Protein AF-0000000073468066 (afdb_homodimer)

Secondary structure (DSSP, 8-state):
-PPEEEEEE--SHHHHHHHHHHHT-TTEEEEEEE-SS-EEE-TT---HHHHHHHH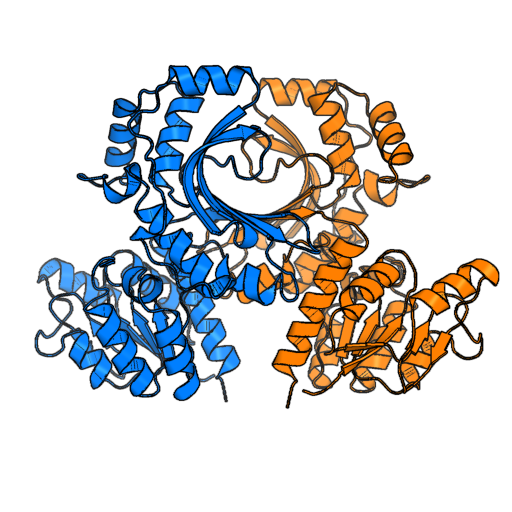HHHS-SSBTTS-HHHHHHHS--SEEEE-PPP-TTT-TTHHHHHHHHHHTT-EEEE--HHHHHHHHHHHHHHHHHTT--EE-GGGSSTTS-HHHHHHHHSTTPPEEEEEEE--HHHHHHHHHHHHH---HHHHHHHHHHTTSS-SS-HHHHTSHHHHHHHHHHHHHHH-----GGGSEE--STT--HHHHHHHHHTTEEEEEEEEEEGGGTEEEEEEEEEETTSTT---TTEEEEEEEESSS-EEEEEEE---HHHHHHHHHHHHHHHHHHH--/-PPEEEEEE--SHHHHHHHHHHHT-TTEEEEEEE-SS-EEE-TT---HHHHHHHHHHHS-SSBTTS-HHHHHHHS--SEEEE-PPP-TTT-TTHHHHHHHHHHTT-EEEE--HHHHHHHHHHHHHHHHHTT--EE-GGGSSTTS-HHHHHHHHSTTPPEEEEEEE--HHHHHHHHHHHHH---HHHHHHHHHHTTSS-SS-HHHHTSHHHHHHHHHHHHHHH-----GGGSEE--STT--HHHHHHHHHTTEEEEEEEEEEGGGTEEEEEEEEEETTSTT---TTEEEEEEEESSS-EEEEEEE---HHHHHHHHHHHHHHHHHHH--

Nearest PDB structures (foldseek):
  3mtj-assembly1_A  TM=8.877E-01  e=5.953E-33  Thiobacillus denitrificans ATCC 25259
  6dzs-assembly1_A  TM=8.708E-01  e=5.342E-32  Mycolicibacterium hassiacum DSM 44199
  6dzs-assembly2_D  TM=8.668E-01  e=1.701E-31  Mycolicibacterium hassiacum DSM 44199
  6dzs-assembly2_C  TM=8.614E-01  e=2.606E-31  Mycolicibacterium hassiacum DSM 44199
  6dzs-assembly1_B  TM=8.532E-01  e=8.821E-31  Mycolicibacterium hassiacum DSM 44199

Radius of gyration: 25.61 Å; Cα contacts (8 Å, |Δi|>4): 1596; chains: 2; bounding box: 59×83×53 Å

InterPro domains:
  IPR001342 Homoserine dehydrogenase, catalytic [PF00742] (145-320)
  IPR005106 Aspartate/homoserine dehydrogenase, NAD-binding [PF03447] (10-137)
  IPR019811 Homoserine dehydrogenase, conserved site [PS01042] (191-213)
  IPR022697 Homoserine dehydrogenase lacking ACT domain [PIRSF036497] (1-326)
  IPR036291 NAD(P)-binding domain superfamily [SSF51735] (1-166)

Organism: Methanocorpusculum labreanum (strain ATCC 43576 / DSM 4855 / Z) (NCBI:txid410358)

Solvent-accessible surface area (backbone atoms only — not comparable to full-atom values): 31984 Å² total; per-residue (Å²): 132,81,63,43,32,26,29,37,33,22,69,49,64,44,26,50,19,37,49,56,64,39,72,77,34,82,51,46,37,44,21,30,39,15,40,99,64,4,9,41,77,31,93,90,45,57,60,62,69,59,32,51,55,43,18,72,74,70,74,36,54,47,40,61,89,32,29,46,62,51,42,44,69,65,56,90,57,48,32,38,37,39,42,45,85,66,30,79,86,75,11,57,67,56,36,59,34,51,51,44,24,25,76,70,54,21,26,37,38,35,45,33,43,11,35,42,39,76,38,41,70,59,51,48,50,49,16,56,76,44,73,33,50,70,42,48,47,23,40,42,40,8,22,30,42,54,59,55,26,45,61,53,26,42,26,90,48,52,75,56,33,38,41,22,31,57,41,25,49,52,34,27,30,45,37,40,21,62,76,71,63,31,45,62,69,57,26,49,51,50,34,35,75,73,63,62,32,55,94,76,40,58,53,56,42,44,25,49,54,32,36,42,37,47,31,35,48,42,32,73,74,67,66,42,90,57,46,67,87,65,40,48,66,41,41,58,83,84,56,48,47,64,58,40,51,58,33,44,75,72,53,22,37,64,44,60,34,32,38,38,28,69,92,73,70,39,40,35,21,29,64,39,82,39,51,57,76,38,84,64,62,58,55,44,48,38,18,22,38,36,39,31,32,71,42,40,39,53,36,33,43,31,18,36,29,58,56,31,43,15,24,21,28,17,48,47,11,46,50,51,50,43,49,66,75,63,63,122,131,80,62,42,32,26,28,38,32,23,69,50,64,45,25,49,20,36,50,58,64,40,71,78,34,83,51,46,36,44,23,29,38,16,38,98,65,5,9,41,75,32,93,91,44,57,60,60,70,60,33,49,55,43,18,72,74,70,73,35,55,47,41,62,89,32,28,46,61,50,42,43,68,66,56,89,57,48,32,38,38,39,42,46,85,66,30,79,86,76,11,58,67,57,37,58,34,51,50,45,24,26,75,71,54,21,25,37,38,33,44,34,44,11,34,43,38,74,36,40,68,60,52,47,51,48,15,56,75,44,73,32,50,72,43,49,47,22,38,41,40,9,23,30,44,54,60,56,26,46,61,52,26,42,27,90,47,53,75,56,32,38,41,23,32,56,42,26,50,53,35,27,31,44,37,40,21,61,76,71,64,32,45,62,68,56,26,48,52,49,32,34,76,72,64,62,32,57,96,76,40,59,52,56,43,45,25,48,53,32,36,43,38,46,31,34,47,41,32,72,75,66,66,43,92,58,46,64,86,65,39,48,64,40,42,56,83,82,57,48,46,64,58,39,51,58,32,42,76,72,52,24,36,64,44,59,32,32,37,37,27,69,91,73,70,40,39,36,22,30,64,39,83,39,50,54,75,38,84,62,63,60,57,44,46,38,17,23,38,35,40,30,33,72,42,38,38,53,36,35,43,31,18,35,30,57,55,31,44,15,23,20,29,18,49,46,9,46,50,52,49,42,48,66,73,64,65,122

Sequence (656 aa):
MKTWNVALIGLGSVGRGVAEVLAGDERFRIVAAADSKSGVIDPAGLNIEEILAKKKKTGRCGDPAWPAARISAEAEYDILVEVTPTNAETGEPALSIIKTAIMRGKHVVTSNKGPVSLASAELLRLAEENNVGFLFEGTVAGAVPILRGIKYGLAGNKIKALYGVLNGTCNYILTRMEEEGLTYVQALAEARDLGYAEADPTYDINGTDAAIKLVILANTMLGMDVKLDDVQRTGISDLTVDALLMAEETGHSIRLIATLHPEKNLLEVSPRLISKTNPLVVTGTLNAVTVETEYAGAITFIGRGAGSVETASAILADLLFITDKYDRMKTWNVALIGLGSVGRGVAEVLAGDERFRIVAAADSKSGVIDPAGLNIEEILAKKKKTGRCGDPAWPAARISAEAEYDILVEVTPTNAETGEPALSIIKTAIMRGKHVVTSNKGPVSLASAELLRLAEENNVGFLFEGTVAGAVPILRGIKYGLAGNKIKALYGVLNGTCNYILTRMEEEGLTYVQALAEARDLGYAEADPTYDINGTDAAIKLVILANTMLGMDVKLDDVQRTGISDLTVDALLMAEETGHSIRLIATLHPEKNLLEVSPRLISKTNPLVVTGTLNAVTVETEYAGAITFIGRGAGSVETASAILADLLFITDKYDR

Structure (mmCIF, N/CA/C/O backbone):
data_AF-0000000073468066-model_v1
#
loop_
_entity.id
_entity.type
_entity.pdbx_description
1 polymer 'Homoserine dehydrogenase'
#
loop_
_atom_site.group_PDB
_atom_site.id
_atom_site.type_symbol
_atom_site.label_atom_id
_atom_site.label_alt_id
_atom_site.label_comp_id
_atom_site.label_asym_id
_atom_site.label_entity_id
_atom_site.label_seq_id
_atom_site.pdbx_PDB_ins_code
_atom_site.Cartn_x
_atom_site.Cartn_y
_atom_site.Cartn_z
_atom_site.occupancy
_atom_site.B_iso_or_equiv
_atom_site.auth_seq_id
_atom_site.auth_comp_id
_atom_site.auth_asym_id
_atom_site.auth_atom_id
_atom_site.pdbx_PDB_model_num
ATOM 1 N N . MET A 1 1 ? -26.062 8.945 -9.898 1 63.84 1 MET A N 1
ATOM 2 C CA . MET A 1 1 ? -25.094 8.648 -8.852 1 63.84 1 MET A CA 1
ATOM 3 C C . MET A 1 1 ? -25.234 9.617 -7.68 1 63.84 1 MET A C 1
ATOM 5 O O . MET A 1 1 ? -25.562 10.789 -7.879 1 63.84 1 MET A O 1
ATOM 9 N N . LYS A 1 2 ? -25.297 9.188 -6.469 1 86.75 2 LYS A N 1
ATOM 10 C CA . LYS A 1 2 ? -25.484 10 -5.273 1 86.75 2 LYS A CA 1
ATOM 11 C C . LYS A 1 2 ? -24.312 10.961 -5.074 1 86.75 2 LYS A C 1
ATOM 13 O O . LYS A 1 2 ? -23.156 10.57 -5.211 1 86.75 2 LYS A O 1
ATOM 18 N N . THR A 1 3 ? -24.656 12.312 -5.039 1 94.44 3 THR A N 1
ATOM 19 C CA . THR A 1 3 ? -23.656 13.312 -4.699 1 94.44 3 THR A CA 1
ATOM 20 C C . THR A 1 3 ? -23.547 13.484 -3.188 1 94.44 3 THR A C 1
ATOM 22 O O . THR A 1 3 ? -24.562 13.641 -2.502 1 94.44 3 THR A O 1
ATOM 25 N N . TRP A 1 4 ? -22.375 13.367 -2.67 1 97.88 4 TRP A N 1
ATOM 26 C CA . TRP A 1 4 ? -22.109 13.523 -1.244 1 97.88 4 TRP A CA 1
ATOM 27 C C . TRP A 1 4 ? -21.75 14.969 -0.908 1 97.88 4 TRP A C 1
ATOM 29 O O . TRP A 1 4 ? -20.844 15.539 -1.495 1 97.88 4 TRP A O 1
ATOM 39 N N . ASN A 1 5 ? -22.516 15.539 -0.007 1 98.31 5 ASN A N 1
ATOM 40 C CA . ASN A 1 5 ? -22.25 16.891 0.448 1 98.31 5 ASN A CA 1
ATOM 41 C C . ASN A 1 5 ? -21.141 16.938 1.495 1 98.31 5 ASN A C 1
ATOM 43 O O . ASN A 1 5 ? -21.203 16.219 2.5 1 98.31 5 ASN A O 1
ATOM 47 N N . VAL A 1 6 ? -20.156 17.859 1.239 1 98.75 6 VAL A N 1
ATOM 48 C CA . VAL A 1 6 ? -18.969 17.891 2.074 1 98.75 6 VAL A CA 1
ATOM 49 C C . VAL A 1 6 ? -18.875 19.25 2.783 1 98.75 6 VAL A C 1
ATOM 51 O O . VAL A 1 6 ? -19.125 20.281 2.176 1 98.75 6 VAL A O 1
ATOM 54 N N . ALA A 1 7 ? -18.656 19.234 4.078 1 98.88 7 ALA A N 1
ATOM 55 C CA . ALA A 1 7 ? -18.219 20.406 4.812 1 98.88 7 ALA A CA 1
ATOM 56 C C . ALA A 1 7 ? -16.703 20.438 4.977 1 98.88 7 ALA A C 1
ATOM 58 O O . ALA A 1 7 ? -16.109 19.484 5.523 1 98.88 7 ALA A O 1
ATOM 59 N N . LEU A 1 8 ? -16.078 21.469 4.492 1 98.81 8 LEU A N 1
ATOM 60 C CA . LEU A 1 8 ? -14.617 21.578 4.516 1 98.81 8 LEU A CA 1
ATOM 61 C C . LEU A 1 8 ? -14.172 22.562 5.59 1 98.81 8 LEU A C 1
ATOM 63 O O . LEU A 1 8 ? -14.383 23.781 5.457 1 98.81 8 LEU A O 1
ATOM 67 N N . ILE A 1 9 ? -13.617 22.016 6.66 1 98.69 9 ILE A N 1
ATOM 68 C CA . ILE A 1 9 ? -13.125 22.859 7.75 1 98.69 9 ILE A CA 1
ATOM 69 C C . ILE A 1 9 ? -11.609 23.031 7.629 1 98.69 9 ILE A C 1
ATOM 71 O O . ILE A 1 9 ? -10.852 22.094 7.891 1 98.69 9 ILE A O 1
ATOM 75 N N . GLY A 1 10 ? -11.125 24.141 7.395 1 97.88 10 GLY A N 1
ATOM 76 C CA . GLY A 1 10 ? -9.734 24.469 7.082 1 97.88 10 GLY A CA 1
ATOM 77 C C . GLY A 1 10 ? -9.531 24.875 5.641 1 97.88 10 GLY A C 1
ATOM 78 O O . GLY A 1 10 ? -9.703 24.078 4.723 1 97.88 10 GLY A O 1
ATOM 79 N N . LEU A 1 11 ? -9.133 26.109 5.422 1 96.94 11 LEU A N 1
ATOM 80 C CA . LEU A 1 11 ? -8.938 26.641 4.078 1 96.94 11 LEU A CA 1
ATOM 81 C C . LEU A 1 11 ? -7.496 27.094 3.881 1 96.94 11 LEU A C 1
ATOM 83 O O . LEU A 1 11 ? -7.242 28.125 3.252 1 96.94 11 LEU A O 1
ATOM 87 N N . GLY A 1 12 ? -6.578 26.344 4.523 1 93.44 12 GLY A N 1
ATOM 88 C CA . GLY A 1 12 ? -5.16 26.531 4.258 1 93.44 12 GLY A CA 1
ATOM 89 C C . GLY A 1 12 ? -4.68 25.766 3.035 1 93.44 12 GLY A C 1
ATOM 90 O O . GLY A 1 12 ? -5.434 25.578 2.078 1 93.44 12 GLY A O 1
ATOM 91 N N . SER A 1 13 ? -3.383 25.438 3.051 1 92.88 13 SER A N 1
ATOM 92 C CA . SER A 1 13 ? -2.766 24.75 1.916 1 92.88 13 SER A CA 1
ATOM 93 C C . SER A 1 13 ? -3.475 23.438 1.606 1 92.88 13 SER A C 1
ATOM 95 O O . SER A 1 13 ? -3.834 23.172 0.456 1 92.88 13 SER A O 1
ATOM 97 N N . VAL A 1 14 ? -3.689 22.594 2.627 1 95.44 14 VAL A N 1
ATOM 98 C CA . VAL A 1 14 ? -4.316 21.281 2.412 1 95.44 14 VAL A CA 1
ATOM 99 C C . VAL A 1 14 ? -5.77 21.484 1.984 1 95.44 14 VAL A C 1
ATOM 101 O O . VAL A 1 14 ? -6.262 20.781 1.098 1 95.44 14 VAL A O 1
ATOM 104 N N . GLY A 1 15 ? -6.465 22.422 2.635 1 96.62 15 GLY A N 1
ATOM 105 C CA . GLY A 1 15 ? -7.836 22.703 2.246 1 96.62 15 GLY A CA 1
ATOM 106 C C . GLY A 1 15 ? -7.973 23.109 0.79 1 96.62 15 GLY A C 1
ATOM 107 O O . GLY A 1 15 ? -8.906 22.672 0.107 1 96.62 15 GLY A O 1
ATOM 108 N N . ARG A 1 16 ? -7.074 23.922 0.346 1 95.12 16 ARG A N 1
ATOM 109 C CA . ARG A 1 16 ? -7.055 24.312 -1.06 1 95.12 16 ARG A CA 1
ATOM 110 C C . ARG A 1 16 ? -6.852 23.094 -1.962 1 95.12 16 ARG A C 1
ATOM 112 O O . ARG A 1 16 ? -7.484 22.984 -3.012 1 95.12 16 ARG A O 1
ATOM 119 N N . GLY A 1 17 ? -5.938 22.234 -1.548 1 96.12 17 GLY A N 1
ATOM 120 C CA . GLY A 1 17 ? -5.719 21 -2.283 1 96.12 17 GLY A CA 1
ATOM 121 C C . GLY A 1 17 ? -6.957 20.125 -2.367 1 96.12 17 GLY A C 1
ATOM 122 O O . GLY A 1 17 ? -7.27 19.594 -3.43 1 96.12 17 GLY A O 1
ATOM 123 N N . VAL A 1 18 ? -7.625 20.031 -1.246 1 97.44 18 VAL A N 1
ATOM 124 C CA . VAL A 1 18 ? -8.844 19.234 -1.192 1 97.44 18 VAL A CA 1
ATOM 125 C C . VAL A 1 18 ? -9.883 19.812 -2.156 1 97.44 18 VAL A C 1
ATOM 127 O O . VAL A 1 18 ? -10.508 19.062 -2.914 1 97.44 18 VAL A O 1
ATOM 130 N N . ALA A 1 19 ? -10.008 21.125 -2.131 1 96.56 19 ALA A N 1
ATOM 131 C CA . ALA A 1 19 ? -10.945 21.766 -3.039 1 96.56 19 ALA A CA 1
ATOM 132 C C . ALA A 1 19 ? -10.594 21.484 -4.496 1 96.56 19 ALA A C 1
ATOM 134 O O . ALA A 1 19 ? -11.469 21.219 -5.316 1 96.56 19 ALA A O 1
ATOM 135 N N . GLU A 1 20 ? -9.367 21.547 -4.781 1 94.25 20 GLU A N 1
ATOM 136 C CA . GLU A 1 20 ? -8.891 21.297 -6.137 1 94.25 20 GLU A CA 1
ATOM 137 C C . GLU A 1 20 ? -9.211 19.875 -6.586 1 94.25 20 GLU A C 1
ATOM 139 O O . GLU A 1 20 ? -9.758 19.672 -7.672 1 94.25 20 GLU A O 1
ATOM 144 N N . VAL A 1 21 ? -8.906 18.891 -5.758 1 94.88 21 VAL A N 1
ATOM 145 C CA . VAL A 1 21 ? -9.062 17.5 -6.148 1 94.88 21 VAL A CA 1
ATOM 146 C C . VAL A 1 21 ? -10.547 17.141 -6.23 1 94.88 21 VAL A C 1
ATOM 148 O O . VAL A 1 21 ? -10.961 16.344 -7.066 1 94.88 21 VAL A O 1
ATOM 151 N N . LEU A 1 22 ? -11.367 17.781 -5.426 1 95.94 22 LEU A N 1
ATOM 152 C CA . LEU A 1 22 ? -12.789 17.469 -5.41 1 95.94 22 LEU A CA 1
ATOM 153 C C . LEU A 1 22 ? -13.523 18.172 -6.551 1 95.94 22 LEU A C 1
ATOM 155 O O . LEU A 1 22 ? -14.617 17.766 -6.941 1 95.94 22 LEU A O 1
ATOM 159 N N . ALA A 1 23 ? -12.961 19.328 -6.98 1 90.62 23 ALA A N 1
ATOM 160 C CA . ALA A 1 23 ? -13.578 20.078 -8.07 1 90.62 23 ALA A CA 1
ATOM 161 C C . ALA A 1 23 ? -13.719 19.203 -9.32 1 90.62 23 ALA A C 1
ATOM 163 O O . ALA A 1 23 ? -14.648 19.375 -10.109 1 90.62 23 ALA A O 1
ATOM 164 N N . GLY A 1 24 ? -12.906 18.203 -9.5 1 82.88 24 GLY A N 1
ATOM 165 C CA . GLY A 1 24 ? -12.906 17.344 -10.664 1 82.88 24 GLY A CA 1
ATOM 166 C C . GLY A 1 24 ? -13.719 16.078 -10.461 1 82.88 24 GLY A C 1
ATOM 167 O O . GLY A 1 24 ? -13.758 15.203 -11.336 1 82.88 24 GLY A O 1
ATOM 168 N N . ASP A 1 25 ? -14.391 15.953 -9.344 1 90.56 25 ASP A N 1
ATOM 169 C CA . ASP A 1 25 ? -15.109 14.719 -9.023 1 90.56 25 ASP A CA 1
ATOM 170 C C . ASP A 1 25 ? -16.578 15.008 -8.711 1 90.56 25 ASP A C 1
ATOM 172 O O . ASP A 1 25 ? -16.891 15.547 -7.652 1 90.56 25 ASP A O 1
ATOM 176 N N . GLU A 1 26 ? -17.469 14.586 -9.578 1 91.81 26 GLU A N 1
ATOM 177 C CA . GLU A 1 26 ? -18.891 14.906 -9.484 1 91.81 26 GLU A CA 1
ATOM 178 C C . GLU A 1 26 ? -19.531 14.18 -8.305 1 91.81 26 GLU A C 1
ATOM 180 O O . GLU A 1 26 ? -20.656 14.516 -7.906 1 91.81 26 GLU A O 1
ATOM 185 N N . ARG A 1 27 ? -18.828 13.359 -7.691 1 95.06 27 ARG A N 1
ATOM 186 C CA . ARG A 1 27 ? -19.375 12.609 -6.566 1 95.06 27 ARG A CA 1
ATOM 187 C C . ARG A 1 27 ? -19.422 13.469 -5.309 1 95.06 27 ARG A C 1
ATOM 189 O O . ARG A 1 27 ? -20.109 13.133 -4.344 1 95.06 27 ARG A O 1
ATOM 196 N N . PHE A 1 28 ? -18.703 14.547 -5.375 1 97.44 28 PHE A N 1
ATOM 197 C CA . PHE A 1 28 ? -18.594 15.352 -4.164 1 97.44 28 PHE A CA 1
ATOM 198 C C . PHE A 1 28 ? -18.969 16.812 -4.445 1 97.44 28 PHE A C 1
ATOM 200 O O . PHE A 1 28 ? -18.625 17.344 -5.504 1 97.44 28 PHE A O 1
ATOM 207 N N . ARG A 1 29 ? -19.672 17.375 -3.457 1 97.5 29 ARG A N 1
ATOM 208 C CA . ARG A 1 29 ? -20.031 18.781 -3.49 1 97.5 29 ARG A CA 1
ATOM 209 C C . ARG A 1 29 ? -19.75 19.453 -2.152 1 97.5 29 ARG A C 1
ATOM 211 O O . ARG A 1 29 ? -20.25 19.016 -1.111 1 97.5 29 ARG A O 1
ATOM 218 N N . ILE A 1 30 ? -18.906 20.5 -2.238 1 98.38 30 ILE A N 1
ATOM 219 C CA . ILE A 1 30 ? -18.641 21.234 -1.007 1 98.38 30 ILE A CA 1
ATOM 220 C C . ILE A 1 30 ? -19.766 22.219 -0.738 1 98.38 30 ILE A C 1
ATOM 222 O O . ILE A 1 30 ? -19.984 23.156 -1.52 1 98.38 30 ILE A O 1
ATOM 226 N N . VAL A 1 31 ? -20.422 22.062 0.41 1 98.56 31 VAL A N 1
ATOM 227 C CA . VAL A 1 31 ? -21.609 22.859 0.659 1 98.56 31 VAL A CA 1
ATOM 228 C C . VAL A 1 31 ? -21.375 23.797 1.846 1 98.56 31 VAL A C 1
ATOM 230 O O . VAL A 1 31 ? -22.172 24.688 2.104 1 98.56 31 VAL A O 1
ATOM 233 N N . ALA A 1 32 ? -20.375 23.562 2.568 1 98.69 32 ALA A N 1
ATOM 234 C CA . ALA A 1 32 ? -19.969 24.406 3.689 1 98.69 32 ALA A CA 1
ATOM 235 C C . ALA A 1 32 ? -18.453 24.453 3.816 1 98.69 32 ALA A C 1
ATOM 237 O O . ALA A 1 32 ? -17.766 23.484 3.482 1 98.69 32 ALA A O 1
ATOM 238 N N . ALA A 1 33 ? -17.953 25.562 4.211 1 98.62 33 ALA A N 1
ATOM 239 C CA . ALA A 1 33 ? -16.516 25.734 4.438 1 98.62 33 ALA A CA 1
ATOM 240 C C . ALA A 1 33 ? -16.25 26.766 5.527 1 98.62 33 ALA A C 1
ATOM 242 O O . ALA A 1 33 ? -17.031 27.688 5.73 1 98.62 33 ALA A O 1
ATOM 243 N N . ALA A 1 34 ? -15.164 26.547 6.246 1 98.12 34 ALA A N 1
ATOM 244 C CA . ALA A 1 34 ? -14.82 27.5 7.289 1 98.12 34 ALA A CA 1
ATOM 245 C C . ALA A 1 34 ? -13.305 27.672 7.406 1 98.12 34 ALA A C 1
ATOM 247 O O . ALA A 1 34 ? -12.555 26.719 7.211 1 98.12 34 ALA A O 1
ATOM 248 N N . ASP A 1 35 ? -12.844 28.875 7.645 1 96.56 35 ASP A N 1
ATOM 249 C CA . ASP A 1 35 ? -11.484 29.156 8.109 1 96.56 35 ASP A CA 1
ATOM 250 C C . ASP A 1 35 ? -11.461 29.422 9.609 1 96.56 35 ASP A C 1
ATOM 252 O O . ASP A 1 35 ? -12.352 28.984 10.336 1 96.56 35 ASP A O 1
ATOM 256 N N . SER A 1 36 ? -10.438 30.047 10.094 1 94.56 36 SER A N 1
ATOM 257 C CA . SER A 1 36 ? -10.289 30.219 11.539 1 94.56 36 SER A CA 1
ATOM 258 C C . SER A 1 36 ? -11.211 31.328 12.055 1 94.56 36 SER A C 1
ATOM 260 O O . SER A 1 36 ? -11.469 31.406 13.258 1 94.56 36 SER A O 1
ATOM 262 N N . LYS A 1 37 ? -11.828 32.094 11.094 1 95.56 37 LYS A N 1
ATOM 263 C CA . LYS A 1 37 ? -12.523 33.281 11.555 1 95.56 37 LYS A CA 1
ATOM 264 C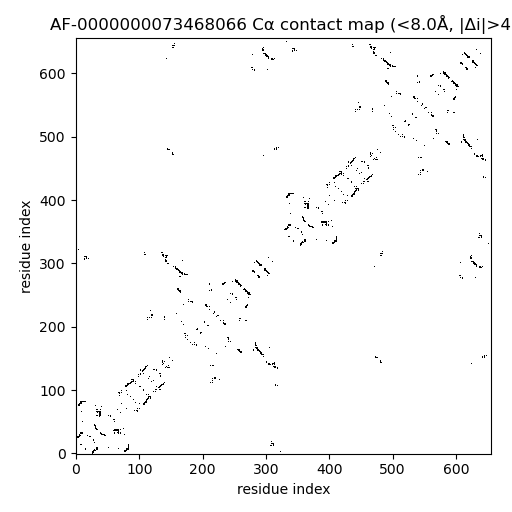 C . LYS A 1 37 ? -13.992 33.281 11.125 1 95.56 37 LYS A C 1
ATOM 266 O O . LYS A 1 37 ? -14.82 34 11.703 1 95.56 37 LYS A O 1
ATOM 271 N N . SER A 1 38 ? -14.242 32.562 10.078 1 97.44 38 SER A N 1
ATOM 272 C CA . SER A 1 38 ? -15.57 32.656 9.477 1 97.44 38 SER A CA 1
ATOM 273 C C . SER A 1 38 ? -15.883 31.406 8.656 1 97.44 38 SER A C 1
ATOM 275 O O . SER A 1 38 ? -15.008 30.562 8.438 1 97.44 38 SER A O 1
ATOM 277 N N . GLY A 1 39 ? -17.156 31.281 8.258 1 98.19 39 GLY A N 1
ATOM 278 C CA . GLY A 1 39 ? -17.609 30.172 7.422 1 98.19 39 GLY A CA 1
ATOM 279 C C . GLY A 1 39 ? -18.688 30.578 6.441 1 98.19 39 GLY A C 1
ATOM 280 O O . GLY A 1 39 ? -19.219 31.688 6.512 1 98.19 39 GLY A O 1
ATOM 281 N N . VAL A 1 40 ? -18.906 29.766 5.555 1 98.25 40 VAL A N 1
ATOM 282 C CA . VAL A 1 40 ? -19.891 30 4.504 1 98.25 40 VAL A CA 1
ATOM 283 C C . VAL A 1 40 ? -20.625 28.703 4.191 1 98.25 40 VAL A C 1
ATOM 285 O O . VAL A 1 40 ? -20.031 27.625 4.23 1 98.25 40 VAL A O 1
ATOM 288 N N . ILE A 1 41 ? -21.891 28.75 4.02 1 98.38 41 ILE A N 1
ATOM 289 C CA . ILE A 1 41 ? -22.75 27.609 3.691 1 98.38 41 ILE A CA 1
ATOM 290 C C . ILE A 1 41 ? -23.562 27.922 2.447 1 98.38 41 ILE A C 1
ATOM 292 O O . ILE A 1 41 ? -24.109 29.031 2.316 1 98.38 41 ILE A O 1
ATOM 296 N N . ASP A 1 42 ? -23.594 27.031 1.552 1 98.06 42 ASP A N 1
ATOM 297 C CA . ASP A 1 42 ? -24.469 27.062 0.377 1 98.06 42 ASP A CA 1
ATOM 298 C C . ASP A 1 42 ? -24.875 25.656 -0.05 1 98.06 42 ASP A C 1
ATOM 300 O O . ASP A 1 42 ? -24.109 24.953 -0.708 1 98.06 42 ASP A O 1
ATOM 304 N N . PRO A 1 43 ? -26.156 25.281 0.233 1 96.5 43 PRO A N 1
ATOM 305 C CA . PRO A 1 43 ? -26.609 23.922 -0.083 1 96.5 43 PRO A CA 1
ATOM 306 C C . PRO A 1 43 ? -26.484 23.594 -1.566 1 96.5 43 PRO A C 1
ATOM 308 O O . PRO A 1 43 ? -26.453 22.422 -1.937 1 96.5 43 PRO A O 1
ATOM 311 N N . ALA A 1 44 ? -26.406 24.594 -2.404 1 95.88 44 ALA A N 1
ATOM 312 C CA . ALA A 1 44 ? -26.297 24.359 -3.842 1 95.88 44 ALA A CA 1
ATOM 313 C C . ALA A 1 44 ? -24.844 24.156 -4.262 1 95.88 44 ALA A C 1
ATOM 315 O O . ALA A 1 44 ? -24.578 23.781 -5.402 1 95.88 44 ALA A O 1
ATOM 316 N N . GLY A 1 45 ? -23.938 24.328 -3.34 1 97 45 GLY A N 1
ATOM 317 C CA . GLY A 1 45 ? -22.531 24.125 -3.633 1 97 45 GLY A CA 1
ATOM 318 C C . GLY A 1 45 ? -21.734 25.422 -3.555 1 97 45 GLY A C 1
ATOM 319 O O . GLY A 1 45 ? -22.234 26.484 -3.906 1 97 45 GLY A O 1
ATOM 320 N N . LEU A 1 46 ? -20.562 25.266 -3.074 1 97.19 46 LEU A N 1
ATOM 321 C CA . LEU A 1 46 ? -19.656 26.406 -2.936 1 97.19 46 LEU A CA 1
ATOM 322 C C . LEU A 1 46 ? -18.609 26.406 -4.043 1 97.19 46 LEU A C 1
ATOM 324 O O . LEU A 1 46 ? -18.141 25.344 -4.465 1 97.19 46 LEU A O 1
ATOM 328 N N . ASN A 1 47 ? -18.266 27.531 -4.523 1 94.44 47 ASN A N 1
ATOM 329 C CA . ASN A 1 47 ? -17.078 27.734 -5.34 1 94.44 47 ASN A CA 1
ATOM 330 C C . ASN A 1 47 ? -15.867 28.125 -4.488 1 94.44 47 ASN A C 1
ATOM 332 O O . ASN A 1 47 ? -15.656 29.312 -4.223 1 94.44 47 ASN A O 1
ATOM 336 N N . ILE A 1 48 ? -15.008 27.172 -4.191 1 92.75 48 ILE A N 1
ATOM 337 C CA . ILE A 1 48 ? -13.953 27.375 -3.209 1 92.75 48 ILE A CA 1
ATOM 338 C C . ILE A 1 48 ? -12.914 28.359 -3.76 1 92.75 48 ILE A C 1
ATOM 340 O O . ILE A 1 48 ? -12.344 29.156 -3.012 1 92.75 48 ILE A O 1
ATOM 344 N N . GLU A 1 49 ? -12.75 28.359 -5.035 1 91.06 49 GLU A N 1
ATOM 345 C CA . GLU A 1 49 ? -11.82 29.312 -5.633 1 91.06 49 GLU A CA 1
ATOM 346 C C . GLU A 1 49 ? -12.258 30.75 -5.383 1 91.06 49 GLU A C 1
ATOM 348 O O . GLU A 1 49 ? -11.438 31.609 -5.027 1 91.06 49 GLU A O 1
ATOM 353 N N . GLU A 1 50 ? -13.5 30.969 -5.562 1 93.81 50 GLU A N 1
ATOM 354 C CA . GLU A 1 50 ? -14.047 32.312 -5.316 1 93.81 50 GLU A CA 1
ATOM 355 C C . GLU A 1 50 ? -13.969 32.656 -3.836 1 93.81 50 GLU A C 1
ATOM 357 O O . GLU A 1 50 ? -13.688 33.812 -3.488 1 93.81 50 GLU A O 1
ATOM 362 N N . ILE A 1 51 ? -14.203 31.75 -3.055 1 94.81 51 ILE A N 1
ATOM 363 C CA . ILE A 1 51 ? -14.188 31.953 -1.609 1 94.81 51 ILE A CA 1
ATOM 364 C C . ILE A 1 51 ? -12.766 32.281 -1.154 1 94.81 51 ILE A C 1
ATOM 366 O O . ILE A 1 51 ? -12.57 33.188 -0.336 1 94.81 51 ILE A O 1
ATOM 370 N N . LEU A 1 52 ? -11.797 31.609 -1.71 1 92.94 52 LEU A N 1
ATOM 371 C CA . LEU A 1 52 ? -10.398 31.844 -1.36 1 92.94 52 LEU A CA 1
ATOM 372 C C . LEU A 1 52 ? -9.953 33.219 -1.833 1 92.94 52 LEU A C 1
ATOM 374 O O . LEU A 1 52 ? -9.18 33.906 -1.148 1 92.94 52 LEU A O 1
ATOM 378 N N . ALA A 1 53 ? -10.43 33.562 -3.004 1 92.94 53 ALA A N 1
ATOM 379 C CA . ALA A 1 53 ? -10.133 34.906 -3.512 1 92.94 53 ALA A CA 1
ATOM 380 C C . ALA A 1 53 ? -10.695 35.969 -2.586 1 92.94 53 ALA A C 1
ATOM 382 O O . ALA A 1 53 ? -10.031 36.969 -2.303 1 92.94 53 ALA A O 1
ATOM 383 N N . LYS A 1 54 ? -11.867 35.781 -2.145 1 93 54 LYS A N 1
ATOM 384 C CA . LYS A 1 54 ? -12.492 36.688 -1.202 1 93 54 LYS A CA 1
ATOM 385 C C . LYS A 1 54 ? -11.734 36.75 0.12 1 93 54 LYS A C 1
ATOM 387 O O . LYS A 1 54 ? -11.539 37.812 0.7 1 93 54 LYS A O 1
ATOM 392 N N . LYS A 1 55 ? -11.352 35.625 0.563 1 93.31 55 LYS A N 1
ATOM 393 C CA . LYS A 1 55 ? -10.609 35.5 1.814 1 93.31 55 LYS A CA 1
ATOM 394 C C . LYS A 1 55 ? -9.297 36.281 1.742 1 93.31 55 LYS A C 1
ATOM 396 O O . LYS A 1 55 ? -8.898 36.938 2.711 1 93.31 55 LYS A O 1
ATOM 401 N N . LYS A 1 56 ? -8.656 36.156 0.626 1 92.12 56 LYS A N 1
ATOM 402 C CA . LYS A 1 56 ? -7.398 36.875 0.425 1 92.12 56 LYS A CA 1
ATOM 403 C C . LYS A 1 56 ? -7.605 38.375 0.507 1 92.12 56 LYS A C 1
ATOM 405 O O . LYS A 1 56 ? -6.75 39.094 1.026 1 92.12 56 LYS A O 1
ATOM 410 N N . LYS A 1 57 ? -8.719 38.812 0.065 1 94.06 57 LYS A N 1
ATOM 411 C CA . LYS A 1 57 ? -9.023 40.25 0.006 1 94.06 57 LYS A CA 1
ATOM 412 C C . LYS A 1 57 ? -9.539 40.75 1.347 1 94.06 57 LYS A C 1
ATOM 414 O O . LYS A 1 57 ? -9.211 41.844 1.77 1 94.06 57 LYS A O 1
ATOM 419 N N . THR A 1 58 ? -10.344 39.969 1.991 1 94 58 THR A N 1
ATOM 420 C CA . THR A 1 58 ? -11.094 40.469 3.135 1 94 58 THR A CA 1
ATOM 421 C C . THR A 1 58 ? -10.555 39.906 4.438 1 94 58 THR A C 1
ATOM 423 O O . THR A 1 58 ? -10.875 40.375 5.523 1 94 58 THR A O 1
ATOM 426 N N . GLY A 1 59 ? -9.82 38.781 4.281 1 92.81 59 GLY A N 1
ATOM 427 C CA . GLY A 1 59 ? -9.328 38.094 5.465 1 92.81 59 GLY A CA 1
ATOM 428 C C . GLY A 1 59 ? -10.297 37.062 5.996 1 92.81 59 GLY A C 1
ATOM 429 O O . GLY A 1 59 ? -10 36.375 6.977 1 92.81 59 GLY A O 1
ATOM 430 N N . ARG A 1 60 ? -11.508 37.062 5.328 1 94.81 60 ARG A N 1
ATOM 431 C CA . ARG A 1 60 ? -12.531 36.125 5.754 1 94.81 60 ARG A CA 1
ATOM 432 C C . ARG A 1 60 ? -13.086 35.312 4.57 1 94.81 60 ARG A C 1
ATOM 434 O O . ARG A 1 60 ? -13.242 35.8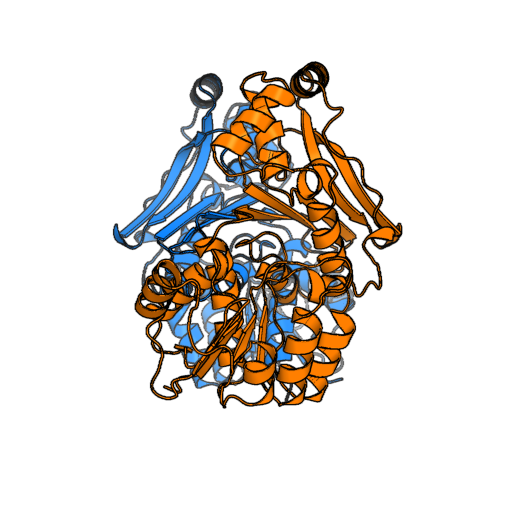75 3.477 1 94.81 60 ARG A O 1
ATOM 441 N N . CYS A 1 61 ? -13.398 34.031 4.883 1 95.88 61 CYS A N 1
ATOM 442 C CA . CYS A 1 61 ? -13.953 33.219 3.803 1 95.88 61 CYS A CA 1
ATOM 443 C C . CYS A 1 61 ? -15.469 33.406 3.711 1 95.88 61 CYS A C 1
ATOM 445 O O . CYS A 1 61 ? -16.078 33.094 2.686 1 95.88 61 CYS A O 1
ATOM 447 N N . GLY A 1 62 ? -16.062 33.938 4.852 1 96.69 62 GLY A N 1
ATOM 448 C CA . GLY A 1 62 ? -17.5 34.125 4.883 1 96.69 62 GLY A CA 1
ATOM 449 C C . GLY A 1 62 ? -17.984 34.906 6.086 1 96.69 62 GLY A C 1
ATOM 450 O O . GLY A 1 62 ? -17.484 35.969 6.379 1 96.69 62 GLY A O 1
ATOM 451 N N . ASP A 1 63 ? -18.984 34.375 6.75 1 97.19 63 ASP A N 1
ATOM 452 C CA . ASP A 1 63 ? -19.688 35.031 7.855 1 97.19 63 ASP A CA 1
ATOM 453 C C . ASP A 1 63 ? -19.125 34.562 9.203 1 97.19 63 ASP A C 1
ATOM 455 O O . ASP A 1 63 ? -19.141 33.375 9.516 1 97.19 63 ASP A O 1
ATOM 459 N N . PRO A 1 64 ? -18.688 35.5 10.055 1 97.06 64 PRO A N 1
ATOM 460 C CA . PRO A 1 64 ? -18.188 35.125 11.383 1 97.06 64 PRO A CA 1
ATOM 461 C C . PRO A 1 64 ? -19.25 34.469 12.25 1 97.06 64 PRO A C 1
ATOM 463 O O . PRO A 1 64 ? -18.906 33.812 13.242 1 97.06 64 PRO A O 1
ATOM 466 N N . ALA A 1 65 ? -20.453 34.562 11.852 1 97.31 65 ALA A N 1
ATOM 467 C CA . ALA A 1 65 ? -21.547 33.969 12.586 1 97.31 65 ALA A CA 1
ATOM 468 C C . ALA A 1 65 ? -21.609 32.469 12.32 1 97.31 65 ALA A C 1
ATOM 470 O O . ALA A 1 65 ? -22.297 31.719 13.031 1 97.31 65 ALA A O 1
ATOM 471 N N . TRP A 1 66 ? -20.781 32 11.406 1 97.38 66 TRP A N 1
ATOM 472 C CA . TRP A 1 66 ? -20.734 30.578 11.062 1 97.38 66 TRP A CA 1
ATOM 473 C C . TRP A 1 66 ? -19.328 30.031 11.227 1 97.38 66 TRP A C 1
ATOM 475 O O . TRP A 1 66 ? -18.719 29.562 10.258 1 97.38 66 TRP A O 1
ATOM 485 N N . PRO A 1 67 ? -18.891 30.047 12.484 1 97.69 67 PRO A N 1
ATOM 486 C CA . PRO A 1 67 ? -17.578 29.422 12.703 1 97.69 67 PRO A CA 1
ATOM 487 C C . PRO A 1 67 ? -17.594 27.922 12.453 1 97.69 67 PRO A C 1
ATOM 489 O O . PRO A 1 67 ? -18.656 27.312 12.312 1 97.69 67 PRO A O 1
ATOM 492 N N . ALA A 1 68 ? -16.422 27.344 12.398 1 98.38 68 ALA A N 1
ATOM 493 C CA . ALA A 1 68 ? -16.25 25.922 12.117 1 98.38 68 ALA A CA 1
ATOM 494 C C . ALA A 1 68 ? -17.078 25.062 13.062 1 98.38 68 ALA A C 1
ATOM 496 O O . ALA A 1 68 ? -17.719 24.094 12.641 1 98.38 68 ALA A O 1
ATOM 497 N N . ALA A 1 69 ? -17.062 25.406 14.336 1 98.44 69 ALA A N 1
ATOM 498 C CA . ALA A 1 69 ? -17.797 24.641 15.352 1 98.44 69 ALA A CA 1
ATOM 499 C C . ALA A 1 69 ? -19.281 24.609 15.047 1 98.44 69 ALA A C 1
ATOM 501 O O . ALA A 1 69 ? -19.938 23.578 15.211 1 98.44 69 ALA A O 1
ATOM 502 N N . ARG A 1 70 ? -19.797 25.75 14.648 1 98.56 70 ARG A N 1
ATOM 503 C CA . ARG A 1 70 ? -21.219 25.812 14.344 1 98.56 70 ARG A CA 1
ATOM 504 C C . ARG A 1 70 ? -21.547 25.031 13.078 1 98.56 70 ARG A C 1
ATOM 506 O O . ARG A 1 70 ? -22.594 24.375 12.992 1 98.56 70 ARG A O 1
ATOM 513 N N . ILE A 1 71 ? -20.734 25.125 12.086 1 98.62 71 ILE A N 1
ATOM 514 C CA . ILE A 1 71 ? -20.938 24.359 10.859 1 98.62 71 ILE A CA 1
ATOM 515 C C . ILE A 1 71 ? -20.984 22.875 11.18 1 98.62 71 ILE A C 1
ATOM 517 O O . ILE A 1 71 ? -21.891 22.156 10.742 1 98.62 71 ILE A O 1
ATOM 521 N N . SER A 1 72 ? -20.031 22.406 11.961 1 98.62 72 SER A N 1
ATOM 522 C CA . SER A 1 72 ? -20 21 12.359 1 98.62 72 SER A CA 1
ATOM 523 C C . SER A 1 72 ? -21.297 20.594 13.062 1 98.62 72 SER A C 1
ATOM 525 O O . SER A 1 72 ? -21.844 19.516 12.812 1 98.62 72 SER A O 1
ATOM 527 N N . ALA A 1 73 ? -21.844 21.5 13.812 1 98.44 73 ALA A N 1
ATOM 528 C CA . ALA A 1 73 ? -22.953 21.172 14.711 1 98.44 73 ALA A CA 1
ATOM 529 C C . ALA A 1 73 ? -24.297 21.344 14.008 1 98.44 73 ALA A C 1
ATOM 531 O O . ALA A 1 73 ? -25.266 20.656 14.328 1 98.44 73 ALA A O 1
ATOM 532 N N . GLU A 1 74 ? -24.312 22.281 13.023 1 98.38 74 GLU A N 1
ATOM 533 C CA . GLU A 1 74 ? -25.656 22.703 12.609 1 98.38 74 GLU A CA 1
ATOM 534 C C . GLU A 1 74 ? -25.828 22.562 11.102 1 98.38 74 GLU A C 1
ATOM 536 O O . GLU A 1 74 ? -26.938 22.375 10.617 1 98.38 74 GLU A O 1
ATOM 541 N N . ALA A 1 75 ? -24.797 22.75 10.312 1 98.31 75 ALA A N 1
ATOM 542 C CA . ALA A 1 75 ? -24.938 22.719 8.859 1 98.31 75 ALA A CA 1
ATOM 543 C C . ALA A 1 75 ? -25.344 21.328 8.375 1 98.31 75 ALA A C 1
ATOM 545 O O . ALA A 1 75 ? -25.109 20.328 9.07 1 98.31 75 ALA A O 1
ATOM 546 N N . GLU A 1 76 ? -26.031 21.281 7.23 1 98.38 76 GLU A N 1
ATOM 547 C CA . GLU A 1 76 ? -26.391 20 6.629 1 98.38 76 GLU A CA 1
ATOM 548 C C . GLU A 1 76 ? -25.328 19.547 5.641 1 98.38 76 GLU A C 1
ATOM 550 O O . GLU A 1 76 ? -25.031 20.234 4.664 1 98.38 76 GLU A O 1
ATOM 555 N N . TYR A 1 77 ? -24.719 18.406 5.879 1 98.56 77 TYR A N 1
ATOM 556 C CA . TYR A 1 77 ? -23.703 17.75 5.051 1 98.56 77 TYR A CA 1
ATOM 557 C C . TYR A 1 77 ? -23.656 16.25 5.336 1 98.56 77 TYR A C 1
ATOM 559 O O . TYR A 1 77 ? -24.281 15.773 6.285 1 98.56 77 TYR A O 1
ATOM 567 N N . ASP A 1 78 ? -22.969 15.5 4.449 1 98.38 78 ASP A N 1
ATOM 568 C CA . ASP A 1 78 ? -22.812 14.062 4.621 1 98.38 78 ASP A CA 1
ATOM 569 C C . ASP A 1 78 ? -21.469 13.727 5.262 1 98.38 78 ASP A C 1
ATOM 571 O O . ASP A 1 78 ? -21.375 12.805 6.078 1 98.38 78 ASP A O 1
ATOM 575 N N . ILE A 1 79 ? -20.406 14.469 4.934 1 98.88 79 ILE A N 1
ATOM 576 C CA . ILE A 1 79 ? -19.047 14.172 5.348 1 98.88 79 ILE A CA 1
ATOM 577 C C . ILE A 1 79 ? -18.344 15.461 5.762 1 98.88 79 ILE A C 1
ATOM 579 O O . ILE A 1 79 ? -18.391 16.469 5.047 1 98.88 79 ILE A O 1
ATOM 583 N N . LEU A 1 80 ? -17.734 15.453 6.91 1 98.94 80 LEU A N 1
ATOM 584 C CA . LEU A 1 80 ? -16.859 16.547 7.352 1 98.94 80 LEU A CA 1
ATOM 585 C C . LEU A 1 80 ? -15.414 16.25 7 1 98.94 80 LEU A C 1
ATOM 587 O O . LEU A 1 80 ? -14.875 15.203 7.359 1 98.94 80 LEU A O 1
ATOM 591 N N . VAL A 1 81 ? -14.82 17.109 6.211 1 98.94 81 VAL A N 1
ATOM 592 C CA . VAL A 1 81 ? -13.375 17.078 5.973 1 98.94 81 VAL A CA 1
ATOM 593 C C . VAL A 1 81 ? -12.688 18.109 6.844 1 98.94 81 VAL A C 1
ATOM 595 O O . VAL A 1 81 ? -12.914 19.312 6.684 1 98.94 81 VAL A O 1
ATOM 598 N N . GLU A 1 82 ? -11.914 17.672 7.77 1 98.88 82 GLU A N 1
ATOM 599 C CA . GLU A 1 82 ? -11.25 18.531 8.734 1 98.88 82 GLU A CA 1
ATOM 600 C C . GLU A 1 82 ? -9.742 18.578 8.492 1 98.88 82 GLU A C 1
ATOM 602 O O . GLU A 1 82 ? -9.055 17.562 8.617 1 98.88 82 GLU A O 1
ATOM 607 N N . VAL A 1 83 ? -9.188 19.734 8.094 1 98.38 83 VAL A N 1
ATOM 608 C CA . VAL A 1 83 ? -7.781 19.828 7.707 1 98.38 83 VAL A CA 1
ATOM 609 C C . VAL A 1 83 ? -7.168 21.094 8.312 1 98.38 83 VAL A C 1
ATOM 611 O O . VAL A 1 83 ? -6.359 21.766 7.668 1 98.38 83 VAL A O 1
ATOM 614 N N . THR A 1 84 ? -7.629 21.484 9.508 1 97.62 84 THR A N 1
ATOM 615 C CA . THR A 1 84 ? -7.066 22.625 10.219 1 97.62 84 THR A CA 1
ATOM 616 C C . THR A 1 84 ? -5.691 22.297 10.781 1 97.62 84 THR A C 1
ATOM 618 O O . THR A 1 84 ? -5.277 21.141 10.781 1 97.62 84 THR A O 1
ATOM 621 N N . PRO A 1 85 ? -4.938 23.297 11.172 1 94.06 85 PRO A N 1
ATOM 622 C CA . PRO A 1 85 ? -3.604 23.062 11.734 1 94.06 85 PRO A CA 1
ATOM 623 C C . PRO A 1 85 ? -3.629 22.203 12.992 1 94.06 85 PRO A C 1
ATOM 625 O O . PRO A 1 85 ? -4.555 22.312 13.805 1 94.06 85 PRO A O 1
ATOM 628 N N . THR A 1 86 ? -2.559 21.531 13.164 1 93.88 86 THR A N 1
ATOM 629 C CA . THR A 1 86 ? -2.439 20.547 14.234 1 93.88 86 THR A CA 1
ATOM 630 C C . THR A 1 86 ? -2.139 21.234 15.57 1 93.88 86 THR A C 1
ATOM 632 O O . THR A 1 86 ? -1.277 22.109 15.641 1 93.88 86 THR A O 1
ATOM 635 N N . ASN A 1 87 ? -2.9 20.922 16.547 1 94.88 87 ASN A N 1
ATOM 636 C CA . ASN A 1 87 ? -2.553 21.141 17.953 1 94.88 87 ASN A CA 1
ATOM 637 C C . ASN A 1 87 ? -2.299 19.828 18.688 1 94.88 87 ASN A C 1
ATOM 639 O O . ASN A 1 87 ? -3.24 19.156 19.125 1 94.88 87 ASN A O 1
ATOM 643 N N . ALA A 1 88 ? -1.069 19.469 18.844 1 90.94 88 ALA A N 1
ATOM 644 C CA . ALA A 1 88 ? -0.687 18.156 19.359 1 90.94 88 ALA A CA 1
ATOM 645 C C . ALA A 1 88 ? -0.924 18.062 20.859 1 90.94 88 ALA A C 1
ATOM 647 O O . ALA A 1 88 ? -0.942 16.969 21.438 1 90.94 88 ALA A O 1
ATOM 648 N N . GLU A 1 89 ? -1.083 19.188 21.516 1 93 89 GLU A N 1
ATOM 649 C CA . GLU A 1 89 ? -1.246 19.219 22.969 1 93 89 GLU A CA 1
ATOM 650 C C . GLU A 1 89 ? -2.688 18.906 23.359 1 93 89 GLU A C 1
ATOM 652 O O . GLU A 1 89 ? -2.934 18.109 24.266 1 93 89 GLU A O 1
ATOM 657 N N . THR A 1 90 ? -3.629 19.594 22.672 1 96.38 90 THR A N 1
ATOM 658 C CA . THR A 1 90 ? -5.012 19.453 23.109 1 96.38 90 THR A CA 1
ATOM 659 C C . THR A 1 90 ? -5.879 18.844 22.016 1 96.38 90 THR A C 1
ATOM 661 O O . THR A 1 90 ? -6.973 18.344 22.297 1 96.38 90 THR A O 1
ATOM 664 N N . GLY A 1 91 ? -5.398 18.906 20.797 1 97.25 91 GLY A N 1
ATOM 665 C CA 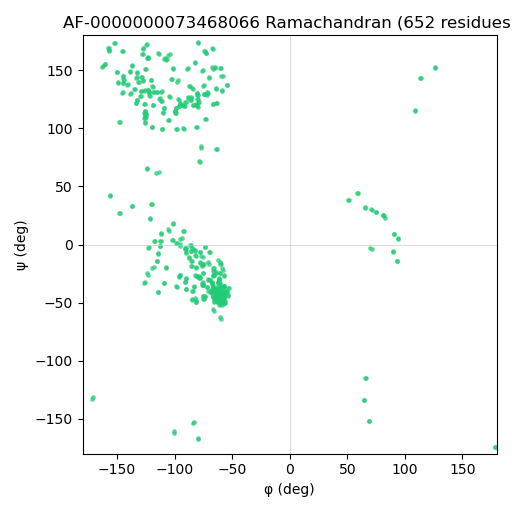. GLY A 1 91 ? -6.207 18.484 19.672 1 97.25 91 GLY A CA 1
ATOM 666 C C . GLY A 1 91 ? -7.371 19.406 19.375 1 97.25 91 GLY A C 1
ATOM 667 O O . GLY A 1 91 ? -8.125 19.188 18.422 1 97.25 91 GLY A O 1
ATOM 668 N N . GLU A 1 92 ? -7.559 20.422 20.172 1 97.81 92 GLU A N 1
ATOM 669 C CA . GLU A 1 92 ? -8.688 21.344 20.016 1 97.81 92 GLU A CA 1
ATOM 670 C C . GLU A 1 92 ? -8.336 22.5 19.094 1 97.81 92 GLU A C 1
ATOM 672 O O . GLU A 1 92 ? -7.168 22.891 18.984 1 97.81 92 GLU A O 1
ATOM 677 N N . PRO A 1 93 ? -9.305 23.047 18.422 1 97.62 93 PRO A N 1
ATOM 678 C CA . PRO A 1 93 ? -10.734 22.75 18.484 1 97.62 93 PRO A CA 1
ATOM 679 C C . PRO A 1 93 ? -11.133 21.578 17.594 1 97.62 93 PRO A C 1
ATOM 681 O O . PRO A 1 93 ? -12.297 21.172 17.594 1 97.62 93 PRO A O 1
ATOM 684 N N . ALA A 1 94 ? -10.227 21.031 16.859 1 98.56 94 ALA A N 1
ATOM 685 C CA . ALA A 1 94 ? -10.523 20.016 15.859 1 98.56 94 ALA A CA 1
ATOM 686 C C . ALA A 1 94 ? -11.148 18.781 16.516 1 98.56 94 ALA A C 1
ATOM 688 O O . ALA A 1 94 ? -12.078 18.188 15.961 1 98.56 94 ALA A O 1
ATOM 689 N N . LEU A 1 95 ? -10.641 18.422 17.656 1 98.69 95 LEU A N 1
ATOM 690 C CA . LEU A 1 95 ? -11.148 17.25 18.359 1 98.69 95 LEU A CA 1
ATOM 691 C C . LEU A 1 95 ? -12.641 17.391 18.625 1 98.69 95 LEU A C 1
ATOM 693 O O . LEU A 1 95 ? -13.414 16.484 18.297 1 98.69 95 LEU A O 1
ATOM 697 N N . SER A 1 96 ? -13.047 18.531 19.156 1 98.75 96 SER A N 1
ATOM 698 C CA . SER A 1 96 ? -14.453 18.781 19.469 1 98.75 96 SER A CA 1
ATOM 699 C C . SER A 1 96 ? -15.289 18.828 18.203 1 98.75 96 SER A C 1
ATOM 701 O O . SER A 1 96 ? -16.422 18.328 18.172 1 98.75 96 SER A O 1
ATOM 703 N N . ILE A 1 97 ? -14.773 19.422 17.188 1 98.81 97 ILE A N 1
ATOM 704 C CA . ILE A 1 97 ? -15.453 19.547 15.914 1 98.81 97 ILE A CA 1
ATOM 705 C C . ILE A 1 97 ? -15.711 18.172 15.328 1 98.81 97 ILE A C 1
ATOM 707 O O . ILE A 1 97 ? -16.828 17.875 14.875 1 98.81 97 ILE A O 1
ATOM 711 N N . ILE A 1 98 ? -14.719 17.312 15.336 1 98.88 98 ILE A N 1
ATOM 712 C CA . ILE A 1 98 ? -14.805 15.953 14.805 1 98.88 98 ILE A CA 1
ATOM 713 C C . ILE A 1 98 ? -15.805 15.141 15.625 1 98.88 98 ILE A C 1
ATOM 715 O O . ILE A 1 98 ? -16.688 14.484 15.062 1 98.88 98 ILE A O 1
ATOM 719 N N . LYS A 1 99 ? -15.703 15.227 16.922 1 98.81 99 LYS A N 1
ATOM 720 C CA . LYS A 1 99 ? -16.609 14.492 17.797 1 98.81 99 LYS A CA 1
ATOM 721 C C . LYS A 1 99 ? -18.062 14.883 17.531 1 98.81 99 LYS A C 1
ATOM 723 O O . LYS A 1 99 ? -18.938 14.016 17.438 1 98.81 99 LYS A O 1
ATOM 728 N N . THR A 1 100 ? -18.266 16.156 17.438 1 98.81 100 THR A N 1
ATOM 729 C CA . THR A 1 100 ? -19.609 16.672 17.203 1 98.81 100 THR A CA 1
ATOM 730 C C . THR A 1 100 ? -20.172 16.125 15.891 1 98.81 100 THR A C 1
ATOM 732 O O . THR A 1 100 ? -21.312 15.656 15.852 1 98.81 100 THR A O 1
ATOM 735 N N . ALA A 1 101 ? -19.391 16.156 14.82 1 98.88 101 ALA A N 1
ATOM 736 C CA . ALA A 1 101 ? -19.828 15.641 13.523 1 98.88 101 ALA A CA 1
ATOM 737 C C . ALA A 1 101 ? -20.188 14.164 13.609 1 98.88 101 ALA A C 1
ATOM 739 O O . ALA A 1 101 ? -21.234 13.742 13.117 1 98.88 101 ALA A O 1
ATOM 740 N N . ILE A 1 102 ? -19.328 13.367 14.258 1 98.88 102 ILE A N 1
ATOM 741 C CA . ILE A 1 102 ? -19.547 11.93 14.383 1 98.88 102 ILE A CA 1
ATOM 742 C C . ILE A 1 102 ? -20.844 11.664 15.148 1 98.88 102 ILE A C 1
ATOM 744 O O . ILE A 1 102 ? -21.656 10.852 14.734 1 98.88 102 ILE A O 1
ATOM 748 N N . MET A 1 103 ? -21.031 12.414 16.219 1 98.62 103 MET A N 1
ATOM 749 C CA . MET A 1 103 ? -22.203 12.227 17.078 1 98.62 103 MET A CA 1
ATOM 750 C C . MET A 1 103 ? -23.484 12.594 16.328 1 98.62 103 MET A C 1
ATOM 752 O O . MET A 1 103 ? -24.562 12.078 16.641 1 98.62 103 MET A O 1
ATOM 756 N N . ARG A 1 104 ? -23.375 13.414 15.305 1 98.5 104 ARG A N 1
ATOM 757 C CA . ARG A 1 104 ? -24.5 13.805 14.469 1 98.5 104 ARG A CA 1
ATOM 758 C C . ARG A 1 104 ? -24.734 12.789 13.344 1 98.5 104 ARG A C 1
ATOM 760 O O . ARG A 1 104 ? -25.594 12.992 12.492 1 98.5 104 ARG A O 1
ATOM 767 N N . GLY A 1 105 ? -23.938 11.805 13.312 1 98.44 105 GLY A N 1
ATOM 768 C CA . GLY A 1 105 ? -24.078 10.781 12.289 1 98.44 105 GLY A CA 1
ATOM 769 C C . GLY A 1 105 ? -23.438 11.172 10.969 1 98.44 105 GLY A C 1
ATOM 770 O O . GLY A 1 105 ? -23.891 10.758 9.898 1 98.44 105 GLY A O 1
ATOM 771 N N . LYS A 1 106 ? -22.469 12.062 11.008 1 98.81 106 LYS A N 1
ATOM 772 C CA . LYS A 1 106 ? -21.734 12.461 9.812 1 98.81 106 LYS A CA 1
ATOM 773 C C . LYS A 1 106 ? -20.422 11.703 9.703 1 98.81 106 LYS A C 1
ATOM 775 O O . LYS A 1 106 ? -19.75 11.453 10.711 1 98.81 106 LYS A O 1
ATOM 780 N N . HIS A 1 107 ? -20.016 11.273 8.484 1 98.88 107 HIS A N 1
ATOM 781 C CA . HIS A 1 107 ? -18.672 10.75 8.266 1 98.88 107 HIS A CA 1
ATOM 782 C C . HIS A 1 107 ? -17.625 11.836 8.438 1 98.88 107 HIS A C 1
ATOM 784 O O . HIS A 1 107 ? -17.906 13.023 8.258 1 98.88 107 HIS A O 1
ATOM 790 N N . VAL A 1 108 ? -16.438 11.422 8.844 1 98.94 108 VAL A N 1
ATOM 791 C CA . VAL A 1 108 ? -15.375 12.406 9.016 1 98.94 108 VAL A CA 1
ATOM 792 C C . VAL A 1 108 ? -14.086 11.883 8.383 1 98.94 108 VAL A C 1
ATOM 794 O O . VAL A 1 108 ? -13.734 10.719 8.547 1 98.94 108 VAL A O 1
ATOM 797 N N . VAL A 1 109 ? -13.422 12.719 7.637 1 98.88 109 VAL A N 1
ATOM 798 C CA . VAL A 1 109 ? -12.062 12.508 7.152 1 98.88 109 VAL A CA 1
ATOM 799 C C . VAL A 1 109 ? -11.164 13.648 7.621 1 98.88 109 VAL A C 1
ATOM 801 O O . VAL A 1 109 ? -11.523 14.82 7.496 1 98.88 109 VAL A O 1
ATOM 804 N N . THR A 1 110 ? -10.008 13.344 8.18 1 98.81 110 THR A N 1
ATOM 805 C CA . THR A 1 110 ? -9.141 14.406 8.68 1 98.81 110 THR A CA 1
ATOM 806 C C . THR A 1 110 ? -7.68 14.117 8.336 1 98.81 110 THR A C 1
ATOM 808 O O . THR A 1 110 ? -7.285 12.961 8.188 1 98.81 110 THR A O 1
ATOM 811 N N . SER A 1 111 ? -6.879 15.133 8.125 1 98.12 111 SER A N 1
ATOM 812 C CA . SER A 1 111 ? -5.426 15.016 8.047 1 98.12 111 SER A CA 1
ATOM 813 C C . SER A 1 111 ? -4.754 15.688 9.242 1 98.12 111 SER A C 1
ATOM 815 O O . SER A 1 111 ? -3.543 15.906 9.242 1 98.12 111 SER A O 1
ATOM 817 N N . ASN A 1 112 ? -5.59 16.078 10.211 1 98.12 112 ASN A N 1
ATOM 818 C CA . ASN A 1 112 ? -5.098 16.703 11.43 1 98.12 112 ASN A CA 1
ATOM 819 C C . ASN A 1 112 ? -4.551 15.672 12.414 1 98.12 112 ASN A C 1
ATOM 821 O O . ASN A 1 112 ? -5.301 14.836 12.93 1 98.12 112 ASN A O 1
ATOM 825 N N . LYS A 1 113 ? -3.291 15.789 12.719 1 97.62 113 LYS A N 1
ATOM 826 C CA . LYS A 1 113 ? -2.621 14.789 13.547 1 97.62 113 LYS A CA 1
ATOM 827 C C . LYS A 1 113 ? -3.018 14.93 15.008 1 97.62 113 LYS A C 1
ATOM 829 O O . LYS A 1 113 ? -2.893 13.977 15.789 1 97.62 113 LYS A O 1
ATOM 834 N N . GLY A 1 114 ? -3.441 16.078 15.438 1 97.38 114 GLY A N 1
ATOM 835 C CA . GLY A 1 114 ? -3.732 16.359 16.828 1 97.38 114 GLY A CA 1
ATOM 836 C C . GLY A 1 114 ? -4.805 15.461 17.406 1 97.38 114 GLY A C 1
ATOM 837 O O . GLY A 1 114 ? -4.523 14.633 18.281 1 97.38 114 GLY A O 1
ATOM 838 N N . PRO A 1 115 ? -6.035 15.594 16.844 1 98.25 115 PRO A N 1
ATOM 839 C CA . PRO A 1 115 ? -7.117 14.75 17.359 1 98.25 115 PRO A CA 1
ATOM 840 C C . PRO A 1 115 ? -6.789 13.258 17.266 1 98.25 115 PRO A C 1
ATOM 842 O O . PRO A 1 115 ? -7.086 12.5 18.188 1 98.25 115 PRO A O 1
ATOM 845 N N . VAL A 1 116 ? -6.102 12.828 16.25 1 98.12 116 VAL A N 1
ATOM 846 C CA . VAL A 1 116 ? -5.875 11.406 16 1 98.12 116 VAL A CA 1
ATOM 847 C C . VAL A 1 116 ? -4.824 10.867 16.969 1 98.12 116 VAL A C 1
ATOM 849 O O . VAL A 1 116 ? -4.977 9.773 17.516 1 98.12 116 VAL A O 1
ATOM 852 N N . SER A 1 117 ? -3.734 11.633 17.156 1 97.69 117 SER A N 1
ATOM 853 C CA . SER A 1 117 ? -2.678 11.18 18.047 1 97.69 117 SER A CA 1
ATOM 854 C C . SER A 1 117 ? -3.168 11.117 19.5 1 97.69 117 SER A C 1
ATOM 856 O O . SER A 1 117 ? -2.701 10.289 20.281 1 97.69 117 SER A O 1
ATOM 858 N N . LEU A 1 118 ? -4.172 11.938 19.844 1 97.12 118 LEU A N 1
ATOM 859 C CA . LEU A 1 118 ? -4.594 12.055 21.234 1 97.12 118 LEU A CA 1
ATOM 860 C C . LEU A 1 118 ? -5.789 11.156 21.516 1 97.12 118 LEU A C 1
ATOM 862 O O . LEU A 1 118 ? -5.961 10.68 22.641 1 97.12 118 LEU A O 1
ATOM 866 N N . ALA A 1 119 ? -6.621 10.867 20.422 1 97 119 ALA A N 1
ATOM 867 C CA . ALA A 1 119 ? -7.914 10.281 20.766 1 97 119 ALA A CA 1
ATOM 868 C C . ALA A 1 119 ? -8.383 9.32 19.672 1 97 119 ALA A C 1
ATOM 870 O O . ALA A 1 119 ? -9.586 9.148 19.469 1 97 119 ALA A O 1
ATOM 871 N N . SER A 1 120 ? -7.473 8.75 18.953 1 95.94 120 SER A N 1
ATOM 872 C CA . SER A 1 120 ? -7.875 7.906 17.828 1 95.94 120 SER A CA 1
ATOM 873 C C . SER A 1 120 ? -8.797 6.777 18.281 1 95.94 120 SER A C 1
ATOM 875 O O . SER A 1 120 ? -9.812 6.508 17.656 1 95.94 120 SER A O 1
ATOM 877 N N . ALA A 1 121 ? -8.539 6.078 19.375 1 95.94 121 ALA A N 1
ATOM 878 C CA . ALA A 1 121 ? -9.352 4.965 19.859 1 95.94 121 ALA A CA 1
ATOM 879 C C . ALA A 1 121 ? -10.773 5.422 20.188 1 95.94 121 ALA A C 1
ATOM 881 O O . ALA A 1 121 ? -11.742 4.773 19.797 1 95.94 121 ALA A O 1
ATOM 882 N N . GLU A 1 122 ? -10.828 6.504 20.906 1 97 122 GLU A N 1
ATOM 883 C CA . GLU A 1 122 ? -12.133 7.062 21.266 1 97 122 GLU A CA 1
ATOM 884 C C . GLU A 1 122 ? -12.93 7.453 20.031 1 97 122 GLU A C 1
ATOM 886 O O . GLU A 1 122 ? -14.117 7.141 19.922 1 97 122 GLU A O 1
ATOM 891 N N . LEU A 1 123 ? -12.305 8.148 19.141 1 98.19 123 LEU A N 1
ATOM 892 C CA . LEU A 1 123 ? -12.977 8.633 17.953 1 98.19 123 LEU A CA 1
ATOM 893 C C . LEU A 1 123 ? -13.43 7.469 17.078 1 98.19 123 LEU A C 1
ATOM 895 O O . LEU A 1 123 ? -14.516 7.512 16.484 1 98.19 123 LEU A O 1
ATOM 899 N N . LEU A 1 124 ? -12.617 6.445 16.984 1 97.38 124 LEU A N 1
ATOM 900 C CA . LEU A 1 124 ? -12.984 5.266 16.203 1 97.38 124 LEU A CA 1
ATOM 901 C C . LEU A 1 124 ? -14.172 4.547 16.828 1 97.38 124 LEU A C 1
ATOM 903 O O . LEU A 1 124 ? -15.086 4.113 16.125 1 97.38 124 LEU A O 1
ATOM 907 N N . ARG A 1 125 ? -14.141 4.375 18.109 1 97.44 125 ARG A N 1
ATOM 908 C CA . ARG A 1 125 ? -15.258 3.76 18.812 1 97.44 125 ARG A CA 1
ATOM 909 C C . ARG A 1 125 ? -16.547 4.559 18.594 1 97.44 125 ARG A C 1
ATOM 911 O O . ARG A 1 125 ? -17.594 3.988 18.312 1 97.44 125 ARG A O 1
ATOM 918 N N . LEU A 1 126 ? -16.406 5.852 18.766 1 98.38 126 LEU A N 1
ATOM 919 C CA . LEU A 1 126 ? -17.547 6.734 18.578 1 98.38 126 LEU A CA 1
ATOM 920 C C . LEU A 1 126 ? -18.125 6.594 17.172 1 98.38 126 LEU A C 1
ATOM 922 O O . LEU A 1 126 ? -19.344 6.582 16.984 1 98.38 126 LEU A O 1
ATOM 926 N N . ALA A 1 127 ? -17.25 6.555 16.188 1 98.62 127 ALA A N 1
ATOM 927 C CA . ALA A 1 127 ? -17.688 6.395 14.789 1 98.62 127 ALA A CA 1
ATOM 928 C C . ALA A 1 127 ? -18.438 5.082 14.594 1 98.62 127 ALA A C 1
ATOM 930 O O . ALA A 1 127 ? -19.469 5.043 13.93 1 98.62 127 ALA A O 1
ATOM 931 N N . GLU A 1 128 ? -17.891 4.051 15.172 1 97.19 128 GLU A N 1
ATOM 932 C CA . GLU A 1 128 ? -18.562 2.752 15.094 1 97.19 128 GLU A CA 1
ATOM 933 C C . GLU A 1 128 ? -19.938 2.801 15.727 1 97.19 128 GLU A C 1
ATOM 935 O O . GLU A 1 128 ? -20.906 2.297 15.156 1 97.19 128 GLU A O 1
ATOM 940 N N . GLU A 1 129 ? -20.016 3.373 16.859 1 98.06 129 GLU A N 1
ATOM 941 C CA . GLU A 1 129 ? -21.266 3.471 17.594 1 98.06 129 GLU A CA 1
ATOM 942 C C . GLU A 1 129 ? -22.312 4.258 16.812 1 98.06 129 GLU A C 1
ATOM 944 O O . GLU A 1 129 ? -23.516 4.02 16.953 1 98.06 129 GLU A O 1
ATOM 949 N N . ASN A 1 130 ? -21.891 5.148 16.016 1 98.31 130 ASN A N 1
ATOM 950 C CA . ASN A 1 130 ? -22.812 5.984 15.25 1 98.31 130 ASN A CA 1
ATOM 951 C C . ASN A 1 130 ? -22.922 5.512 13.805 1 98.31 130 ASN A C 1
ATOM 953 O O . ASN A 1 130 ? -23.547 6.184 12.977 1 98.31 130 ASN A O 1
ATOM 957 N N . ASN A 1 131 ? -22.281 4.434 13.461 1 97.25 131 ASN A N 1
ATOM 958 C CA . ASN A 1 131 ? -22.328 3.803 12.148 1 97.25 131 ASN A CA 1
ATOM 959 C C . ASN A 1 131 ? -21.859 4.762 11.055 1 97.25 131 ASN A C 1
ATOM 961 O O . ASN A 1 131 ? -22.547 4.922 10.039 1 97.25 131 ASN A O 1
ATOM 965 N N . VAL A 1 132 ? -20.797 5.461 11.289 1 98.31 132 VAL A N 1
ATOM 966 C CA . VAL A 1 132 ? -20.203 6.352 10.289 1 98.31 132 VAL A CA 1
ATOM 967 C C . VAL A 1 132 ? -18.719 6.039 10.125 1 98.31 132 VAL A C 1
ATOM 969 O O . VAL A 1 132 ? -18.141 5.324 10.945 1 98.31 132 VAL A O 1
ATOM 972 N N . GLY A 1 133 ? -18.156 6.527 9.047 1 98.12 133 GLY A N 1
ATOM 973 C CA . GLY A 1 133 ? -16.734 6.375 8.812 1 98.12 133 GLY A CA 1
ATOM 974 C C . GLY A 1 133 ? -15.906 7.477 9.445 1 98.12 133 GLY A C 1
ATOM 975 O O . GLY A 1 133 ? -16.328 8.633 9.477 1 98.12 133 GLY A O 1
ATOM 976 N N . PHE A 1 134 ? -14.812 7.16 10.07 1 98.69 134 PHE A N 1
ATOM 977 C CA . PHE A 1 134 ? -13.766 8.062 10.523 1 98.69 134 PHE A CA 1
ATOM 978 C C . PHE A 1 134 ? -12.406 7.625 9.992 1 98.69 134 PHE A C 1
ATOM 980 O O . PHE A 1 134 ? -11.836 6.633 10.461 1 98.69 134 PHE A O 1
ATOM 987 N N . LEU A 1 135 ? -11.914 8.359 8.992 1 98.31 135 LEU A N 1
ATOM 988 C CA . LEU A 1 135 ? -10.672 7.988 8.328 1 98.31 135 LEU A CA 1
ATOM 989 C C . LEU A 1 135 ? -9.68 9.141 8.344 1 98.31 135 LEU A C 1
ATOM 991 O O . LEU A 1 135 ? -10.07 10.312 8.375 1 98.31 135 LEU A O 1
ATOM 995 N N . PHE A 1 136 ? -8.398 8.82 8.344 1 98.5 136 PHE A N 1
ATOM 996 C CA . PHE A 1 136 ? -7.375 9.836 8.57 1 98.5 136 PHE A CA 1
ATOM 997 C C . PHE A 1 136 ? -6.047 9.406 7.961 1 98.5 136 PHE A C 1
ATOM 999 O O . PHE A 1 136 ? -4.992 9.562 8.586 1 98.5 136 PHE A O 1
ATOM 1006 N N . GLU A 1 137 ? -6.051 8.859 6.77 1 97.75 137 GLU A N 1
ATOM 1007 C CA . GLU A 1 137 ? -4.859 8.406 6.055 1 97.75 137 GLU A CA 1
ATOM 1008 C C . GLU A 1 137 ? -3.82 9.523 5.961 1 97.75 137 GLU A C 1
ATOM 1010 O O . GLU A 1 137 ? -2.621 9.273 6.105 1 97.75 137 GLU A O 1
ATOM 1015 N N . GLY A 1 138 ? -4.254 10.75 5.777 1 97.06 138 GLY A N 1
ATOM 1016 C CA . GLY A 1 138 ? -3.367 11.875 5.512 1 97.06 138 GLY A CA 1
ATOM 1017 C C . GLY A 1 138 ? -2.596 12.328 6.738 1 97.06 138 GLY A C 1
ATOM 1018 O O . GLY A 1 138 ? -1.754 13.227 6.648 1 97.06 138 GLY A O 1
ATOM 1019 N N . THR A 1 139 ? -2.871 11.672 7.871 1 97.44 139 THR A N 1
ATOM 1020 C CA . THR A 1 139 ? -2.221 12.102 9.109 1 97.44 139 THR A CA 1
ATOM 1021 C C . THR A 1 139 ? -0.81 11.523 9.195 1 97.44 139 THR A C 1
ATOM 1023 O O . THR A 1 139 ? 0.01 12.008 9.984 1 97.44 139 THR A O 1
ATOM 1026 N N . VAL A 1 140 ? -0.598 10.461 8.414 1 96.62 140 VAL A N 1
ATOM 1027 C CA . VAL A 1 140 ? 0.712 9.82 8.484 1 96.62 140 VAL A CA 1
ATOM 1028 C C . VAL A 1 140 ? 1.332 9.758 7.09 1 96.62 140 VAL A C 1
ATOM 1030 O O . VAL A 1 140 ? 0.808 9.086 6.199 1 96.62 140 VAL A O 1
ATOM 1033 N N . ALA A 1 141 ? 2.41 10.477 6.82 1 94.31 141 ALA A N 1
ATOM 1034 C CA . ALA A 1 141 ? 3.281 10.375 5.648 1 94.31 141 ALA A CA 1
ATOM 1035 C C . ALA A 1 141 ? 2.578 10.898 4.398 1 94.31 141 ALA A C 1
ATOM 1037 O O . ALA A 1 141 ? 2.768 10.359 3.305 1 94.31 141 ALA A O 1
ATOM 1038 N N . GLY A 1 142 ? 1.7 11.82 4.547 1 92.94 142 GLY A N 1
ATOM 1039 C CA . GLY A 1 142 ? 1.16 12.539 3.408 1 92.94 142 GLY A CA 1
ATOM 1040 C C . GLY A 1 142 ? 0.341 11.664 2.479 1 92.94 142 GLY A C 1
ATOM 1041 O O . GLY A 1 142 ? -0.669 11.094 2.891 1 92.94 142 GLY A O 1
ATOM 1042 N N . ALA A 1 143 ? 0.887 11.523 1.265 1 93.62 143 ALA A N 1
ATOM 1043 C CA . ALA A 1 143 ? 0.154 10.812 0.224 1 93.62 143 ALA A CA 1
ATOM 1044 C C . ALA A 1 143 ? 0.397 9.305 0.319 1 93.62 143 ALA A C 1
ATOM 1046 O O . ALA A 1 143 ? -0.297 8.516 -0.328 1 93.62 143 ALA A O 1
ATOM 1047 N N . VAL A 1 144 ? 1.383 8.883 1.064 1 96 144 VAL A N 1
ATOM 1048 C CA . VAL A 1 144 ? 1.757 7.473 1.144 1 96 144 VAL A CA 1
ATOM 1049 C C . VAL A 1 144 ? 0.636 6.68 1.81 1 96 144 VAL A C 1
ATOM 1051 O O . VAL A 1 144 ? 0.223 6.992 2.928 1 96 144 VAL A O 1
ATOM 1054 N N . PRO A 1 145 ? 0.107 5.719 1.15 1 96.25 145 PRO A N 1
ATOM 1055 C CA . PRO A 1 145 ? -1.014 4.965 1.719 1 96.25 145 PRO A CA 1
ATOM 1056 C C . PRO A 1 145 ? -0.569 3.941 2.762 1 96.25 145 PRO A C 1
ATOM 1058 O O . PRO A 1 145 ? -0.761 2.738 2.572 1 96.25 145 PRO A O 1
ATOM 1061 N N . ILE A 1 146 ? -0.153 4.414 3.885 1 95.94 146 ILE A N 1
ATOM 1062 C CA . ILE A 1 146 ? 0.436 3.553 4.906 1 95.94 146 ILE A CA 1
ATOM 1063 C C . ILE A 1 146 ? -0.671 2.863 5.703 1 95.94 146 ILE A C 1
ATOM 1065 O O . ILE A 1 146 ? -0.654 1.643 5.871 1 95.94 146 ILE A O 1
ATOM 1069 N N . LEU A 1 147 ? -1.686 3.65 6.188 1 95.69 147 LEU A N 1
ATOM 1070 C CA . LEU A 1 147 ? -2.713 3.088 7.059 1 95.69 147 LEU A CA 1
ATOM 1071 C C . LEU A 1 147 ? -3.559 2.062 6.309 1 95.69 147 LEU A C 1
ATOM 1073 O O . LEU A 1 147 ? -3.684 0.917 6.746 1 95.69 147 LEU A O 1
ATOM 1077 N N . ARG A 1 148 ? -4.016 2.414 5.176 1 92.88 148 ARG A N 1
ATOM 1078 C CA . ARG A 1 148 ? -4.844 1.498 4.398 1 92.88 148 ARG A CA 1
ATOM 1079 C C . ARG A 1 148 ? -4.012 0.355 3.83 1 92.88 148 ARG A C 1
ATOM 1081 O O . ARG A 1 148 ? -4.492 -0.772 3.707 1 92.88 148 ARG A O 1
ATOM 1088 N N . GLY A 1 149 ? -2.756 0.712 3.428 1 92.94 149 GLY A N 1
ATOM 1089 C CA . GLY A 1 149 ? -1.871 -0.323 2.918 1 92.94 149 GLY A CA 1
ATOM 1090 C C . GLY A 1 149 ? -1.613 -1.435 3.916 1 92.94 149 GLY A C 1
ATOM 1091 O O . GLY A 1 149 ? -1.616 -2.613 3.555 1 92.94 149 GLY A O 1
ATOM 1092 N N . ILE A 1 150 ? -1.448 -1.014 5.125 1 93.81 150 ILE A N 1
ATOM 1093 C CA . ILE A 1 150 ? -1.203 -2.004 6.168 1 93.81 150 ILE A CA 1
ATOM 1094 C C . ILE A 1 150 ? -2.5 -2.74 6.496 1 93.81 150 ILE A C 1
ATOM 1096 O O . ILE A 1 150 ? -2.537 -3.973 6.5 1 93.81 150 ILE A O 1
ATOM 1100 N N . LYS A 1 151 ? -3.564 -2.025 6.676 1 92.69 151 LYS A N 1
ATOM 1101 C CA . LYS A 1 151 ? -4.828 -2.59 7.145 1 92.69 151 LYS A CA 1
ATOM 1102 C C . LYS A 1 151 ? -5.379 -3.604 6.145 1 92.69 151 LYS A C 1
ATOM 1104 O O . LYS A 1 151 ? -5.871 -4.664 6.535 1 92.69 151 LYS A O 1
ATOM 1109 N N . TYR A 1 152 ? -5.238 -3.334 4.875 1 91.12 152 TYR A N 1
ATOM 1110 C CA . TYR A 1 152 ? -5.875 -4.191 3.881 1 91.12 152 TYR A CA 1
ATOM 1111 C C . TYR A 1 152 ? -4.844 -5.02 3.127 1 91.12 152 TYR A C 1
ATOM 1113 O O . TYR A 1 152 ? -5.117 -6.152 2.727 1 91.12 152 TYR A O 1
ATOM 1121 N N . GLY A 1 153 ? -3.721 -4.465 2.945 1 92.75 153 GLY A N 1
ATOM 1122 C CA . GLY A 1 153 ? -2.686 -5.148 2.186 1 92.75 153 GLY A CA 1
ATOM 1123 C C . GLY A 1 153 ? -1.938 -6.191 3 1 92.75 153 GLY A C 1
ATOM 1124 O O . GLY A 1 153 ? -1.431 -7.168 2.449 1 92.75 153 GLY A O 1
ATOM 1125 N N . LEU A 1 154 ? -1.881 -5.988 4.258 1 95.25 154 LEU A N 1
ATOM 1126 C CA . LEU A 1 154 ? -1.109 -6.875 5.121 1 95.25 154 LEU A CA 1
ATOM 1127 C C . LEU A 1 154 ? -2 -7.508 6.184 1 95.25 154 LEU A C 1
ATOM 1129 O O . LEU A 1 154 ? -1.516 -7.922 7.242 1 95.25 154 LEU A O 1
ATOM 1133 N N . ALA A 1 155 ? -3.309 -7.516 5.832 1 94.12 155 ALA A N 1
ATOM 1134 C CA . ALA A 1 155 ? -4.277 -8.102 6.758 1 94.12 155 ALA A CA 1
ATOM 1135 C C . ALA A 1 155 ? -3.885 -9.523 7.137 1 94.12 155 ALA A C 1
ATOM 1137 O O . ALA A 1 155 ? -3.465 -10.305 6.281 1 94.12 155 ALA A O 1
ATOM 1138 N N . GLY A 1 156 ? -4 -9.875 8.398 1 92.38 156 GLY A N 1
ATOM 1139 C CA . GLY A 1 156 ? -3.684 -11.211 8.883 1 92.38 156 GLY A CA 1
ATOM 1140 C C . GLY A 1 156 ? -2.256 -11.344 9.375 1 92.38 156 GLY A C 1
ATOM 1141 O O . GLY A 1 156 ? -1.921 -12.305 10.07 1 92.38 156 GLY A O 1
ATOM 1142 N N . ASN A 1 157 ? -1.416 -10.359 9.047 1 94.44 157 ASN A N 1
ATOM 1143 C CA . ASN A 1 157 ? -0.038 -10.359 9.523 1 94.44 157 ASN A CA 1
ATOM 1144 C C . ASN A 1 157 ? 0.072 -9.758 10.922 1 94.44 157 ASN A C 1
ATOM 1146 O O . ASN A 1 157 ? -0.572 -8.75 11.219 1 94.44 157 ASN A O 1
ATOM 1150 N N . LYS A 1 158 ? 0.792 -10.43 11.727 1 95.19 158 LYS A N 1
ATOM 1151 C CA . LYS A 1 158 ? 1.279 -9.734 12.922 1 95.19 158 LYS A CA 1
ATOM 1152 C C . LYS A 1 158 ? 2.406 -8.766 12.57 1 95.19 158 LYS A C 1
ATOM 1154 O O . LYS A 1 158 ? 3.346 -9.133 11.859 1 95.19 158 LYS A O 1
ATOM 1159 N N . ILE A 1 159 ? 2.275 -7.539 13.023 1 96.94 159 ILE A N 1
ATOM 1160 C CA . ILE A 1 159 ? 3.326 -6.547 12.812 1 96.94 159 ILE A CA 1
ATOM 1161 C C . ILE A 1 159 ? 4.395 -6.691 13.891 1 96.94 159 ILE A C 1
ATOM 1163 O O . ILE A 1 159 ? 4.105 -6.535 15.078 1 96.94 159 ILE A O 1
ATOM 1167 N N . LYS A 1 160 ? 5.59 -6.961 13.469 1 97.94 160 LYS A N 1
ATOM 1168 C CA . LYS A 1 160 ? 6.695 -7.176 14.398 1 97.94 160 LYS A CA 1
ATOM 1169 C C . LYS A 1 160 ? 7.41 -5.863 14.711 1 97.94 160 LYS A C 1
ATOM 1171 O O . LYS A 1 160 ? 7.859 -5.652 15.844 1 97.94 160 LYS A O 1
ATOM 1176 N N . ALA A 1 161 ? 7.566 -5.031 13.75 1 98.25 161 ALA A N 1
ATOM 1177 C CA . ALA A 1 161 ? 8.234 -3.742 13.906 1 98.25 161 ALA A CA 1
ATOM 1178 C C . ALA A 1 161 ? 7.859 -2.785 12.781 1 98.25 161 ALA A C 1
ATOM 1180 O O . ALA A 1 161 ? 7.391 -3.215 11.727 1 98.25 161 ALA A O 1
ATOM 1181 N N . LEU A 1 162 ? 7.969 -1.541 13.055 1 98.25 162 LEU A N 1
ATOM 1182 C CA . LEU A 1 162 ? 7.832 -0.479 12.062 1 98.25 162 LEU A CA 1
ATOM 1183 C C . LEU A 1 162 ? 9.016 0.486 12.133 1 98.25 162 LEU A C 1
ATOM 1185 O O . LEU A 1 162 ? 9.453 0.857 13.227 1 98.25 162 LEU A O 1
ATOM 1189 N N . TYR A 1 163 ? 9.602 0.802 10.984 1 98.5 163 TYR A N 1
ATOM 1190 C CA . TYR A 1 163 ? 10.648 1.807 10.828 1 98.5 163 TYR A CA 1
ATOM 1191 C C . TYR A 1 163 ? 10.234 2.863 9.812 1 98.5 163 TYR A C 1
ATOM 1193 O O . TYR A 1 163 ? 9.711 2.537 8.742 1 98.5 163 TYR A O 1
ATOM 1201 N N . GLY A 1 164 ? 10.438 4.117 10.195 1 98.19 164 GLY A N 1
ATOM 1202 C CA . GLY A 1 164 ? 9.961 5.109 9.242 1 98.19 164 GLY A CA 1
ATOM 1203 C C . GLY A 1 164 ? 10.828 6.352 9.195 1 98.19 164 GLY A C 1
ATOM 1204 O O . GLY A 1 164 ? 11.305 6.824 10.227 1 98.19 164 GLY A O 1
ATOM 1205 N N . VAL A 1 165 ? 11.219 6.785 8 1 98.31 165 VAL A N 1
ATOM 1206 C CA . VAL A 1 165 ? 11.562 8.18 7.742 1 98.31 165 VAL A CA 1
ATOM 1207 C C . VAL A 1 165 ? 10.289 8.992 7.531 1 98.31 165 VAL A C 1
ATOM 1209 O O . VAL A 1 165 ? 9.734 9.016 6.43 1 98.31 165 VAL A O 1
ATOM 1212 N N . LEU A 1 166 ? 9.844 9.758 8.578 1 97.94 166 LEU A N 1
ATOM 1213 C CA . LEU A 1 166 ? 8.484 10.281 8.617 1 97.94 166 LEU A CA 1
ATOM 1214 C C . LEU A 1 166 ? 8.484 11.805 8.617 1 97.94 166 LEU A C 1
ATOM 1216 O O . LEU A 1 166 ? 7.445 12.438 8.82 1 97.94 166 LEU A O 1
ATOM 1220 N N . ASN A 1 167 ? 9.656 12.375 8.516 1 96.5 167 ASN A N 1
ATOM 1221 C CA . ASN A 1 167 ? 9.781 13.828 8.477 1 96.5 167 ASN A CA 1
ATOM 1222 C C . ASN A 1 167 ? 10.594 14.281 7.262 1 96.5 167 ASN A C 1
ATOM 1224 O O . ASN A 1 167 ? 11.82 14.172 7.254 1 96.5 167 ASN A O 1
ATOM 1228 N N . GLY A 1 168 ? 9.938 14.867 6.332 1 95.69 168 GLY A N 1
ATOM 1229 C CA . GLY A 1 168 ? 10.562 15.25 5.078 1 95.69 168 GLY A CA 1
ATOM 1230 C C . GLY A 1 168 ? 11.609 16.344 5.242 1 95.69 168 GLY A C 1
ATOM 1231 O O . GLY A 1 168 ? 12.633 16.328 4.559 1 95.69 168 GLY A O 1
ATOM 1232 N N . THR A 1 169 ? 11.383 17.25 6.117 1 94.94 169 THR A N 1
ATOM 1233 C CA . THR A 1 169 ? 12.32 18.344 6.355 1 94.94 169 THR A CA 1
ATOM 1234 C C . THR A 1 169 ? 13.664 17.797 6.84 1 94.94 169 THR A C 1
ATOM 1236 O O . THR A 1 169 ? 14.711 18.156 6.293 1 94.94 169 THR A O 1
ATOM 1239 N N . CYS A 1 170 ? 13.625 16.984 7.84 1 96.62 170 CYS A N 1
ATOM 1240 C CA . CYS A 1 170 ? 14.852 16.375 8.352 1 96.62 170 CYS A CA 1
ATOM 1241 C C . CYS A 1 170 ? 15.539 15.539 7.277 1 96.62 170 CYS A C 1
ATOM 1243 O O . CYS A 1 170 ? 16.766 15.57 7.156 1 96.62 170 CYS A O 1
ATOM 1245 N N . ASN A 1 171 ? 14.734 14.828 6.555 1 96.94 171 ASN A N 1
ATOM 1246 C CA . ASN A 1 171 ? 15.32 13.984 5.52 1 96.94 171 ASN A CA 1
ATOM 1247 C C . ASN A 1 171 ? 16.016 14.82 4.445 1 96.94 171 ASN A C 1
ATOM 1249 O O . ASN A 1 171 ? 17.062 14.438 3.936 1 96.94 171 ASN A O 1
ATOM 1253 N N . TYR A 1 172 ? 15.391 15.93 4.098 1 96.81 172 TYR A N 1
ATOM 1254 C CA . TYR A 1 172 ? 16 16.844 3.141 1 96.81 172 TYR A CA 1
ATOM 1255 C C . TYR A 1 172 ? 17.359 17.328 3.646 1 96.81 172 TYR A C 1
ATOM 1257 O O . TYR A 1 172 ? 18.359 17.281 2.924 1 96.81 172 TYR A O 1
ATOM 1265 N N . ILE A 1 173 ? 17.344 17.797 4.809 1 96.31 173 ILE A N 1
ATOM 1266 C CA . ILE A 1 173 ? 18.562 18.328 5.418 1 96.31 173 ILE A CA 1
ATOM 1267 C C . ILE A 1 173 ? 19.656 17.281 5.414 1 96.31 173 ILE A C 1
ATOM 1269 O O . ILE A 1 173 ? 20.766 17.531 4.941 1 96.31 173 ILE A O 1
ATOM 1273 N N . LEU A 1 174 ? 19.344 16.094 5.887 1 96.56 174 LEU A N 1
ATOM 1274 C CA . LEU A 1 174 ? 20.328 15.008 5.969 1 96.56 174 LEU A CA 1
ATOM 1275 C C . LEU A 1 174 ? 20.797 14.594 4.578 1 96.56 174 LEU A C 1
ATOM 1277 O O . LEU A 1 174 ? 21.969 14.273 4.387 1 96.56 174 LEU A O 1
ATOM 1281 N N . THR A 1 175 ? 19.859 14.609 3.611 1 95.12 175 THR A N 1
ATOM 1282 C CA . THR A 1 175 ? 20.203 14.305 2.229 1 95.12 175 THR A CA 1
ATOM 1283 C C . THR A 1 175 ? 21.219 15.297 1.685 1 95.12 175 THR A C 1
ATOM 1285 O O . THR A 1 175 ? 22.219 14.906 1.081 1 95.12 175 THR A O 1
ATOM 1288 N N . ARG A 1 176 ? 20.984 16.578 1.943 1 95.25 176 ARG A N 1
ATOM 1289 C CA . ARG A 1 176 ? 21.859 17.641 1.461 1 95.25 176 ARG A CA 1
ATOM 1290 C C . ARG A 1 176 ? 23.219 17.594 2.15 1 95.25 176 ARG A C 1
ATOM 1292 O O . ARG A 1 176 ? 24.25 17.797 1.512 1 95.25 176 ARG A O 1
ATOM 1299 N N . MET A 1 177 ? 23.203 17.312 3.395 1 95.5 177 MET A N 1
ATOM 1300 C CA . MET A 1 177 ? 24.469 17.188 4.129 1 95.5 177 MET A CA 1
ATOM 1301 C C . MET A 1 177 ? 25.281 16.016 3.586 1 95.5 177 MET A C 1
ATOM 1303 O O . MET A 1 177 ? 26.5 16.141 3.396 1 95.5 177 MET A O 1
ATOM 1307 N N . GLU A 1 178 ? 24.609 14.969 3.295 1 92.62 178 GLU A N 1
ATOM 1308 C CA . GLU A 1 178 ? 25.281 13.758 2.83 1 92.62 178 GLU A CA 1
ATOM 1309 C C . GLU A 1 178 ? 25.781 13.914 1.399 1 92.62 178 GLU A C 1
ATOM 1311 O O . GLU A 1 178 ? 26.922 13.555 1.094 1 92.62 178 GLU A O 1
ATOM 1316 N N . GLU A 1 179 ? 25.016 14.445 0.54 1 90.25 179 GLU A N 1
ATOM 1317 C CA . GLU A 1 179 ? 25.297 14.469 -0.89 1 90.25 179 GLU A CA 1
ATOM 1318 C C . GLU A 1 179 ? 26.234 15.633 -1.243 1 90.25 179 GLU A C 1
ATOM 1320 O O . GLU A 1 179 ? 27.078 15.508 -2.125 1 90.25 179 GLU A O 1
ATOM 1325 N N . GLU A 1 180 ? 26.047 16.766 -0.554 1 92.44 180 GLU A N 1
ATOM 1326 C CA . GLU A 1 180 ? 26.734 17.984 -0.975 1 92.44 180 GLU A CA 1
ATOM 1327 C C . GLU A 1 180 ? 27.734 18.438 0.081 1 92.44 180 GLU A C 1
ATOM 1329 O O . GLU A 1 180 ? 28.5 19.391 -0.14 1 92.44 180 GLU A O 1
ATOM 1334 N N . GLY A 1 181 ? 27.719 17.812 1.202 1 92.62 181 GLY A N 1
ATOM 1335 C CA . GLY A 1 181 ? 28.641 18.172 2.26 1 92.62 181 GLY A CA 1
ATOM 1336 C C . GLY A 1 181 ? 28.281 19.453 2.975 1 92.62 181 GLY A C 1
ATOM 1337 O O . GLY A 1 181 ? 29.156 20.141 3.521 1 92.62 181 GLY A O 1
ATOM 1338 N N . LEU A 1 182 ? 27.047 19.766 3.004 1 93.94 182 LEU A N 1
ATOM 1339 C CA . LEU A 1 182 ? 26.594 20.969 3.705 1 93.94 182 LEU A CA 1
ATOM 1340 C C . LEU A 1 182 ? 26.594 20.75 5.215 1 93.94 182 LEU A C 1
ATOM 1342 O O . LEU A 1 182 ? 26.359 19.625 5.68 1 93.94 182 LEU A O 1
ATOM 1346 N N . THR A 1 183 ? 26.828 21.828 5.953 1 93.19 183 THR A N 1
ATOM 1347 C CA . THR A 1 183 ? 26.594 21.75 7.391 1 93.19 183 THR A CA 1
ATOM 1348 C C . THR A 1 183 ? 25.109 21.75 7.711 1 93.19 183 THR A C 1
ATOM 1350 O O . THR A 1 183 ? 24.281 22.094 6.859 1 93.19 183 THR A O 1
ATOM 1353 N N . TYR A 1 184 ? 24.875 21.406 8.945 1 93.19 184 TYR A N 1
ATOM 1354 C CA . TYR A 1 184 ? 23.5 21.438 9.414 1 93.19 184 TYR A CA 1
ATOM 1355 C C . TYR A 1 184 ? 22.891 22.812 9.219 1 93.19 184 TYR A C 1
ATOM 1357 O O . TYR A 1 184 ? 21.766 22.953 8.711 1 93.19 184 TYR A O 1
ATOM 1365 N N . VAL A 1 185 ? 23.609 23.812 9.516 1 93.88 185 VAL A N 1
ATOM 1366 C CA . VAL A 1 185 ? 23.141 25.203 9.461 1 93.88 185 VAL A CA 1
ATOM 1367 C C . VAL A 1 185 ? 22.859 25.594 8.008 1 93.88 185 VAL A C 1
ATOM 1369 O O . VAL A 1 185 ? 21.828 26.203 7.707 1 93.88 185 VAL A O 1
ATOM 1372 N N . GLN A 1 186 ? 23.734 25.266 7.145 1 95.25 186 GLN A N 1
ATOM 1373 C CA . GLN A 1 186 ? 23.562 25.562 5.723 1 95.25 186 GLN A CA 1
ATOM 1374 C C . GLN A 1 186 ? 22.359 24.844 5.148 1 95.25 186 GLN A C 1
ATOM 1376 O O . GLN A 1 186 ? 21.562 25.438 4.418 1 95.25 186 GLN A O 1
ATOM 1381 N N . ALA A 1 187 ? 22.281 23.547 5.441 1 95.31 187 ALA A N 1
ATOM 1382 C CA . ALA A 1 187 ? 21.172 22.734 4.926 1 95.31 187 ALA A CA 1
ATOM 1383 C C . ALA A 1 187 ? 19.844 23.234 5.457 1 95.31 187 ALA A C 1
ATOM 1385 O O . ALA A 1 187 ? 18.844 23.266 4.727 1 95.31 187 ALA A O 1
ATOM 1386 N N . LEU A 1 188 ? 19.766 23.609 6.73 1 95.12 188 LEU A N 1
ATOM 1387 C CA . LEU A 1 188 ? 18.547 24.141 7.324 1 95.12 188 LEU A CA 1
ATOM 1388 C C . LEU A 1 188 ? 18.156 25.453 6.656 1 95.12 188 LEU A C 1
ATOM 1390 O O . LEU A 1 188 ? 16.969 25.688 6.395 1 95.12 188 LEU A O 1
ATOM 1394 N N . ALA A 1 189 ? 19.078 26.312 6.422 1 95.44 189 ALA A N 1
ATOM 1395 C CA . ALA A 1 189 ? 18.812 27.578 5.742 1 95.44 189 ALA A CA 1
ATOM 1396 C C . ALA A 1 189 ? 18.234 27.344 4.355 1 95.44 189 ALA A C 1
ATOM 1398 O O . ALA A 1 189 ? 17.281 28.031 3.953 1 95.44 189 ALA A O 1
ATOM 1399 N N . GLU A 1 190 ? 18.797 26.406 3.693 1 95.69 190 GLU A N 1
ATOM 1400 C CA . GLU A 1 190 ? 18.281 26.047 2.373 1 95.69 190 GLU A CA 1
ATOM 1401 C C . GLU A 1 190 ? 16.859 25.531 2.457 1 95.69 190 GLU A C 1
ATOM 1403 O O . GLU A 1 190 ? 16 25.891 1.64 1 95.69 190 GLU A O 1
ATOM 1408 N N . ALA A 1 191 ? 16.625 24.641 3.396 1 94.44 191 ALA A N 1
ATOM 1409 C CA . ALA A 1 191 ? 15.281 24.094 3.6 1 94.44 191 ALA A CA 1
ATOM 1410 C C . ALA A 1 191 ? 14.266 25.219 3.859 1 94.44 191 ALA A C 1
ATOM 1412 O O . ALA A 1 191 ? 13.133 25.156 3.383 1 94.44 191 ALA A O 1
ATOM 1413 N N . ARG A 1 192 ? 14.625 26.203 4.598 1 94 192 ARG A N 1
ATOM 1414 C CA . ARG A 1 192 ? 13.766 27.359 4.879 1 94 192 ARG A CA 1
ATOM 1415 C C . ARG A 1 192 ? 13.492 28.156 3.611 1 94 192 ARG A C 1
ATOM 1417 O O . ARG A 1 192 ? 12.344 28.516 3.338 1 94 192 ARG A O 1
ATOM 1424 N N . ASP A 1 193 ? 14.523 28.359 2.842 1 94.62 193 ASP A N 1
ATOM 1425 C CA . ASP A 1 193 ? 14.406 29.125 1.597 1 94.62 193 ASP A CA 1
ATOM 1426 C C . ASP A 1 193 ? 13.453 28.438 0.626 1 94.62 193 ASP A C 1
ATOM 1428 O O . ASP A 1 193 ? 12.742 29.094 -0.129 1 94.62 193 ASP A O 1
ATOM 1432 N N . LEU A 1 194 ? 13.484 27.141 0.718 1 92.88 194 LEU A N 1
ATOM 1433 C CA . LEU A 1 194 ? 12.664 26.359 -0.203 1 92.88 194 LEU A CA 1
ATOM 1434 C C . LEU A 1 194 ? 11.266 26.156 0.357 1 92.88 194 LEU A C 1
ATOM 1436 O O . LEU A 1 194 ? 10.398 25.578 -0.315 1 92.88 194 LEU A O 1
ATOM 1440 N N . GLY A 1 195 ? 11.07 26.5 1.637 1 90.19 195 GLY A N 1
ATOM 1441 C CA . GLY A 1 195 ? 9.75 26.406 2.25 1 90.19 195 GLY A CA 1
ATOM 1442 C C . GLY A 1 195 ? 9.5 25.062 2.898 1 90.19 195 GLY A C 1
ATOM 1443 O O . GLY A 1 195 ? 8.359 24.734 3.248 1 90.19 195 GLY A O 1
ATOM 1444 N N . TYR A 1 196 ? 10.531 24.25 2.992 1 90.69 196 TYR A N 1
ATOM 1445 C CA . TYR A 1 196 ? 10.383 22.953 3.639 1 90.69 196 TYR A CA 1
ATOM 1446 C C . TYR A 1 196 ? 10.383 23.094 5.156 1 90.69 196 TYR A C 1
ATOM 1448 O O . TYR A 1 196 ? 9.797 22.266 5.863 1 90.69 196 TYR A O 1
ATOM 1456 N N . ALA A 1 197 ? 11.07 24.109 5.578 1 90.75 197 ALA A N 1
ATOM 1457 C CA . ALA A 1 197 ? 11.156 24.375 7.012 1 90.75 197 ALA A CA 1
ATOM 1458 C C . ALA A 1 197 ? 10.602 25.766 7.344 1 90.75 197 ALA A C 1
ATOM 1460 O O . ALA A 1 197 ? 10.82 26.719 6.598 1 90.75 197 ALA A O 1
ATOM 1461 N N . GLU A 1 198 ? 9.906 25.797 8.477 1 88.88 198 GLU A N 1
ATOM 1462 C CA . GLU A 1 198 ? 9.43 27.078 8.961 1 88.88 198 GLU A CA 1
ATOM 1463 C C . GLU A 1 198 ? 10.539 27.859 9.664 1 88.88 198 GLU A C 1
ATOM 1465 O O . GLU A 1 198 ? 11.633 27.328 9.867 1 88.88 198 GLU A O 1
ATOM 1470 N N . ALA A 1 199 ? 10.133 29.109 9.977 1 86.5 199 ALA A N 1
ATOM 1471 C CA . ALA A 1 199 ? 11.117 29.922 10.688 1 86.5 199 ALA A CA 1
ATOM 1472 C C . ALA A 1 199 ? 11.531 29.25 11.992 1 86.5 199 ALA A C 1
ATOM 1474 O O . ALA A 1 199 ? 12.727 29.156 12.297 1 86.5 199 ALA A O 1
ATOM 1475 N N . ASP A 1 200 ? 10.609 28.797 12.688 1 89.88 200 ASP A N 1
ATOM 1476 C CA . ASP A 1 200 ? 10.883 27.938 13.836 1 89.88 200 ASP A CA 1
ATOM 1477 C C . ASP A 1 200 ? 10.695 26.469 13.469 1 89.88 200 ASP A C 1
ATOM 1479 O O . ASP A 1 200 ? 9.578 25.953 13.492 1 89.88 200 ASP A O 1
ATOM 1483 N N . PRO A 1 201 ? 11.797 25.781 13.195 1 90.62 201 PRO A N 1
ATOM 1484 C CA . PRO A 1 201 ? 11.711 24.406 12.703 1 90.62 201 PRO A CA 1
ATOM 1485 C C . PRO A 1 201 ? 11.766 23.375 13.82 1 90.62 201 PRO A C 1
ATOM 1487 O O . PRO A 1 201 ? 11.93 22.172 13.562 1 90.62 201 PRO A O 1
ATOM 1490 N N . THR A 1 202 ? 11.656 23.766 15.07 1 89.44 202 THR A N 1
ATOM 1491 C CA . THR A 1 202 ? 11.898 22.922 16.25 1 89.44 202 THR A CA 1
ATOM 1492 C C . THR A 1 202 ? 11.055 21.656 16.188 1 89.44 202 THR A C 1
ATOM 1494 O O . THR A 1 202 ? 11.562 20.562 16.438 1 89.44 202 THR A O 1
ATOM 1497 N N . TYR A 1 203 ? 9.812 21.766 15.758 1 89.19 203 TYR A N 1
ATOM 1498 C CA . TYR A 1 203 ? 8.875 20.656 15.711 1 89.19 203 TYR A CA 1
ATOM 1499 C C . TYR A 1 203 ? 9.375 19.562 14.766 1 89.19 203 TYR A C 1
ATOM 1501 O O . TYR A 1 203 ? 9.18 18.375 15.023 1 89.19 203 TYR A O 1
ATOM 1509 N N . ASP A 1 204 ? 10.062 19.969 13.758 1 92.25 204 ASP A N 1
ATOM 1510 C CA . ASP A 1 204 ? 10.625 19.031 12.789 1 92.25 204 ASP A CA 1
ATOM 1511 C C . ASP A 1 204 ? 11.977 18.5 13.266 1 92.25 204 ASP A C 1
ATOM 1513 O O . ASP A 1 204 ? 12.156 17.281 13.391 1 92.25 204 ASP A O 1
ATOM 1517 N N . ILE A 1 205 ? 12.812 19.328 13.703 1 94.69 205 ILE A N 1
ATOM 1518 C CA . ILE A 1 205 ? 14.234 19.047 13.883 1 94.69 205 ILE A CA 1
ATOM 1519 C C . ILE A 1 205 ? 14.438 18.234 15.164 1 94.69 205 ILE A C 1
ATOM 1521 O O . ILE A 1 205 ? 15.367 17.438 15.258 1 94.69 205 ILE A O 1
ATOM 1525 N N . ASN A 1 206 ? 13.57 18.406 16.094 1 95.25 206 ASN A N 1
ATOM 1526 C CA . ASN A 1 206 ? 13.719 17.688 17.344 1 95.25 206 ASN A CA 1
ATOM 1527 C C . ASN A 1 206 ? 13 16.328 17.312 1 95.25 206 ASN A C 1
ATOM 1529 O O . ASN A 1 206 ? 13.016 15.594 18.297 1 95.25 206 ASN A O 1
ATOM 1533 N N . GLY A 1 207 ? 12.305 16.016 16.234 1 96.69 207 GLY A N 1
ATOM 1534 C CA . GLY A 1 207 ? 11.703 14.711 16.031 1 96.69 207 GLY A CA 1
ATOM 1535 C C . GLY A 1 207 ? 10.258 14.648 16.484 1 96.69 207 GLY A C 1
ATOM 15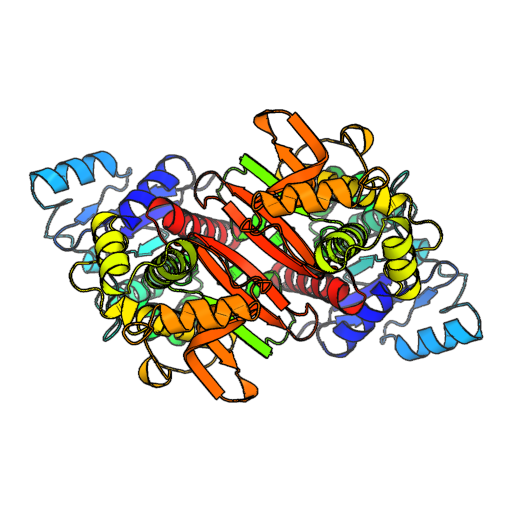36 O O . GLY A 1 207 ? 9.641 13.578 16.469 1 96.69 207 GLY A O 1
ATOM 1537 N N . THR A 1 208 ? 9.695 15.773 16.891 1 96.38 208 THR A N 1
ATOM 1538 C CA . THR A 1 208 ? 8.352 15.789 17.453 1 96.38 208 THR A CA 1
ATOM 1539 C C . THR A 1 208 ? 7.328 15.375 16.406 1 96.38 208 THR A C 1
ATOM 1541 O O . THR A 1 208 ? 6.438 14.57 16.672 1 96.38 208 THR A O 1
ATOM 1544 N N . ASP A 1 209 ? 7.414 15.922 15.227 1 96.44 209 ASP A N 1
ATOM 1545 C CA . ASP A 1 209 ? 6.48 15.57 14.164 1 96.44 209 ASP A CA 1
ATOM 1546 C C . ASP A 1 209 ? 6.523 14.07 13.867 1 96.44 209 ASP A C 1
ATOM 1548 O O . ASP A 1 209 ? 5.48 13.422 13.766 1 96.44 209 ASP A O 1
ATOM 1552 N N . ALA A 1 210 ? 7.734 13.531 13.734 1 97.81 210 ALA A N 1
ATOM 1553 C CA . ALA A 1 210 ? 7.898 12.094 13.5 1 97.81 210 ALA A CA 1
ATOM 1554 C C . ALA A 1 210 ? 7.32 11.281 14.648 1 97.81 210 ALA A C 1
ATOM 1556 O O . ALA A 1 210 ? 6.703 10.234 14.43 1 97.81 210 ALA A O 1
ATOM 1557 N N . ALA A 1 211 ? 7.496 11.805 15.812 1 98.31 211 ALA A N 1
ATOM 1558 C CA . ALA A 1 211 ? 7.004 11.109 17 1 98.31 211 ALA A CA 1
ATOM 1559 C C . ALA A 1 211 ? 5.48 11.062 17.016 1 98.31 211 ALA A C 1
ATOM 1561 O O . ALA A 1 211 ? 4.891 10.039 17.375 1 98.31 211 ALA A O 1
ATOM 1562 N N . ILE A 1 212 ? 4.852 12.156 16.688 1 97.88 212 ILE A N 1
ATOM 1563 C CA . ILE A 1 212 ? 3.395 12.203 16.641 1 97.88 212 ILE A CA 1
ATOM 1564 C C . ILE A 1 212 ? 2.877 11.18 15.633 1 97.88 212 ILE A C 1
ATOM 1566 O O . ILE A 1 212 ? 1.936 10.438 15.922 1 97.88 212 ILE A O 1
ATOM 1570 N N . LYS A 1 213 ? 3.482 11.125 14.484 1 97.94 213 LYS A N 1
ATOM 1571 C CA . LYS A 1 213 ? 3.1 10.156 13.461 1 97.94 213 LYS A CA 1
ATOM 1572 C C . LYS A 1 213 ? 3.303 8.727 13.945 1 97.94 213 LYS A C 1
ATOM 1574 O O . LYS A 1 213 ? 2.488 7.848 13.656 1 97.94 213 LYS A O 1
ATOM 1579 N N . LEU A 1 214 ? 4.352 8.539 14.641 1 98.5 214 LEU A N 1
ATOM 1580 C CA . LEU A 1 214 ? 4.633 7.219 15.203 1 98.5 214 LEU A CA 1
ATOM 1581 C C . LEU A 1 214 ? 3.547 6.809 16.188 1 98.5 214 LEU A C 1
ATOM 1583 O O . LEU A 1 214 ? 3.127 5.648 16.219 1 98.5 214 LEU A O 1
ATOM 1587 N N . VAL A 1 215 ? 3.096 7.727 17 1 98.06 215 VAL A N 1
ATOM 1588 C CA . VAL A 1 215 ? 2.037 7.48 17.984 1 98.06 215 VAL A CA 1
ATOM 1589 C C . VAL A 1 215 ? 0.756 7.07 17.25 1 98.06 215 VAL A C 1
ATOM 1591 O O . VAL A 1 215 ? 0.086 6.117 17.656 1 98.06 215 VAL A O 1
ATOM 1594 N N . ILE A 1 216 ? 0.449 7.75 16.188 1 98.06 216 ILE A N 1
ATOM 1595 C CA . ILE A 1 216 ? -0.737 7.434 15.406 1 98.06 216 ILE A CA 1
ATOM 1596 C C . ILE A 1 216 ? -0.633 6.008 14.867 1 98.06 216 ILE A C 1
ATOM 1598 O O . ILE A 1 216 ? -1.576 5.223 14.984 1 98.06 216 ILE A O 1
ATOM 1602 N N . LEU A 1 217 ? 0.519 5.66 14.344 1 97.69 217 LEU A N 1
ATOM 1603 C CA . LEU A 1 217 ? 0.727 4.316 13.812 1 97.69 217 LEU A CA 1
ATOM 1604 C C . LEU A 1 217 ? 0.595 3.268 14.906 1 97.69 217 LEU A C 1
ATOM 1606 O O . LEU A 1 217 ? -0.091 2.26 14.734 1 97.69 217 LEU A O 1
ATOM 1610 N N . ALA A 1 218 ? 1.244 3.5 16.016 1 97.62 218 ALA A N 1
ATOM 1611 C CA . ALA A 1 218 ? 1.229 2.557 17.141 1 97.62 218 ALA A CA 1
ATOM 1612 C C . ALA A 1 218 ? -0.198 2.297 17.609 1 97.62 218 ALA A C 1
ATOM 1614 O O . ALA A 1 218 ? -0.593 1.145 17.812 1 97.62 218 ALA A O 1
ATOM 1615 N N . ASN A 1 219 ? -0.975 3.355 17.766 1 96.56 219 ASN A N 1
ATOM 1616 C CA . ASN A 1 219 ? -2.318 3.248 18.328 1 96.56 219 ASN A CA 1
ATOM 1617 C C . ASN A 1 219 ? -3.303 2.668 17.312 1 96.56 219 ASN A C 1
ATOM 1619 O O . ASN A 1 219 ? -4.172 1.87 17.672 1 96.56 219 ASN A O 1
ATOM 1623 N N . THR A 1 220 ? -3.137 2.969 16.078 1 94.38 220 THR A N 1
ATOM 1624 C CA . THR A 1 220 ? -4.145 2.592 15.102 1 94.38 220 THR A CA 1
ATOM 1625 C C . THR A 1 220 ? -3.84 1.218 14.508 1 94.38 220 THR A C 1
ATOM 1627 O O . THR A 1 220 ? -4.754 0.466 14.164 1 94.38 220 THR A O 1
ATOM 1630 N N . MET A 1 221 ? -2.525 0.892 14.391 1 93.38 221 MET A N 1
ATOM 1631 C CA . MET A 1 221 ? -2.174 -0.36 13.727 1 93.38 221 MET A CA 1
ATOM 1632 C C . MET A 1 221 ? -1.968 -1.477 14.75 1 93.38 221 MET A C 1
ATOM 1634 O O . MET A 1 221 ? -2.158 -2.652 14.438 1 93.38 221 MET A O 1
ATOM 1638 N N . LEU A 1 222 ? -1.612 -1.109 15.93 1 94.31 222 LEU A N 1
ATOM 1639 C CA . LEU A 1 222 ? -1.244 -2.141 16.891 1 94.31 222 LEU A CA 1
ATOM 1640 C C . LEU A 1 222 ? -2.115 -2.055 18.141 1 94.31 222 LEU A C 1
ATOM 1642 O O . LEU A 1 222 ? -1.998 -2.885 19.047 1 94.31 222 LEU A O 1
ATOM 1646 N N . GLY A 1 223 ? -3.012 -1.053 18.188 1 93 223 GLY A N 1
ATOM 1647 C CA . GLY A 1 223 ? -3.898 -0.901 19.328 1 93 223 GLY A CA 1
ATOM 1648 C C . GLY A 1 223 ? -3.166 -0.563 20.609 1 93 223 GLY A C 1
ATOM 1649 O O . GLY A 1 223 ? -3.605 -0.938 21.703 1 93 223 GLY A O 1
ATOM 1650 N N . MET A 1 224 ? -2.166 0.123 20.281 1 93.62 224 MET A N 1
ATOM 1651 C CA . MET A 1 224 ? -1.428 0.532 21.469 1 93.62 224 MET A CA 1
ATOM 1652 C C . MET A 1 224 ? -2.053 1.773 22.109 1 93.62 224 MET A C 1
ATOM 1654 O O . MET A 1 224 ? -2.93 2.4 21.5 1 93.62 224 MET A O 1
ATOM 1658 N N . ASP A 1 225 ? -1.943 2.146 23.281 1 92.88 225 ASP A N 1
ATOM 1659 C CA . ASP A 1 225 ? -2.42 3.324 24 1 92.88 225 ASP A CA 1
ATOM 1660 C C . ASP A 1 225 ? -1.252 4.18 24.5 1 92.88 225 ASP A C 1
ATOM 1662 O O . ASP A 1 225 ? -1.134 4.453 25.688 1 92.88 225 ASP A O 1
ATOM 1666 N N . VAL A 1 226 ? -0.544 4.609 23.469 1 96.38 226 VAL A N 1
ATOM 1667 C CA . VAL A 1 226 ? 0.646 5.383 23.797 1 96.38 226 VAL A CA 1
ATOM 1668 C C . VAL A 1 226 ? 0.425 6.852 23.453 1 96.38 226 VAL A C 1
ATOM 1670 O O . VAL A 1 226 ? -0.492 7.188 22.703 1 96.38 226 VAL A O 1
ATOM 1673 N N . LYS A 1 227 ? 1.203 7.715 24.031 1 95.81 227 LYS A N 1
ATOM 1674 C CA . LYS A 1 227 ? 1.172 9.164 23.828 1 95.81 227 LYS A CA 1
ATOM 1675 C C . LYS A 1 227 ? 2.539 9.688 23.406 1 95.81 227 LYS A C 1
ATOM 1677 O O . LYS A 1 227 ? 3.516 8.938 23.375 1 95.81 227 LYS A O 1
ATOM 1682 N N . LEU A 1 228 ? 2.514 10.969 23.047 1 96.62 228 LEU A N 1
ATOM 1683 C CA . LEU A 1 228 ? 3.734 11.602 22.562 1 96.62 228 LEU A CA 1
ATOM 1684 C C . LEU A 1 228 ? 4.855 11.484 23.594 1 96.62 228 LEU A C 1
ATOM 1686 O O . LEU A 1 228 ? 6.012 11.25 23.234 1 96.62 228 LEU A O 1
ATOM 1690 N N . ASP A 1 229 ? 4.527 11.578 24.859 1 96.06 229 ASP A N 1
ATOM 1691 C CA . ASP A 1 229 ? 5.516 11.555 25.938 1 96.06 229 ASP A CA 1
ATOM 1692 C C . ASP A 1 229 ? 6.133 10.164 26.078 1 96.06 229 ASP A C 1
ATOM 1694 O O . ASP A 1 229 ? 7.176 10.008 26.719 1 96.06 229 ASP A O 1
ATOM 1698 N N . ASP A 1 230 ? 5.543 9.148 25.531 1 96.94 230 ASP A N 1
ATOM 1699 C CA . ASP A 1 230 ? 6.043 7.777 25.594 1 96.94 230 ASP A CA 1
ATOM 1700 C C . ASP A 1 230 ? 7.125 7.535 24.547 1 96.94 230 ASP A C 1
ATOM 1702 O O . ASP A 1 230 ? 7.777 6.492 24.547 1 96.94 230 ASP A O 1
ATOM 1706 N N . VAL A 1 231 ? 7.309 8.484 23.641 1 98.19 231 VAL A N 1
ATOM 1707 C CA . VAL A 1 231 ? 8.273 8.32 22.562 1 98.19 231 VAL A CA 1
ATOM 1708 C C . VAL A 1 231 ? 9.594 8.992 22.938 1 98.19 231 VAL A C 1
ATOM 1710 O O . VAL A 1 231 ? 9.633 10.195 23.203 1 98.19 231 VAL A O 1
ATOM 1713 N N . GLN A 1 232 ? 10.641 8.234 23 1 98.25 232 GLN A N 1
ATOM 1714 C CA . GLN A 1 232 ? 11.961 8.82 23.156 1 98.25 232 GLN A CA 1
ATOM 1715 C C . GLN A 1 232 ? 12.414 9.539 21.891 1 98.25 232 GLN A C 1
ATOM 1717 O O . GLN A 1 232 ? 12.328 8.977 20.797 1 98.25 232 GLN A O 1
ATOM 1722 N N . ARG A 1 233 ? 12.883 10.773 22.047 1 97.81 233 ARG A N 1
ATOM 1723 C CA . ARG A 1 233 ? 13.18 11.562 20.859 1 97.81 233 ARG A CA 1
ATOM 1724 C C . ARG A 1 233 ? 14.586 12.156 20.938 1 97.81 233 ARG A C 1
ATOM 1726 O O . ARG A 1 233 ? 14.969 12.719 21.969 1 97.81 233 ARG A O 1
ATOM 1733 N N . THR A 1 234 ? 15.312 11.938 19.938 1 97.25 234 THR A N 1
ATOM 1734 C CA . THR A 1 234 ? 16.578 12.625 19.672 1 97.25 234 THR A CA 1
ATOM 1735 C C . THR A 1 234 ? 16.578 13.25 18.281 1 97.25 234 THR A C 1
ATOM 1737 O O . THR A 1 234 ? 16.375 12.547 17.281 1 97.25 234 THR A O 1
ATOM 1740 N N . GLY A 1 235 ? 16.75 14.547 18.172 1 95.56 235 GLY A N 1
ATOM 1741 C CA . GLY A 1 235 ? 16.719 15.266 16.906 1 95.56 235 GLY A CA 1
ATOM 1742 C C . GLY A 1 235 ? 18.016 15.164 16.125 1 95.56 235 GLY A C 1
ATOM 1743 O O . GLY A 1 235 ? 18.844 14.297 16.406 1 95.56 235 GLY A O 1
ATOM 1744 N N . ILE A 1 236 ? 18.125 16.031 15.094 1 95.81 236 ILE A N 1
ATOM 1745 C CA . ILE A 1 236 ? 19.266 15.883 14.188 1 95.81 236 ILE A CA 1
ATOM 1746 C C . ILE A 1 236 ? 20.203 17.078 14.344 1 95.81 236 ILE A C 1
ATOM 1748 O O . ILE A 1 236 ? 21.188 17.203 13.617 1 95.81 236 ILE A O 1
ATOM 1752 N N . SER A 1 237 ? 19.938 18 15.242 1 91.25 237 SER A N 1
ATOM 1753 C CA . SER A 1 237 ? 20.672 19.266 15.344 1 91.25 237 SER A CA 1
ATOM 1754 C C . SER A 1 237 ? 22.125 19.031 15.695 1 91.25 237 SER A C 1
ATOM 1756 O O . SER A 1 237 ? 22.984 19.859 15.391 1 91.25 237 SER A O 1
ATOM 1758 N N . ASP A 1 238 ? 22.453 17.922 16.312 1 90.69 238 ASP A N 1
ATOM 1759 C CA . ASP A 1 238 ? 23.828 17.688 16.766 1 90.69 238 ASP A CA 1
ATOM 1760 C C . ASP A 1 238 ? 24.609 16.875 15.742 1 90.69 238 ASP A C 1
ATOM 1762 O O . ASP A 1 238 ? 25.797 16.594 15.953 1 90.69 238 ASP A O 1
ATOM 1766 N N . LEU A 1 239 ? 23.984 16.531 14.68 1 92.25 239 LEU A N 1
ATOM 1767 C CA . LEU A 1 239 ? 24.688 15.719 13.688 1 92.25 239 LEU A CA 1
ATOM 1768 C C . LEU A 1 239 ? 25.672 16.562 12.898 1 92.25 239 LEU A C 1
ATOM 1770 O O . LEU A 1 239 ? 25.391 17.719 12.547 1 92.25 239 LEU A O 1
ATOM 1774 N N . THR A 1 240 ? 26.859 16.016 12.688 1 91.81 240 THR A N 1
ATOM 1775 C CA . THR A 1 240 ? 27.906 16.719 11.953 1 91.81 240 THR A CA 1
ATOM 1776 C C . THR A 1 240 ? 28.094 16.109 10.562 1 91.81 240 THR A C 1
ATOM 1778 O O . THR A 1 240 ? 27.766 14.938 10.344 1 91.81 240 THR A O 1
ATOM 1781 N N . VAL A 1 241 ? 28.656 16.891 9.773 1 91.62 241 VAL A N 1
ATOM 1782 C CA . VAL A 1 241 ? 28.984 16.422 8.438 1 91.62 241 VAL A CA 1
ATOM 1783 C C . VAL A 1 241 ? 29.984 15.266 8.531 1 91.62 241 VAL A C 1
ATOM 1785 O O . VAL A 1 241 ? 29.891 14.297 7.77 1 91.62 241 VAL A O 1
ATOM 1788 N N . ASP A 1 242 ? 30.828 15.422 9.414 1 92.88 242 ASP A N 1
ATOM 1789 C CA . ASP A 1 242 ? 31.844 14.391 9.594 1 92.88 242 ASP A CA 1
ATOM 1790 C C . ASP A 1 242 ? 31.219 13.039 9.922 1 92.88 242 ASP A C 1
ATOM 1792 O O . ASP A 1 242 ? 31.672 12 9.438 1 92.88 242 ASP A O 1
ATOM 1796 N N . ALA A 1 243 ? 30.266 13.102 10.719 1 92.69 243 ALA A N 1
ATOM 1797 C CA . ALA A 1 243 ? 29.578 11.859 11.07 1 92.69 243 ALA A CA 1
ATOM 1798 C C . ALA A 1 243 ? 28.953 11.219 9.836 1 92.69 243 ALA A C 1
ATOM 1800 O O . ALA A 1 243 ? 29.016 10 9.656 1 92.69 243 ALA A O 1
ATOM 1801 N N . LEU A 1 244 ? 28.375 11.953 8.992 1 93.06 244 LEU A N 1
ATOM 1802 C CA . LEU A 1 244 ? 27.734 11.461 7.789 1 93.06 244 LEU A CA 1
ATOM 1803 C C . LEU A 1 244 ? 28.75 10.914 6.797 1 93.06 244 LEU A C 1
ATOM 1805 O O . LEU A 1 244 ? 28.531 9.875 6.18 1 93.06 244 LEU A O 1
ATOM 1809 N N . LEU A 1 245 ? 29.812 11.609 6.707 1 91.38 245 LEU A N 1
ATOM 1810 C CA . LEU A 1 245 ? 30.875 11.18 5.797 1 91.38 245 LEU A CA 1
ATOM 1811 C C . LEU A 1 245 ? 31.484 9.867 6.266 1 91.38 245 LEU A C 1
ATOM 1813 O O . LEU A 1 245 ? 31.781 8.992 5.449 1 91.38 245 LEU A O 1
ATOM 1817 N N . MET A 1 246 ? 31.703 9.758 7.531 1 93.19 246 MET A N 1
ATOM 1818 C CA . MET A 1 246 ? 32.25 8.523 8.094 1 93.19 246 MET A CA 1
ATOM 1819 C C . MET A 1 246 ? 31.297 7.355 7.84 1 93.19 246 MET A C 1
ATOM 1821 O O . MET A 1 246 ? 31.75 6.25 7.527 1 93.19 246 MET A O 1
ATOM 1825 N N . ALA A 1 247 ? 30 7.605 7.996 1 93.81 247 ALA A N 1
ATOM 1826 C CA . ALA A 1 247 ? 29 6.582 7.715 1 93.81 247 ALA A CA 1
ATOM 1827 C C . ALA A 1 247 ? 29.062 6.152 6.25 1 93.81 247 ALA A C 1
ATOM 1829 O O . ALA A 1 247 ? 29 4.957 5.945 1 93.81 247 ALA A O 1
ATOM 1830 N N . GLU A 1 248 ? 29.156 7.043 5.406 1 91.25 248 GLU A N 1
ATOM 1831 C CA . GLU A 1 248 ? 29.188 6.781 3.969 1 91.25 248 GLU A CA 1
ATOM 1832 C C . GLU A 1 248 ? 30.359 5.895 3.594 1 91.25 248 GLU A C 1
ATOM 1834 O O . GLU A 1 248 ? 30.25 5.055 2.697 1 91.25 248 GLU A O 1
ATOM 1839 N N . GLU A 1 249 ? 31.453 6.137 4.195 1 92.25 249 GLU A N 1
ATOM 1840 C CA . GLU A 1 249 ? 32.656 5.379 3.91 1 92.25 249 GLU A CA 1
ATOM 1841 C C . GLU A 1 249 ? 32.469 3.893 4.203 1 92.25 249 GLU A C 1
ATOM 1843 O O . GLU A 1 249 ? 33.125 3.043 3.598 1 92.25 249 GLU A O 1
ATOM 1848 N N . THR A 1 250 ? 31.609 3.645 5.02 1 93.88 250 THR A N 1
ATOM 1849 C CA . THR A 1 250 ? 31.391 2.252 5.402 1 93.88 250 THR A CA 1
ATOM 1850 C C . THR A 1 250 ? 30.125 1.711 4.758 1 93.88 250 THR A C 1
ATOM 1852 O O . THR A 1 250 ? 29.594 0.688 5.195 1 93.88 250 THR A O 1
ATOM 1855 N N . GLY A 1 251 ? 29.547 2.395 3.82 1 91.81 251 GLY A N 1
ATOM 1856 C CA . GLY A 1 251 ? 28.375 1.923 3.094 1 91.81 251 GLY A CA 1
ATOM 1857 C C . GLY A 1 251 ? 27.078 2.143 3.844 1 91.81 251 GLY A C 1
ATOM 1858 O O . GLY A 1 251 ? 26.109 1.42 3.631 1 91.81 251 GLY A O 1
ATOM 1859 N N . HIS A 1 252 ? 27.172 3.201 4.738 1 96.25 252 HIS A N 1
ATOM 1860 C CA . HIS A 1 252 ? 25.984 3.479 5.543 1 96.25 252 HIS A CA 1
ATOM 1861 C C . HIS A 1 252 ? 25.516 4.918 5.359 1 96.25 252 HIS A C 1
ATOM 1863 O O . HIS A 1 252 ? 26.234 5.734 4.762 1 96.25 252 HIS A O 1
ATOM 1869 N N . SER A 1 253 ? 24.328 5.16 5.703 1 96.06 253 SER A N 1
ATOM 1870 C CA . SER A 1 253 ? 23.719 6.484 5.801 1 96.06 253 SER A CA 1
ATOM 1871 C C . SER A 1 253 ? 23.156 6.73 7.191 1 96.06 253 SER A C 1
ATOM 1873 O O . SER A 1 253 ? 23.016 5.801 7.988 1 96.06 253 SER A O 1
ATOM 1875 N N . ILE A 1 254 ? 22.953 8 7.516 1 97.06 254 ILE A N 1
ATOM 1876 C CA . ILE A 1 254 ? 22.266 8.359 8.75 1 97.06 254 ILE A CA 1
ATOM 1877 C C . ILE A 1 254 ? 20.922 9.008 8.43 1 97.06 254 ILE A C 1
ATOM 1879 O O . ILE A 1 254 ? 20.859 9.969 7.652 1 97.06 254 ILE A O 1
ATOM 1883 N N . ARG A 1 255 ? 19.906 8.469 8.992 1 97.62 255 ARG A N 1
ATOM 1884 C CA . ARG A 1 255 ? 18.562 9 8.812 1 97.62 255 ARG A CA 1
ATOM 1885 C C . ARG A 1 255 ? 17.828 9.117 10.148 1 97.62 255 ARG A C 1
ATOM 1887 O O . ARG A 1 255 ? 18.156 8.398 11.102 1 97.62 255 ARG A O 1
ATOM 1894 N N . LEU A 1 256 ? 16.953 10.125 10.266 1 98.31 256 LEU A N 1
ATOM 1895 C CA . LEU A 1 256 ? 16.078 10.18 11.43 1 98.31 256 LEU A CA 1
ATOM 1896 C C . LEU A 1 256 ? 14.992 9.117 11.336 1 98.31 256 LEU A C 1
ATOM 1898 O O . LEU A 1 256 ? 14.039 9.266 10.57 1 98.31 256 LEU A O 1
ATOM 1902 N N . ILE A 1 257 ? 15.086 8.086 12.156 1 98.56 257 ILE A N 1
ATOM 1903 C CA . ILE A 1 257 ? 14.219 6.922 12.016 1 98.56 257 ILE A CA 1
ATOM 1904 C C . ILE A 1 257 ? 13.25 6.855 13.195 1 98.56 257 ILE A C 1
ATOM 1906 O O . ILE A 1 257 ? 13.672 6.906 14.359 1 98.56 257 ILE A O 1
ATOM 1910 N N . ALA A 1 258 ? 11.984 6.84 12.883 1 98.75 258 ALA A N 1
ATOM 1911 C CA . ALA A 1 258 ? 10.977 6.449 13.867 1 98.75 258 ALA A CA 1
ATOM 1912 C C . ALA A 1 258 ? 10.898 4.93 13.992 1 98.75 258 ALA A C 1
ATOM 1914 O O . ALA A 1 258 ? 10.719 4.223 13 1 98.75 258 ALA A O 1
ATOM 1915 N N . THR A 1 259 ? 11.039 4.434 15.18 1 98.62 259 THR A N 1
ATOM 1916 C CA . THR A 1 259 ? 11.094 2.996 15.414 1 98.62 259 THR A CA 1
ATOM 1917 C C . THR A 1 259 ? 9.984 2.564 16.375 1 98.62 259 THR A C 1
ATOM 1919 O O . THR A 1 259 ? 9.82 3.152 17.453 1 98.62 259 THR A O 1
ATOM 1922 N N . LEU A 1 260 ? 9.266 1.589 15.953 1 98.44 260 LEU A N 1
ATOM 1923 C CA . LEU A 1 260 ? 8.234 0.971 16.781 1 98.44 260 LEU A CA 1
ATOM 1924 C C . LEU A 1 260 ? 8.445 -0.535 16.875 1 98.44 260 LEU A C 1
ATOM 1926 O O . LEU A 1 260 ? 8.438 -1.236 15.867 1 98.44 260 LEU A O 1
ATOM 1930 N N . HIS A 1 261 ? 8.742 -1.075 18.031 1 97.44 261 HIS A N 1
ATOM 1931 C CA . HIS A 1 261 ? 8.781 -2.496 18.375 1 97.44 261 HIS A CA 1
ATOM 1932 C C . HIS A 1 261 ? 7.797 -2.832 19.484 1 97.44 261 HIS A C 1
ATOM 1934 O O . HIS A 1 261 ? 8.117 -2.711 20.656 1 97.44 261 HIS A O 1
ATOM 1940 N N . PRO A 1 262 ? 6.715 -3.367 19.094 1 95.25 262 PRO A N 1
ATOM 1941 C CA . PRO A 1 262 ? 5.668 -3.566 20.094 1 95.25 262 PRO A CA 1
ATOM 1942 C C . PRO A 1 262 ? 6.086 -4.535 21.203 1 95.25 262 PRO A C 1
ATOM 1944 O O . PRO A 1 262 ? 5.805 -4.293 22.375 1 95.25 262 PRO A O 1
ATOM 1947 N N . GLU A 1 263 ? 6.738 -5.621 20.891 1 94.19 263 GLU A N 1
ATOM 1948 C CA . GLU A 1 263 ? 7.102 -6.633 21.875 1 94.19 263 GLU A CA 1
ATOM 1949 C C . GLU A 1 263 ? 8.125 -6.094 22.859 1 94.19 263 GLU A C 1
ATOM 1951 O O . GLU A 1 263 ? 8.195 -6.551 24 1 94.19 263 GLU A O 1
ATOM 1956 N N . LYS A 1 264 ? 8.898 -5.117 22.438 1 93.56 264 LYS A N 1
ATOM 1957 C CA . LYS A 1 264 ? 9.906 -4.516 23.312 1 93.56 264 LYS A CA 1
ATOM 1958 C C . LYS A 1 264 ? 9.391 -3.215 23.922 1 93.56 264 LYS A C 1
ATOM 1960 O O . LYS A 1 264 ? 10.125 -2.523 24.641 1 93.56 264 LYS A O 1
ATOM 1965 N N . ASN A 1 265 ? 8.164 -2.832 23.625 1 91.5 265 ASN A N 1
ATOM 1966 C CA . ASN A 1 265 ? 7.586 -1.557 24.031 1 91.5 265 ASN A CA 1
ATOM 1967 C C . ASN A 1 265 ? 8.5 -0.388 23.672 1 91.5 265 ASN A C 1
ATOM 1969 O O . ASN A 1 265 ? 8.742 0.493 24.5 1 91.5 265 ASN A O 1
ATOM 1973 N N . LEU A 1 266 ? 9.094 -0.527 22.547 1 96.44 266 LEU A N 1
ATOM 1974 C CA . LEU A 1 266 ? 10.047 0.479 22.094 1 96.44 266 LEU A CA 1
ATOM 1975 C C . LEU A 1 266 ? 9.383 1.444 21.109 1 96.44 266 LEU A C 1
ATOM 1977 O O . LEU A 1 266 ? 8.852 1.023 20.078 1 96.44 266 LEU A O 1
ATOM 1981 N N . LEU A 1 267 ? 9.305 2.676 21.422 1 98.31 267 LEU A N 1
ATOM 1982 C CA . LEU A 1 267 ? 8.922 3.814 20.594 1 98.31 267 LEU A CA 1
ATOM 1983 C C . LEU A 1 267 ? 10 4.898 20.641 1 98.31 267 LEU A C 1
ATOM 1985 O O . LEU A 1 267 ? 10.203 5.531 21.672 1 98.31 267 LEU A O 1
ATOM 1989 N N . GLU A 1 268 ? 10.625 5.078 19.5 1 98.69 268 GLU A N 1
ATOM 1990 C CA . GLU A 1 268 ? 11.773 5.973 19.516 1 98.69 268 GLU A CA 1
ATOM 1991 C C . GLU A 1 268 ? 11.938 6.676 18.172 1 98.69 268 GLU A C 1
ATOM 1993 O O . GLU A 1 268 ? 11.664 6.086 17.109 1 98.69 268 GLU A O 1
ATOM 1998 N N . VAL A 1 269 ? 12.273 7.922 18.234 1 98.69 269 VAL A N 1
ATOM 1999 C CA . VAL A 1 269 ? 12.719 8.68 17.062 1 98.69 269 VAL A CA 1
ATOM 2000 C C . VAL A 1 269 ? 14.148 9.172 17.281 1 98.69 269 VAL A C 1
ATOM 2002 O O . VAL A 1 269 ? 14.422 9.891 18.234 1 98.69 269 VAL A O 1
ATOM 2005 N N . SER A 1 270 ? 15.023 8.766 16.422 1 98.56 270 SER A N 1
ATOM 2006 C CA . SER A 1 270 ? 16.422 9.164 16.594 1 98.56 270 SER A CA 1
ATOM 2007 C C . SER A 1 270 ? 17.203 8.961 15.297 1 98.56 270 SER A C 1
ATOM 2009 O O . SER A 1 270 ? 16.812 8.156 14.445 1 98.56 270 SER A O 1
ATOM 2011 N N . PRO A 1 271 ? 18.266 9.758 15.117 1 97.62 271 PRO A N 1
ATOM 2012 C CA . PRO A 1 271 ? 19.172 9.43 14.008 1 97.62 271 PRO A CA 1
ATOM 2013 C C . PRO A 1 271 ? 19.766 8.031 14.133 1 97.62 271 PRO A C 1
ATOM 2015 O O . PRO A 1 271 ? 20.203 7.641 15.219 1 97.62 271 PRO A O 1
ATOM 2018 N N . ARG A 1 272 ? 19.734 7.301 13.07 1 97.44 272 ARG A N 1
ATOM 2019 C CA . ARG A 1 272 ? 20.266 5.941 13.062 1 97.44 272 ARG A CA 1
ATOM 2020 C C . ARG A 1 272 ? 21.141 5.703 11.852 1 97.44 272 ARG A C 1
ATOM 2022 O O . ARG A 1 272 ? 20.875 6.211 10.758 1 97.44 272 ARG A O 1
ATOM 2029 N N . LEU A 1 273 ? 22.172 4.922 12.133 1 97.31 273 LEU A N 1
ATOM 2030 C CA . LEU A 1 273 ? 23.016 4.422 11.055 1 97.31 273 LEU A CA 1
ATOM 2031 C C . LEU A 1 273 ? 22.359 3.234 10.352 1 97.31 273 LEU A C 1
ATOM 2033 O O . LEU A 1 273 ? 22.016 2.242 11 1 97.31 273 LEU A O 1
ATOM 2037 N N . ILE A 1 274 ? 22.172 3.375 9.039 1 96.94 274 ILE A N 1
ATOM 2038 C CA . ILE A 1 274 ? 21.562 2.277 8.289 1 96.94 274 ILE A CA 1
ATOM 2039 C C . ILE A 1 274 ? 22.312 2.074 6.977 1 96.94 274 ILE A C 1
ATOM 2041 O O . ILE A 1 274 ? 22.938 3.006 6.457 1 96.94 274 ILE A O 1
ATOM 2045 N N . SER A 1 275 ? 22.234 0.83 6.461 1 95.75 275 SER A N 1
ATOM 2046 C CA . SER A 1 275 ? 22.891 0.542 5.184 1 95.75 275 SER A CA 1
ATOM 2047 C C . SER A 1 275 ? 22.344 1.434 4.074 1 95.75 275 SER A C 1
ATOM 2049 O O . SER A 1 275 ? 21.141 1.684 4.012 1 95.75 275 SER A O 1
ATOM 2051 N N . LYS A 1 276 ? 23.203 1.796 3.186 1 93.38 276 LYS A N 1
ATOM 2052 C CA . LYS A 1 276 ? 22.797 2.65 2.074 1 93.38 276 LYS A CA 1
ATOM 2053 C C . LYS A 1 276 ? 21.812 1.924 1.15 1 93.38 276 LYS A C 1
ATOM 2055 O O . LYS A 1 276 ? 21.078 2.559 0.395 1 93.38 276 LYS A O 1
ATOM 2060 N N . THR A 1 277 ? 21.812 0.639 1.228 1 92.81 277 THR A N 1
ATOM 2061 C CA . THR A 1 277 ? 20.953 -0.141 0.349 1 92.81 277 THR A CA 1
ATOM 2062 C C . THR A 1 277 ? 19.594 -0.382 1.001 1 92.81 277 THR A C 1
ATOM 2064 O O . THR A 1 277 ? 18.703 -0.979 0.392 1 92.81 277 THR A O 1
ATOM 2067 N N . ASN A 1 278 ? 19.469 0.09 2.266 1 96.31 278 ASN A N 1
ATOM 2068 C CA . ASN A 1 278 ? 18.172 -0.034 2.945 1 96.31 278 ASN A CA 1
ATOM 2069 C C . ASN A 1 278 ? 17.094 0.776 2.242 1 96.31 278 ASN A C 1
ATOM 2071 O O . ASN A 1 278 ? 17.312 1.938 1.892 1 96.31 278 ASN A O 1
ATOM 2075 N N . PRO A 1 279 ? 15.945 0.202 2.055 1 96.94 279 PRO A N 1
ATOM 2076 C CA . PRO A 1 279 ? 14.867 0.911 1.365 1 96.94 279 PRO A CA 1
ATOM 2077 C C . PRO A 1 279 ? 14.453 2.195 2.078 1 96.94 279 PRO A C 1
ATOM 2079 O O . PRO A 1 279 ? 13.82 3.066 1.475 1 96.94 279 PRO A O 1
ATOM 2082 N N . LEU A 1 280 ? 14.781 2.373 3.26 1 97.88 280 LEU A N 1
ATOM 2083 C CA . LEU A 1 280 ? 14.43 3.564 4.023 1 97.88 280 LEU A CA 1
ATOM 2084 C C . LEU A 1 280 ? 15.312 4.742 3.627 1 97.88 280 LEU A C 1
ATOM 2086 O O . LEU A 1 280 ? 15.023 5.891 3.98 1 97.88 280 LEU A O 1
ATOM 2090 N N . VAL A 1 281 ? 16.438 4.438 2.979 1 96.81 281 VAL A N 1
ATOM 2091 C CA . VAL A 1 281 ? 17.312 5.52 2.545 1 96.81 281 VAL A CA 1
ATOM 2092 C C . VAL A 1 281 ? 16.75 6.184 1.295 1 96.81 281 VAL A C 1
ATOM 2094 O O . VAL A 1 281 ? 17.141 5.855 0.174 1 96.81 281 VAL A O 1
ATOM 2097 N N . VAL A 1 282 ? 15.852 7.078 1.514 1 96.38 282 VAL A N 1
ATOM 2098 C CA . VAL A 1 282 ? 15.25 7.875 0.45 1 96.38 282 VAL A CA 1
ATOM 2099 C C . VAL A 1 282 ? 15.828 9.289 0.468 1 96.38 282 VAL A C 1
ATOM 2101 O O . VAL A 1 282 ? 16.453 9.695 1.448 1 96.38 282 VAL A O 1
ATOM 2104 N N . THR A 1 283 ? 15.633 10.039 -0.618 1 94.81 283 THR A N 1
ATOM 2105 C CA . THR A 1 283 ? 16.281 11.336 -0.728 1 94.81 283 THR A CA 1
ATOM 2106 C C . THR A 1 283 ? 15.25 12.461 -0.725 1 94.81 283 THR A C 1
ATOM 2108 O O . THR A 1 283 ? 14.055 12.211 -0.874 1 94.81 283 THR A O 1
ATOM 2111 N N . GLY A 1 284 ? 15.766 13.656 -0.504 1 94.44 284 GLY A N 1
ATOM 2112 C CA . GLY A 1 284 ? 14.891 14.82 -0.533 1 94.44 284 GLY A CA 1
ATOM 2113 C C . GLY A 1 284 ? 13.844 14.812 0.559 1 94.44 284 GLY A C 1
ATOM 2114 O O . GLY A 1 284 ? 14.156 14.594 1.731 1 94.44 284 GLY A O 1
ATOM 2115 N N . THR A 1 285 ? 12.602 15.125 0.151 1 94.56 285 THR A N 1
ATOM 2116 C CA . THR A 1 285 ? 11.539 15.242 1.145 1 94.56 285 THR A CA 1
ATOM 2117 C C . THR A 1 285 ? 10.664 13.992 1.157 1 94.56 285 THR A C 1
ATOM 2119 O O . THR A 1 285 ? 9.547 14.008 1.677 1 94.56 285 THR A O 1
ATOM 2122 N N . LEU A 1 286 ? 11.156 12.914 0.61 1 96.75 286 LEU A N 1
ATOM 2123 C CA . LEU A 1 286 ? 10.398 11.664 0.58 1 96.75 286 LEU A CA 1
ATOM 2124 C C . LEU A 1 286 ? 10.281 11.07 1.977 1 96.75 286 LEU A C 1
ATOM 2126 O O . LEU A 1 286 ? 11.195 11.195 2.791 1 96.75 286 LEU A O 1
ATOM 2130 N N . ASN A 1 287 ? 9.141 10.469 2.246 1 98 287 ASN A N 1
ATOM 2131 C CA . ASN A 1 287 ? 8.914 9.609 3.402 1 98 287 ASN A CA 1
ATOM 2132 C C . ASN A 1 287 ? 8.969 8.133 3.018 1 98 287 ASN A C 1
ATOM 2134 O O . ASN A 1 287 ? 8.711 7.777 1.866 1 98 287 ASN A O 1
ATOM 2138 N N . ALA A 1 288 ? 9.344 7.328 3.92 1 98.44 288 ALA A N 1
ATOM 2139 C CA . ALA A 1 288 ? 9.359 5.879 3.758 1 98.44 288 ALA A CA 1
ATOM 2140 C C . ALA A 1 288 ? 9 5.176 5.066 1 98.44 288 ALA A C 1
ATOM 2142 O O . ALA A 1 288 ? 9.43 5.602 6.141 1 98.44 288 ALA A O 1
ATOM 2143 N N . VAL A 1 289 ? 8.227 4.16 4.965 1 98.38 289 VAL A N 1
ATOM 2144 C CA . VAL A 1 289 ? 7.875 3.348 6.125 1 98.38 289 VAL A CA 1
ATOM 2145 C C . VAL A 1 289 ? 8.047 1.868 5.793 1 98.38 289 VAL A C 1
ATOM 2147 O O . VAL A 1 289 ? 7.512 1.382 4.797 1 98.38 289 VAL A O 1
ATOM 2150 N N . THR A 1 290 ? 8.82 1.166 6.57 1 98.56 290 THR A N 1
ATOM 2151 C CA . THR A 1 290 ? 8.977 -0.282 6.473 1 98.56 290 THR A CA 1
ATOM 2152 C C . THR A 1 290 ? 8.211 -0.982 7.594 1 98.56 290 THR A C 1
ATOM 2154 O O . THR A 1 290 ? 8.367 -0.639 8.766 1 98.56 290 THR A O 1
ATOM 2157 N N . VAL A 1 291 ? 7.406 -1.898 7.215 1 98.25 291 VAL A N 1
ATOM 2158 C CA . VAL A 1 291 ? 6.68 -2.732 8.164 1 98.25 291 VAL A CA 1
ATOM 2159 C C . VAL A 1 291 ? 7.234 -4.156 8.141 1 98.25 291 VAL A C 1
ATOM 2161 O O . VAL A 1 291 ? 7.227 -4.809 7.094 1 98.25 291 VAL A O 1
ATOM 2164 N N . GLU A 1 292 ? 7.754 -4.559 9.227 1 98.12 292 GLU A N 1
ATOM 2165 C CA . GLU A 1 292 ? 8.156 -5.957 9.367 1 98.12 292 GLU A CA 1
ATOM 2166 C C . GLU A 1 292 ? 7.008 -6.816 9.875 1 98.12 292 GLU A C 1
ATOM 2168 O O . GLU A 1 292 ? 6.434 -6.535 10.93 1 98.12 292 GLU A O 1
ATOM 2173 N N . THR A 1 293 ? 6.719 -7.895 9.141 1 97.31 293 THR A N 1
ATOM 2174 C CA . THR A 1 293 ? 5.523 -8.664 9.469 1 97.31 293 THR A CA 1
ATOM 2175 C C . THR A 1 293 ? 5.863 -10.141 9.641 1 97.31 293 THR A C 1
ATOM 2177 O O . THR A 1 293 ? 6.973 -10.57 9.32 1 97.31 293 THR A O 1
ATOM 2180 N N . GLU A 1 294 ? 4.934 -10.867 10.141 1 95.81 294 GLU A N 1
ATOM 2181 C CA . GLU A 1 294 ? 5.094 -12.289 10.445 1 95.81 294 GLU A CA 1
ATOM 2182 C C . GLU A 1 294 ? 5.23 -13.109 9.164 1 95.81 294 GLU A C 1
ATOM 2184 O O . GLU A 1 294 ? 6.074 -14.008 9.078 1 95.81 294 GLU A O 1
ATOM 2189 N N . TYR A 1 295 ? 4.461 -12.797 8.148 1 96.25 295 TYR A N 1
ATOM 2190 C CA . TYR A 1 295 ? 4.414 -13.664 6.977 1 96.25 295 TYR A CA 1
ATOM 2191 C C . TYR A 1 295 ? 4.98 -12.953 5.754 1 96.25 295 TYR A C 1
ATOM 2193 O O . TYR A 1 295 ? 5.773 -13.531 5.004 1 96.25 295 TYR A O 1
ATOM 2201 N N . ALA A 1 296 ? 4.691 -11.664 5.539 1 96.88 296 ALA A N 1
ATOM 2202 C CA . ALA A 1 296 ? 5.02 -10.945 4.312 1 96.88 296 ALA A CA 1
ATOM 2203 C C . ALA A 1 296 ? 6.469 -10.469 4.328 1 96.88 296 ALA A C 1
ATOM 2205 O O . ALA A 1 296 ? 6.977 -9.969 3.322 1 96.88 296 ALA A O 1
ATOM 2206 N N . GLY A 1 297 ? 7.203 -10.672 5.477 1 97.06 297 GLY A N 1
ATOM 2207 C CA . GLY A 1 297 ? 8.516 -10.055 5.605 1 97.06 297 GLY A CA 1
ATOM 2208 C C . GLY A 1 297 ? 8.453 -8.539 5.73 1 97.06 297 GLY A C 1
ATOM 2209 O O . GLY A 1 297 ? 7.512 -8 6.316 1 97.06 297 GLY A O 1
ATOM 2210 N N . ALA A 1 298 ? 9.477 -7.871 5.289 1 97.88 298 ALA A N 1
ATOM 2211 C CA . ALA A 1 298 ? 9.508 -6.41 5.332 1 97.88 298 ALA A CA 1
ATOM 2212 C C . ALA A 1 298 ? 8.852 -5.812 4.094 1 97.88 298 ALA A C 1
ATOM 2214 O O . ALA A 1 298 ? 9.18 -6.18 2.965 1 97.88 298 ALA A O 1
ATOM 2215 N N . ILE A 1 299 ? 7.895 -4.992 4.301 1 98.25 299 ILE A N 1
ATOM 2216 C CA . ILE A 1 299 ? 7.234 -4.242 3.234 1 98.25 299 ILE A CA 1
ATOM 2217 C C . ILE A 1 299 ? 7.492 -2.748 3.418 1 98.25 299 ILE A C 1
ATOM 2219 O O . ILE A 1 299 ? 7.324 -2.213 4.516 1 98.25 299 ILE A O 1
ATOM 2223 N N . THR A 1 300 ? 7.906 -2.051 2.346 1 98.44 300 THR A N 1
ATOM 2224 C CA . THR A 1 300 ? 8.211 -0.629 2.447 1 98.44 300 THR A CA 1
ATOM 2225 C C . THR A 1 300 ? 7.309 0.186 1.525 1 98.44 300 THR A C 1
ATOM 2227 O O . THR A 1 300 ? 7.062 -0.208 0.384 1 98.44 300 THR A O 1
ATOM 2230 N N . PHE A 1 301 ? 6.801 1.29 2.031 1 98.25 301 PHE A N 1
ATOM 2231 C CA . PHE A 1 301 ? 6.047 2.305 1.301 1 98.25 301 PHE A CA 1
ATOM 2232 C C . PHE A 1 301 ? 6.84 3.602 1.204 1 98.25 301 PHE A C 1
ATOM 2234 O O . PHE A 1 301 ? 7.371 4.086 2.205 1 98.25 301 PHE A O 1
ATOM 2241 N N . ILE A 1 302 ? 6.918 4.164 -0.027 1 98.31 302 ILE A N 1
ATOM 2242 C CA . ILE A 1 302 ? 7.684 5.387 -0.225 1 98.31 302 ILE A CA 1
ATOM 2243 C C . ILE A 1 302 ? 6.848 6.402 -1.005 1 98.31 302 ILE A C 1
ATOM 2245 O O . ILE A 1 302 ? 6.156 6.043 -1.96 1 98.31 302 ILE A O 1
ATOM 2249 N N . GLY A 1 303 ? 6.918 7.633 -0.653 1 97.62 303 GLY A N 1
ATOM 2250 C CA . GLY A 1 303 ? 6.277 8.711 -1.385 1 97.62 303 GLY A CA 1
ATOM 2251 C C . GLY A 1 303 ? 6.48 10.07 -0.74 1 97.62 303 GLY A C 1
ATOM 2252 O O . GLY A 1 303 ? 7.199 10.188 0.256 1 97.62 303 GLY A O 1
ATOM 2253 N N . ARG A 1 304 ? 5.812 11.031 -1.32 1 95 304 ARG A N 1
ATOM 2254 C CA . ARG A 1 304 ? 5.902 12.375 -0.758 1 95 304 ARG A CA 1
ATOM 2255 C C . ARG A 1 304 ? 5.137 12.477 0.557 1 95 304 ARG A C 1
ATOM 2257 O O . ARG A 1 304 ? 3.957 12.125 0.622 1 95 304 ARG A O 1
ATOM 2264 N N . GLY A 1 305 ? 5.828 12.984 1.533 1 91.75 305 GLY A N 1
ATOM 2265 C CA . GLY A 1 305 ? 5.254 13.008 2.869 1 91.75 305 GLY A CA 1
ATOM 2266 C C . GLY A 1 305 ? 4.461 14.266 3.158 1 91.75 305 GLY A C 1
ATOM 2267 O O . GLY A 1 305 ? 3.869 14.398 4.234 1 91.75 305 GLY A O 1
ATOM 2268 N N . ALA A 1 306 ? 4.508 15.164 2.264 1 89.25 306 ALA A N 1
ATOM 2269 C CA . ALA A 1 306 ? 3.816 16.438 2.449 1 89.25 306 ALA A CA 1
ATOM 2270 C C . ALA A 1 306 ? 3.428 17.047 1.108 1 89.25 306 ALA A C 1
ATOM 2272 O O . ALA A 1 306 ? 3.666 16.453 0.054 1 89.25 306 ALA A O 1
ATOM 2273 N N . GLY A 1 307 ? 2.662 18.141 1.25 1 91.88 307 GLY A N 1
ATOM 2274 C CA . GLY A 1 307 ? 2.168 18.859 0.085 1 91.88 307 GLY A CA 1
ATOM 2275 C C . GLY A 1 307 ? 0.661 19.047 0.093 1 91.88 307 GLY A C 1
ATOM 2276 O O . GLY A 1 307 ? -0.069 18.203 0.618 1 91.88 307 GLY A O 1
ATOM 2277 N N . SER A 1 308 ? 0.263 20.078 -0.533 1 94.56 308 SER A N 1
ATOM 2278 C CA . SER A 1 308 ? -1.153 20.438 -0.571 1 94.56 308 SER A CA 1
ATOM 2279 C C . SER A 1 308 ? -1.958 19.391 -1.346 1 94.56 308 SER A C 1
ATOM 2281 O O . SER A 1 308 ? -2.74 18.641 -0.759 1 94.56 308 SER A O 1
ATOM 2283 N N . VAL A 1 309 ? -1.587 19.172 -2.561 1 95.94 309 VAL A N 1
ATOM 2284 C CA . VAL A 1 309 ? -2.326 18.266 -3.434 1 95.94 309 VAL A CA 1
ATOM 2285 C C . VAL A 1 309 ? -2.041 16.828 -3.043 1 95.94 309 VAL A C 1
ATOM 2287 O O . VAL A 1 309 ? -2.93 15.969 -3.1 1 95.94 309 VAL A O 1
ATOM 2290 N N . GLU A 1 310 ? -0.832 16.531 -2.611 1 95.75 310 GLU A N 1
ATOM 2291 C CA . GLU A 1 310 ? -0.45 15.188 -2.191 1 95.75 310 GLU A CA 1
ATOM 2292 C C . GLU A 1 310 ? -1.268 14.734 -0.986 1 95.75 310 GLU A C 1
ATOM 2294 O O . GLU A 1 310 ? -1.823 13.633 -0.986 1 95.75 310 GLU A O 1
ATOM 2299 N N . THR A 1 311 ? -1.368 15.586 -0.024 1 95.94 311 THR A N 1
ATOM 2300 C CA . THR A 1 311 ? -2.164 15.25 1.15 1 95.94 311 THR A CA 1
ATOM 2301 C C . THR A 1 311 ? -3.643 15.133 0.787 1 95.94 311 THR A C 1
ATOM 2303 O O . THR A 1 311 ? -4.352 14.273 1.316 1 95.94 311 THR A O 1
ATOM 2306 N N . ALA A 1 312 ? -4.09 16 -0.121 1 97.25 312 ALA A N 1
ATOM 2307 C CA . ALA A 1 312 ? -5.473 15.969 -0.581 1 97.25 312 ALA A CA 1
ATOM 2308 C C . ALA A 1 312 ? -5.793 14.641 -1.258 1 97.25 312 ALA A C 1
ATOM 2310 O O . ALA A 1 312 ? -6.926 14.156 -1.188 1 97.25 312 ALA A O 1
ATOM 2311 N N . SER A 1 313 ? -4.797 14.062 -1.859 1 96.88 313 SER A N 1
ATOM 2312 C CA . SER A 1 313 ? -4.988 12.758 -2.486 1 96.88 313 SER A CA 1
ATOM 2313 C C . SER A 1 313 ? -5.375 11.703 -1.457 1 96.88 313 SER A C 1
ATOM 2315 O O . SER A 1 313 ? -6.227 10.852 -1.723 1 96.88 313 SER A O 1
ATOM 2317 N N . ALA A 1 314 ? -4.719 11.727 -0.349 1 97.31 314 ALA A N 1
ATOM 2318 C CA . ALA A 1 314 ? -5.055 10.797 0.728 1 97.31 314 ALA A CA 1
ATOM 2319 C C . ALA A 1 314 ? -6.48 11.031 1.225 1 97.31 314 ALA A C 1
ATOM 2321 O O . ALA A 1 314 ? -7.203 10.078 1.522 1 97.31 314 ALA A O 1
ATOM 2322 N N . ILE A 1 315 ? -6.875 12.273 1.322 1 98 315 ILE A N 1
ATOM 2323 C CA . ILE A 1 315 ? -8.227 12.625 1.742 1 98 315 ILE A CA 1
ATOM 2324 C C . ILE A 1 315 ? -9.242 12.102 0.727 1 98 315 ILE A C 1
ATOM 2326 O O . ILE A 1 315 ? -10.266 11.539 1.104 1 98 315 ILE A O 1
ATOM 2330 N N . LEU A 1 316 ? -8.93 12.328 -0.517 1 97.38 316 LEU A N 1
ATOM 2331 C CA . LEU A 1 316 ? -9.805 11.828 -1.574 1 97.38 316 LEU A CA 1
ATOM 2332 C C . LEU A 1 316 ? -9.984 10.32 -1.468 1 97.38 316 LEU A C 1
ATOM 2334 O O . LEU A 1 316 ? -11.094 9.812 -1.591 1 97.38 316 LEU A O 1
ATOM 2338 N N . ALA A 1 317 ? -8.891 9.602 -1.271 1 96.88 317 ALA A N 1
ATOM 2339 C CA . ALA A 1 317 ? -8.961 8.148 -1.138 1 96.88 317 ALA A CA 1
ATOM 2340 C C . ALA A 1 317 ? -9.859 7.746 0.031 1 96.88 317 ALA A C 1
ATOM 2342 O O . ALA A 1 317 ? -10.656 6.812 -0.082 1 96.88 317 ALA A O 1
ATOM 2343 N N . ASP A 1 318 ? -9.734 8.438 1.157 1 97.81 318 ASP A N 1
ATOM 2344 C CA . ASP A 1 318 ? -10.578 8.18 2.318 1 97.81 318 ASP A CA 1
ATOM 2345 C C . ASP A 1 318 ? -12.047 8.43 1.996 1 97.81 318 ASP A C 1
ATOM 2347 O O . ASP A 1 318 ? -12.914 7.648 2.389 1 97.81 318 ASP A O 1
ATOM 2351 N N . LEU A 1 319 ? -12.297 9.508 1.289 1 98 319 LEU A N 1
ATOM 2352 C CA . LEU A 1 319 ? -13.664 9.844 0.914 1 98 319 LEU A CA 1
ATOM 2353 C C . LEU A 1 319 ? -14.273 8.75 0.043 1 98 319 LEU A C 1
ATOM 2355 O O . LEU A 1 319 ? -15.406 8.32 0.279 1 98 319 LEU A O 1
ATOM 2359 N N . LEU A 1 320 ? -13.523 8.328 -0.866 1 96.44 320 LEU A N 1
ATOM 2360 C CA . LEU A 1 320 ? -14.016 7.309 -1.784 1 96.44 320 LEU A CA 1
ATOM 2361 C C . LEU A 1 320 ? -14.227 5.984 -1.062 1 96.44 320 LEU A C 1
ATOM 2363 O O . LEU A 1 320 ? -15.148 5.23 -1.389 1 96.44 320 LEU A O 1
ATOM 2367 N N . PHE A 1 321 ? -13.406 5.746 -0.118 1 95.69 321 PHE A N 1
ATOM 2368 C CA . PHE A 1 321 ? -13.594 4.543 0.685 1 95.69 321 PHE A CA 1
ATOM 2369 C C . PHE A 1 321 ? -14.906 4.609 1.458 1 95.69 321 PHE A C 1
ATOM 2371 O O . PHE A 1 321 ? -15.664 3.639 1.49 1 95.69 321 PHE A O 1
ATOM 2378 N N . ILE A 1 322 ? -15.125 5.723 2.037 1 96.69 322 ILE A N 1
ATOM 2379 C CA . ILE A 1 322 ? -16.344 5.926 2.809 1 96.69 322 ILE A CA 1
ATOM 2380 C C . ILE A 1 322 ? -17.562 5.77 1.898 1 96.69 322 ILE A C 1
ATOM 2382 O O . ILE A 1 322 ? -18.5 5.051 2.232 1 96.69 322 ILE A O 1
ATOM 2386 N N . THR A 1 323 ? -17.578 6.41 0.77 1 95.88 323 THR A N 1
ATOM 2387 C CA . THR A 1 323 ? -18.75 6.395 -0.094 1 95.88 323 THR A CA 1
ATOM 2388 C C . THR A 1 323 ? -18.984 5.004 -0.678 1 95.88 323 THR A C 1
ATOM 2390 O O . THR A 1 323 ? -20.125 4.59 -0.885 1 95.88 323 THR A O 1
ATOM 2393 N N . ASP A 1 324 ? -17.938 4.27 -0.922 1 91.62 324 ASP A N 1
ATOM 2394 C CA . ASP A 1 324 ? -18.062 2.898 -1.407 1 91.62 324 ASP A CA 1
ATOM 2395 C C . ASP A 1 324 ? -18.672 1.994 -0.338 1 91.62 324 ASP A C 1
ATOM 2397 O O . ASP A 1 324 ? -19.5 1.135 -0.642 1 91.62 324 ASP A O 1
ATOM 2401 N N . LYS A 1 325 ? -18.25 2.213 0.878 1 90.12 325 LYS A N 1
ATOM 2402 C CA . LYS A 1 325 ? -18.688 1.365 1.981 1 90.12 325 LYS A CA 1
ATOM 2403 C C . LYS A 1 325 ? -20.125 1.703 2.396 1 90.12 325 LYS A C 1
ATOM 2405 O O . LYS A 1 325 ? -20.891 0.816 2.773 1 90.12 325 LYS A O 1
ATOM 2410 N N . TYR A 1 326 ? -20.484 2.973 2.277 1 90.62 326 TYR A N 1
ATOM 2411 C CA . TYR A 1 326 ? -21.734 3.406 2.887 1 90.62 326 TYR A CA 1
ATOM 2412 C C . TYR A 1 326 ? -22.75 3.783 1.821 1 90.62 326 TYR A C 1
ATOM 2414 O O . TYR A 1 326 ? -23.875 4.203 2.143 1 90.62 326 TYR A O 1
ATOM 2422 N N . ASP A 1 327 ? -22.281 3.676 0.444 1 82.75 327 ASP A N 1
ATOM 2423 C CA . ASP A 1 327 ? -23.25 3.984 -0.612 1 82.75 327 ASP A CA 1
ATOM 2424 C C . ASP A 1 327 ? -24.406 2.99 -0.611 1 82.75 327 ASP A C 1
ATOM 2426 O O . ASP A 1 327 ? -24.203 1.79 -0.809 1 82.75 327 ASP A O 1
ATOM 2430 N N . ARG A 1 328 ? -25.469 3.092 0.228 1 57.88 328 ARG A N 1
ATOM 2431 C CA . ARG A 1 328 ? -26.688 2.285 0.244 1 57.88 328 ARG A CA 1
ATOM 2432 C C . ARG A 1 328 ? -27.625 2.695 -0.881 1 57.88 328 ARG A C 1
ATOM 2434 O O . ARG A 1 328 ? -27.641 3.857 -1.293 1 57.88 328 ARG A O 1
ATOM 2441 N N . MET B 1 1 ? -18.156 -16.797 15.758 1 63.72 1 MET B N 1
ATOM 2442 C CA . MET B 1 1 ? -17.656 -16.234 14.5 1 63.72 1 MET B CA 1
ATOM 2443 C C . MET B 1 1 ? -17.766 -17.25 13.367 1 63.72 1 MET B C 1
ATOM 2445 O O . MET B 1 1 ? -17.594 -18.453 13.594 1 63.72 1 MET B O 1
ATOM 2449 N N . LYS B 1 2 ? -18.266 -16.922 12.227 1 86.62 2 LYS B N 1
ATOM 2450 C CA . LYS B 1 2 ? -18.469 -17.812 11.086 1 86.62 2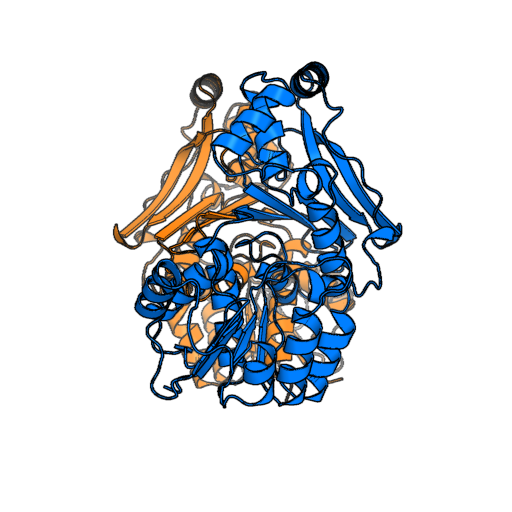 LYS B CA 1
ATOM 2451 C C . LYS B 1 2 ? -17.141 -18.328 10.555 1 86.62 2 LYS B C 1
ATOM 2453 O O . LYS B 1 2 ? -16.188 -17.578 10.406 1 86.62 2 LYS B O 1
ATOM 2458 N N . THR B 1 3 ? -17.016 -19.719 10.547 1 94.31 3 THR B N 1
ATOM 2459 C CA . THR B 1 3 ? -15.852 -20.344 9.922 1 94.31 3 THR B CA 1
ATOM 2460 C C . THR B 1 3 ? -16.078 -20.531 8.43 1 94.31 3 THR B C 1
ATOM 2462 O O . THR B 1 3 ? -17.109 -21.047 8.008 1 94.31 3 THR B O 1
ATOM 2465 N N . TRP B 1 4 ? -15.195 -20.047 7.637 1 97.88 4 TRP B N 1
ATOM 2466 C CA . TRP B 1 4 ? -15.258 -20.172 6.184 1 97.88 4 TRP B CA 1
ATOM 2467 C C . TRP B 1 4 ? -14.547 -21.422 5.703 1 97.88 4 TRP B C 1
ATOM 2469 O O . TRP B 1 4 ? -13.367 -21.641 6.02 1 97.88 4 TRP B O 1
ATOM 2479 N N . ASN B 1 5 ? -15.266 -22.25 5.004 1 98.25 5 ASN B N 1
ATOM 2480 C CA . ASN B 1 5 ? -14.688 -23.469 4.438 1 98.25 5 ASN B CA 1
ATOM 2481 C C . ASN B 1 5 ? -13.93 -23.172 3.145 1 98.25 5 ASN B C 1
ATOM 2483 O O . ASN B 1 5 ? -14.484 -22.578 2.221 1 98.25 5 ASN B O 1
ATOM 2487 N N . VAL B 1 6 ? -12.68 -23.703 3.098 1 98.75 6 VAL B N 1
ATOM 2488 C CA . VAL B 1 6 ? -11.789 -23.375 1.986 1 98.75 6 VAL B CA 1
ATOM 2489 C C . VAL B 1 6 ? -11.438 -24.656 1.219 1 98.75 6 VAL B C 1
ATOM 2491 O O . VAL B 1 6 ? -11.164 -25.703 1.821 1 98.75 6 VAL B O 1
ATOM 2494 N N . ALA B 1 7 ? -11.562 -24.625 -0.083 1 98.88 7 ALA B N 1
ATOM 2495 C CA . ALA B 1 7 ? -10.969 -25.625 -0.958 1 98.88 7 ALA B CA 1
ATOM 2496 C C . ALA B 1 7 ? -9.617 -25.156 -1.499 1 98.88 7 ALA B C 1
ATOM 2498 O O . ALA B 1 7 ? -9.539 -24.094 -2.121 1 98.88 7 ALA B O 1
ATOM 2499 N N . LEU B 1 8 ? -8.586 -25.906 -1.242 1 98.81 8 LEU B N 1
ATOM 2500 C CA . LEU B 1 8 ? -7.23 -25.531 -1.637 1 98.81 8 LEU B CA 1
ATOM 2501 C C . LEU B 1 8 ? -6.77 -26.359 -2.832 1 98.81 8 LEU B C 1
ATOM 2503 O O . LEU B 1 8 ? -6.523 -27.562 -2.705 1 98.81 8 LEU B O 1
ATOM 2507 N N . ILE B 1 9 ? -6.719 -25.703 -3.984 1 98.69 9 ILE B N 1
ATOM 2508 C CA . ILE B 1 9 ? -6.273 -26.375 -5.199 1 98.69 9 ILE B CA 1
ATOM 2509 C C . ILE B 1 9 ? -4.809 -26.031 -5.473 1 98.69 9 ILE B C 1
ATOM 2511 O O . ILE B 1 9 ? -4.496 -24.906 -5.879 1 98.69 9 ILE B O 1
ATOM 2515 N N . GLY B 1 10 ? -3.932 -26.906 -5.426 1 97.88 10 GLY B N 1
ATOM 2516 C CA . GLY B 1 10 ? -2.49 -26.734 -5.488 1 97.88 10 GLY B CA 1
ATOM 2517 C C . GLY B 1 10 ? -1.797 -27 -4.168 1 97.88 10 GLY B C 1
ATOM 2518 O O . GLY B 1 10 ? -1.995 -26.25 -3.199 1 97.88 10 GLY B O 1
ATOM 2519 N N . LEU B 1 11 ? -0.98 -28.016 -4.098 1 96.88 11 LEU B N 1
ATOM 2520 C CA . LEU B 1 11 ? -0.286 -28.391 -2.873 1 96.88 11 LEU B CA 1
ATOM 2521 C C . LEU B 1 11 ? 1.226 -28.328 -3.061 1 96.88 11 LEU B C 1
ATOM 2523 O O . LEU B 1 11 ? 1.956 -29.188 -2.559 1 96.88 11 LEU B O 1
ATOM 2527 N N . GLY B 1 12 ? 1.65 -27.344 -3.879 1 93.31 12 GLY B N 1
ATOM 2528 C CA . GLY B 1 12 ? 3.066 -27.031 -3.988 1 93.31 12 GLY B CA 1
ATOM 2529 C C . GLY B 1 12 ? 3.559 -26.109 -2.891 1 93.31 12 GLY B C 1
ATOM 2530 O O . GLY B 1 12 ? 3.049 -26.141 -1.769 1 93.31 12 GLY B O 1
ATOM 2531 N N . SER B 1 13 ? 4.617 -25.359 -3.217 1 92.75 13 SER B N 1
ATOM 2532 C CA . SER B 1 13 ? 5.238 -24.469 -2.244 1 92.75 13 SER B CA 1
ATOM 2533 C C . SER B 1 13 ? 4.238 -23.438 -1.709 1 92.75 13 SER B C 1
ATOM 2535 O O . SER B 1 13 ? 4.113 -23.266 -0.496 1 92.75 13 SER B O 1
ATOM 2537 N N . VAL B 1 14 ? 3.504 -22.75 -2.605 1 95.38 14 VAL B N 1
ATOM 2538 C CA . VAL B 1 14 ? 2.557 -21.734 -2.182 1 95.38 14 VAL B CA 1
ATOM 2539 C C . VAL B 1 14 ? 1.405 -22.375 -1.414 1 95.38 14 VAL B C 1
ATOM 2541 O O . VAL B 1 14 ? 0.948 -21.844 -0.402 1 95.38 14 VAL B O 1
ATOM 2544 N N . GLY B 1 15 ? 0.929 -23.531 -1.907 1 96.62 15 GLY B N 1
ATOM 2545 C CA . GLY B 1 15 ? -0.126 -24.234 -1.202 1 96.62 15 GLY B CA 1
ATOM 2546 C C . GLY B 1 15 ? 0.246 -24.594 0.224 1 96.62 15 GLY B C 1
ATOM 2547 O O . GLY B 1 15 ? -0.572 -24.469 1.137 1 96.62 15 GLY B O 1
ATOM 2548 N N . ARG B 1 16 ? 1.438 -25.047 0.385 1 95.06 16 ARG B N 1
ATOM 2549 C CA . ARG B 1 16 ? 1.938 -25.344 1.723 1 95.06 16 ARG B CA 1
ATOM 2550 C C . ARG B 1 16 ? 1.951 -24.094 2.598 1 95.06 16 ARG B C 1
ATOM 2552 O O . ARG B 1 16 ? 1.596 -24.156 3.775 1 95.06 16 ARG B O 1
ATOM 2559 N N . GLY B 1 17 ? 2.398 -23.016 2.006 1 96.06 17 GLY B N 1
ATOM 2560 C CA . GLY B 1 17 ? 2.379 -21.734 2.717 1 96.06 17 GLY B CA 1
ATOM 2561 C C . GLY B 1 17 ? 0.986 -21.328 3.15 1 96.06 17 GLY B C 1
ATOM 2562 O O . GLY B 1 17 ? 0.792 -20.875 4.281 1 96.06 17 GLY B O 1
ATOM 2563 N N . VAL B 1 18 ? 0.067 -21.5 2.248 1 97.44 18 VAL B N 1
ATOM 2564 C CA . VAL B 1 18 ? -1.319 -21.156 2.539 1 97.44 18 VAL B CA 1
ATOM 2565 C C . VAL B 1 18 ? -1.829 -22 3.707 1 97.44 18 VAL B C 1
ATOM 2567 O O . VAL B 1 18 ? -2.449 -21.469 4.633 1 97.44 18 VAL B O 1
ATOM 2570 N N . ALA B 1 19 ? -1.524 -23.266 3.654 1 96.56 19 ALA B N 1
ATOM 2571 C CA . ALA B 1 19 ? -1.933 -24.156 4.742 1 96.56 19 ALA B CA 1
ATOM 2572 C C . ALA B 1 19 ? -1.33 -23.703 6.07 1 96.56 19 ALA B C 1
ATOM 2574 O O . ALA B 1 19 ? -2.008 -23.719 7.098 1 96.56 19 ALA B O 1
ATOM 2575 N N . GLU B 1 20 ? -0.128 -23.359 6.027 1 94.25 20 GLU B N 1
ATOM 2576 C CA . GLU B 1 20 ? 0.573 -22.906 7.227 1 94.25 20 GLU B CA 1
ATOM 2577 C C . GLU B 1 20 ? -0.076 -21.656 7.812 1 94.25 20 GLU B C 1
ATOM 2579 O O . GLU B 1 20 ? -0.368 -21.609 9.008 1 94.25 20 GLU B O 1
ATOM 2584 N N . VAL B 1 21 ? -0.338 -20.656 6.98 1 94.81 21 VAL B N 1
ATOM 2585 C CA . VAL B 1 21 ? -0.843 -19.375 7.465 1 94.81 21 VAL B CA 1
ATOM 2586 C C . VAL B 1 21 ? -2.287 -19.531 7.934 1 94.81 21 VAL B C 1
ATOM 2588 O O . VAL B 1 21 ? -2.719 -18.859 8.875 1 94.81 21 VAL B O 1
ATOM 2591 N N . LEU B 1 22 ? -3.021 -20.453 7.34 1 95.88 22 LEU B N 1
ATOM 2592 C CA . LEU B 1 22 ? -4.426 -20.625 7.699 1 95.88 22 LEU B CA 1
ATOM 2593 C C . LEU B 1 22 ? -4.566 -21.484 8.953 1 95.88 22 LEU B C 1
ATOM 2595 O O . LEU B 1 22 ? -5.605 -21.438 9.617 1 95.88 22 LEU B O 1
ATOM 2599 N N . ALA B 1 23 ? -3.559 -22.359 9.18 1 90.56 23 ALA B N 1
ATOM 2600 C CA . ALA B 1 23 ? -3.604 -23.219 10.359 1 90.56 23 ALA B CA 1
ATOM 2601 C C . ALA B 1 23 ? -3.719 -22.391 11.633 1 90.56 23 ALA B C 1
ATOM 2603 O O . ALA B 1 23 ? -4.32 -22.844 12.617 1 90.56 23 ALA B O 1
ATOM 2604 N N . GLY B 1 24 ? -3.246 -21.188 11.656 1 82.62 24 GLY B N 1
ATOM 2605 C CA . GLY B 1 24 ? -3.258 -20.328 12.828 1 82.62 24 GLY B CA 1
ATOM 2606 C C . GLY B 1 24 ? -4.465 -19.406 12.883 1 82.62 24 GLY B C 1
ATOM 2607 O O . GLY B 1 24 ? -4.578 -18.578 13.789 1 82.62 24 GLY B O 1
ATOM 2608 N N . ASP B 1 25 ? -5.391 -19.547 11.977 1 90.56 25 ASP B N 1
ATOM 2609 C CA . ASP B 1 25 ? -6.531 -18.641 11.891 1 90.56 25 ASP B CA 1
ATOM 2610 C C . ASP B 1 25 ? -7.848 -19.406 11.945 1 90.56 25 ASP B C 1
ATOM 2612 O O . ASP B 1 25 ? -8.227 -20.078 10.984 1 90.56 25 ASP B O 1
ATOM 2616 N N . GLU B 1 26 ? -8.578 -19.281 13.031 1 91.88 26 GLU B N 1
ATOM 2617 C CA . GLU B 1 26 ? -9.797 -20.047 13.281 1 91.88 26 GLU B CA 1
ATOM 2618 C C . GLU B 1 26 ? -10.914 -19.625 12.336 1 91.88 26 GLU B C 1
ATOM 2620 O O . GLU B 1 26 ? -11.93 -20.328 12.211 1 91.88 26 GLU B O 1
ATOM 2625 N N . ARG B 1 27 ? -10.695 -18.641 11.602 1 95.12 27 ARG B N 1
ATOM 2626 C CA . ARG B 1 27 ? -11.727 -18.172 10.68 1 95.12 27 ARG B CA 1
ATOM 2627 C C . ARG B 1 27 ? -11.812 -19.047 9.438 1 95.12 27 ARG B C 1
ATOM 2629 O O . ARG B 1 27 ? -12.789 -19 8.695 1 95.12 27 ARG B O 1
ATOM 2636 N N . PHE B 1 28 ? -10.781 -19.828 9.273 1 97.44 28 PHE B N 1
ATOM 2637 C CA . PHE B 1 28 ? -10.719 -20.609 8.039 1 97.44 28 PHE B CA 1
ATOM 2638 C C . PHE B 1 28 ? -10.508 -22.078 8.344 1 97.44 28 PHE B C 1
ATOM 2640 O O . PHE B 1 28 ? -9.758 -22.438 9.258 1 97.44 28 PHE B O 1
ATOM 2647 N N . ARG B 1 29 ? -11.203 -22.891 7.539 1 97.5 29 ARG B N 1
ATOM 2648 C CA . ARG B 1 29 ? -11.062 -24.344 7.598 1 97.5 29 ARG B CA 1
ATOM 2649 C C . ARG B 1 29 ? -10.906 -24.938 6.199 1 97.5 29 ARG B C 1
ATOM 2651 O O . ARG B 1 29 ? -11.773 -24.734 5.344 1 97.5 29 ARG B O 1
ATOM 2658 N N . ILE B 1 30 ? -9.781 -25.625 6.027 1 98.38 30 ILE B N 1
ATOM 2659 C CA . ILE B 1 30 ? -9.602 -26.281 4.738 1 98.38 30 ILE B CA 1
ATOM 2660 C C . ILE B 1 30 ? -10.367 -27.609 4.723 1 98.38 30 ILE B C 1
ATOM 2662 O O . ILE B 1 30 ? -10.062 -28.516 5.488 1 98.38 30 ILE B O 1
ATOM 2666 N N . VAL B 1 31 ? -11.305 -27.719 3.779 1 98.56 31 VAL B N 1
ATOM 2667 C CA . VAL B 1 31 ? -12.188 -28.875 3.807 1 98.56 31 VAL B CA 1
ATOM 2668 C C . VAL B 1 31 ? -11.961 -29.734 2.557 1 98.56 31 VAL B C 1
ATOM 2670 O O . VAL B 1 31 ? -12.453 -30.859 2.469 1 98.56 31 VAL B O 1
ATOM 2673 N N . ALA B 1 32 ? -11.32 -29.219 1.612 1 98.69 32 ALA B N 1
ATOM 2674 C CA . ALA B 1 32 ? -10.953 -29.922 0.391 1 98.69 32 ALA B CA 1
ATOM 2675 C C . ALA B 1 32 ? -9.586 -29.469 -0.12 1 98.69 32 ALA B C 1
ATOM 2677 O O . ALA B 1 32 ? -9.195 -28.312 0.072 1 98.69 32 ALA B O 1
ATOM 2678 N N . ALA B 1 33 ? -8.859 -30.375 -0.676 1 98.62 33 ALA B N 1
ATOM 2679 C CA . ALA B 1 33 ? -7.559 -30.062 -1.264 1 98.62 33 ALA B CA 1
ATOM 2680 C C . ALA B 1 33 ? -7.25 -31 -2.434 1 98.62 33 ALA B C 1
ATOM 2682 O O . ALA B 1 33 ? -7.715 -32.125 -2.471 1 98.62 33 ALA B O 1
ATOM 2683 N N . ALA B 1 34 ? -6.516 -30.453 -3.396 1 98.12 34 ALA B N 1
ATOM 2684 C CA . ALA B 1 34 ? -6.148 -31.297 -4.535 1 98.12 34 ALA B CA 1
ATOM 2685 C C . ALA B 1 34 ? -4.754 -30.953 -5.043 1 98.12 34 ALA B C 1
ATOM 2687 O O . ALA B 1 34 ? -4.336 -29.797 -5 1 98.12 34 ALA B O 1
ATOM 2688 N N . ASP B 1 35 ? -3.992 -31.938 -5.449 1 96.5 35 ASP B N 1
ATOM 2689 C CA . ASP B 1 35 ? -2.785 -31.781 -6.254 1 96.5 35 ASP B CA 1
ATOM 2690 C C . ASP B 1 35 ? -3.059 -32.094 -7.727 1 96.5 35 ASP B C 1
ATOM 2692 O O . ASP B 1 35 ? -4.203 -32 -8.18 1 96.5 35 ASP B O 1
ATOM 2696 N N . SER B 1 36 ? -2.051 -32.344 -8.477 1 94.56 36 SER B N 1
ATOM 2697 C CA . SER B 1 36 ? -2.219 -32.531 -9.914 1 94.56 36 SER B CA 1
ATOM 2698 C C . SER B 1 36 ? -2.828 -33.906 -10.227 1 94.56 36 SER B C 1
ATOM 2700 O O . SER B 1 36 ? -3.334 -34.125 -11.328 1 94.56 36 SER B O 1
ATOM 2702 N N . LYS B 1 37 ? -2.883 -34.781 -9.18 1 95.56 37 LYS B N 1
ATOM 2703 C CA . LYS B 1 37 ? -3.232 -36.188 -9.5 1 95.56 37 LYS B CA 1
ATOM 2704 C C . LYS B 1 37 ? -4.461 -36.625 -8.719 1 95.56 37 LYS B C 1
ATOM 2706 O O . LYS B 1 37 ? -5.125 -37.594 -9.094 1 95.56 37 LYS B O 1
ATOM 2711 N N . SER B 1 38 ? -4.668 -36 -7.609 1 97.38 38 SER B N 1
ATOM 2712 C CA . SER B 1 38 ? -5.695 -36.5 -6.699 1 97.38 38 SER B CA 1
ATOM 2713 C C . SER B 1 38 ? -6.188 -35.375 -5.766 1 97.38 38 SER B C 1
ATOM 2715 O O . SER B 1 38 ? -5.609 -34.281 -5.73 1 97.38 38 SER B O 1
ATOM 2717 N N . GLY B 1 39 ? -7.285 -35.688 -5.055 1 98.19 39 GLY B N 1
ATOM 2718 C CA . GLY B 1 39 ? -7.836 -34.75 -4.082 1 98.19 39 GLY B CA 1
ATOM 2719 C C . GLY B 1 39 ? -8.445 -35.438 -2.877 1 98.19 39 GLY B C 1
ATOM 2720 O O . GLY B 1 39 ? -8.586 -36.656 -2.865 1 98.19 39 GLY B O 1
ATOM 2721 N N . VAL B 1 40 ? -8.68 -34.688 -1.926 1 98.25 40 VAL B N 1
ATOM 2722 C CA . VAL B 1 40 ? -9.234 -35.188 -0.673 1 98.25 40 VAL B CA 1
ATOM 2723 C C . VAL B 1 40 ? -10.258 -34.219 -0.126 1 98.25 40 VAL B C 1
ATOM 2725 O O . VAL B 1 40 ? -10.086 -33 -0.266 1 98.25 40 VAL B O 1
ATOM 2728 N N . ILE B 1 41 ? -11.336 -34.656 0.366 1 98.38 41 ILE B N 1
ATOM 2729 C CA . ILE B 1 41 ? -12.406 -33.875 0.949 1 98.38 41 ILE B CA 1
ATOM 2730 C C . ILE B 1 41 ? -12.734 -34.375 2.348 1 98.38 41 ILE B C 1
ATOM 2732 O O . ILE B 1 41 ? -12.836 -35.594 2.561 1 98.38 41 ILE B O 1
ATOM 2736 N N . ASP B 1 42 ? -12.836 -33.5 3.26 1 98 42 ASP B N 1
ATOM 2737 C CA . ASP B 1 42 ? -13.305 -33.781 4.613 1 98 42 ASP B CA 1
ATOM 2738 C C . ASP B 1 42 ? -14.039 -32.562 5.195 1 98 42 ASP B C 1
ATOM 2740 O O . ASP B 1 42 ? -13.406 -31.609 5.66 1 98 42 ASP B O 1
ATOM 2744 N N . PRO B 1 43 ? -15.398 -32.656 5.262 1 96.44 43 PRO B N 1
ATOM 2745 C CA . PRO B 1 43 ? -16.188 -31.516 5.746 1 96.44 43 PRO B CA 1
ATOM 2746 C C . PRO B 1 43 ? -15.789 -31.078 7.156 1 96.44 43 PRO B C 1
ATOM 2748 O O . PRO B 1 43 ? -16.062 -29.953 7.562 1 96.44 43 PRO B O 1
ATOM 2751 N N . ALA B 1 44 ? -15.172 -31.969 7.898 1 95.81 44 ALA B N 1
ATOM 2752 C CA . ALA B 1 44 ? -14.789 -31.656 9.273 1 95.81 44 ALA B CA 1
ATOM 2753 C C . ALA B 1 44 ? -13.43 -30.953 9.32 1 95.81 44 ALA B C 1
ATOM 2755 O O . ALA B 1 44 ? -13.016 -30.453 10.367 1 95.81 44 ALA B O 1
ATOM 2756 N N . GLY B 1 45 ? -12.805 -30.859 8.195 1 96.94 45 GLY B N 1
ATOM 2757 C CA . GLY B 1 45 ? -11.508 -30.203 8.125 1 96.94 45 GLY B CA 1
ATOM 2758 C C . GLY B 1 45 ? -10.375 -31.141 7.789 1 96.94 45 GLY B C 1
ATOM 2759 O O . GLY B 1 45 ? -10.383 -32.312 8.203 1 96.94 45 GLY B O 1
ATOM 2760 N N . LEU B 1 46 ? -9.477 -30.641 7.039 1 97.12 46 LEU B N 1
ATOM 2761 C CA . LEU B 1 46 ? -8.312 -31.422 6.621 1 97.12 46 LEU B CA 1
ATOM 2762 C C . LEU B 1 46 ? -7.078 -31.016 7.422 1 97.12 46 LEU B C 1
ATOM 2764 O O . LEU B 1 46 ? -6.898 -29.844 7.75 1 97.12 46 LEU B O 1
ATOM 2768 N N . ASN B 1 47 ? -6.266 -31.938 7.754 1 94.38 47 ASN B N 1
ATOM 2769 C CA . ASN B 1 47 ? -4.91 -31.688 8.227 1 94.38 47 ASN B CA 1
ATOM 2770 C C . ASN B 1 47 ? -3.902 -31.719 7.082 1 94.38 47 ASN B C 1
ATOM 2772 O O . ASN B 1 47 ? -3.389 -32.781 6.719 1 94.38 47 ASN B O 1
ATOM 2776 N N . ILE B 1 48 ? -3.52 -30.562 6.613 1 92.81 48 ILE B N 1
ATOM 2777 C CA . ILE B 1 48 ? -2.74 -30.453 5.387 1 92.81 48 ILE B CA 1
ATOM 2778 C C . ILE B 1 48 ? -1.337 -31 5.613 1 92.81 48 ILE B C 1
ATOM 2780 O O . ILE B 1 48 ? -0.744 -31.594 4.707 1 92.81 48 ILE B O 1
ATOM 2784 N N . GLU B 1 49 ? -0.855 -30.891 6.801 1 91.06 49 GLU B N 1
ATOM 2785 C CA . GLU B 1 49 ? 0.458 -31.453 7.098 1 91.06 49 GLU B CA 1
ATOM 2786 C C . GLU B 1 49 ? 0.468 -32.969 6.906 1 91.06 49 GLU B C 1
ATOM 2788 O O . GLU B 1 49 ? 1.4 -33.5 6.316 1 91.06 49 GLU B O 1
ATOM 2793 N N . GLU B 1 50 ? -0.545 -33.562 7.387 1 93.75 50 GLU B N 1
ATOM 2794 C CA . GLU B 1 50 ? -0.671 -35.031 7.234 1 93.75 50 GLU B CA 1
ATOM 2795 C C . GLU B 1 50 ? -0.854 -35.406 5.77 1 93.75 50 GLU B C 1
ATOM 2797 O O . GLU B 1 50 ? -0.307 -36.406 5.316 1 93.75 50 GLU B O 1
ATOM 2802 N N . ILE B 1 51 ? -1.571 -34.656 5.105 1 94.81 51 ILE B N 1
ATOM 2803 C CA . ILE B 1 51 ? -1.855 -34.906 3.699 1 94.81 51 ILE B CA 1
ATOM 2804 C C . ILE B 1 51 ? -0.571 -34.781 2.883 1 94.81 51 ILE B C 1
ATOM 2806 O O . ILE B 1 51 ? -0.302 -35.625 2.01 1 94.81 51 ILE B O 1
ATOM 2810 N N . LEU B 1 52 ? 0.23 -33.781 3.207 1 92.81 52 LEU B N 1
ATOM 2811 C CA . LEU B 1 52 ? 1.49 -33.594 2.504 1 92.81 52 LEU B CA 1
ATOM 2812 C C . LEU B 1 52 ? 2.471 -34.719 2.793 1 92.81 52 LEU B C 1
ATOM 2814 O O . LEU B 1 52 ? 3.223 -35.125 1.908 1 92.81 52 LEU B O 1
ATOM 2818 N N . ALA B 1 53 ? 2.455 -35.125 4.035 1 92.81 53 ALA B N 1
ATOM 2819 C CA . ALA B 1 53 ? 3.293 -36.281 4.398 1 92.81 53 ALA B CA 1
ATOM 2820 C C . ALA B 1 53 ? 2.9 -37.531 3.604 1 92.81 53 ALA B C 1
ATOM 2822 O O . ALA B 1 53 ? 3.766 -38.25 3.117 1 92.81 53 ALA B O 1
ATOM 2823 N N . LYS B 1 54 ? 1.652 -37.719 3.473 1 92.88 54 LYS B N 1
ATOM 2824 C CA . LYS B 1 54 ? 1.146 -38.844 2.684 1 92.88 54 LYS B CA 1
ATOM 2825 C C . LYS B 1 54 ? 1.516 -38.688 1.212 1 92.88 54 LYS B C 1
ATOM 2827 O O . LYS B 1 54 ? 1.894 -39.688 0.558 1 92.88 54 LYS B O 1
ATOM 2832 N N . LYS B 1 55 ? 1.382 -37.531 0.731 1 93.19 55 LYS B N 1
ATOM 2833 C CA . LYS B 1 55 ? 1.706 -37.25 -0.663 1 93.19 55 LYS B CA 1
ATOM 2834 C C . LYS B 1 55 ? 3.174 -37.531 -0.959 1 93.19 55 LYS B C 1
ATOM 2836 O O . LYS B 1 55 ? 3.504 -38.062 -2.025 1 93.19 55 LYS B O 1
ATOM 2841 N N . LYS B 1 56 ? 3.99 -37.156 -0.036 1 92 56 LYS B N 1
ATOM 2842 C CA . LYS B 1 56 ? 5.418 -37.406 -0.192 1 92 56 LYS B CA 1
ATOM 2843 C C . LYS B 1 56 ? 5.703 -38.906 -0.288 1 92 56 LYS B C 1
ATOM 2845 O O . LYS B 1 56 ? 6.586 -39.344 -1.037 1 92 56 LYS B O 1
ATOM 2850 N N . LYS B 1 57 ? 4.934 -39.656 0.388 1 93.94 57 LYS B N 1
ATOM 2851 C CA . LYS B 1 57 ? 5.141 -41.125 0.454 1 93.94 57 LYS B CA 1
ATOM 2852 C C . LYS B 1 57 ? 4.488 -41.812 -0.732 1 93.94 57 LYS B C 1
ATOM 2854 O O . LYS B 1 57 ? 5.047 -42.781 -1.277 1 93.94 57 LYS B O 1
ATOM 2859 N N . THR B 1 58 ? 3.34 -41.375 -1.114 1 93.88 58 THR B N 1
ATOM 2860 C CA . THR B 1 58 ? 2.531 -42.125 -2.053 1 93.88 58 THR B CA 1
ATOM 2861 C C . THR B 1 58 ? 2.51 -41.469 -3.424 1 93.88 58 THR B C 1
ATOM 2863 O O . THR B 1 58 ? 2.1 -42.094 -4.414 1 93.88 58 THR B O 1
ATOM 2866 N N . GLY B 1 59 ? 2.873 -40.156 -3.4 1 92.75 59 GLY B N 1
ATOM 2867 C CA . GLY B 1 59 ? 2.803 -39.406 -4.637 1 92.75 59 GLY B CA 1
ATOM 2868 C C . GLY B 1 59 ? 1.448 -38.75 -4.863 1 92.75 59 GLY B C 1
ATOM 2869 O O . GLY B 1 59 ? 1.25 -38.062 -5.855 1 92.75 59 GLY B O 1
ATOM 2870 N N . ARG B 1 60 ? 0.503 -39.125 -3.914 1 94.75 60 ARG B N 1
ATOM 2871 C CA . ARG B 1 60 ? -0.85 -38.594 -4.027 1 94.75 60 ARG B CA 1
ATOM 2872 C C . ARG B 1 60 ? -1.308 -38 -2.705 1 94.75 60 ARG B C 1
ATOM 2874 O O . ARG B 1 60 ? -1.002 -38.5 -1.634 1 94.75 60 ARG B O 1
ATOM 2881 N N . CYS B 1 61 ? -2.096 -36.875 -2.867 1 95.81 61 CYS B N 1
ATOM 2882 C CA . CYS B 1 61 ? -2.594 -36.25 -1.646 1 95.81 61 CYS B CA 1
ATOM 2883 C C . CYS B 1 61 ? -3.885 -36.938 -1.183 1 95.81 61 CYS B C 1
ATOM 2885 O O . CYS B 1 61 ? -4.285 -36.781 -0.026 1 95.81 61 CYS B O 1
ATOM 2887 N N . GLY B 1 62 ? -4.531 -37.688 -2.16 1 96.62 62 GLY B N 1
ATOM 2888 C CA . GLY B 1 62 ? -5.801 -38.312 -1.831 1 96.62 62 GLY B CA 1
ATOM 2889 C C . GLY B 1 62 ? -6.289 -39.25 -2.906 1 96.62 62 GLY B C 1
ATOM 2890 O O . GLY B 1 62 ? -5.543 -40.125 -3.361 1 96.62 62 GLY B O 1
ATOM 2891 N N . ASP B 1 63 ? -7.547 -39.125 -3.27 1 97.19 63 ASP B N 1
ATOM 2892 C CA . ASP B 1 63 ? -8.25 -40.031 -4.188 1 97.19 63 ASP B CA 1
ATOM 2893 C C . ASP B 1 63 ? -8.234 -39.469 -5.613 1 97.19 63 ASP B C 1
ATOM 2895 O O . ASP B 1 63 ? -8.719 -38.344 -5.859 1 97.19 63 ASP B O 1
ATOM 2899 N N . PRO B 1 64 ? -7.734 -40.219 -6.594 1 97.06 64 PRO B N 1
ATOM 2900 C CA . PRO B 1 64 ? -7.738 -39.781 -7.988 1 97.06 64 PRO B CA 1
ATOM 2901 C C . PRO B 1 64 ? -9.141 -39.531 -8.531 1 97.06 64 PRO B C 1
ATOM 2903 O O . PRO B 1 64 ? -9.312 -38.844 -9.547 1 97.06 64 PRO B O 1
ATOM 2906 N N . ALA B 1 65 ? -10.094 -40 -7.836 1 97.31 65 ALA B N 1
ATOM 2907 C CA . ALA B 1 65 ? -11.484 -39.812 -8.242 1 97.31 65 ALA B CA 1
ATOM 2908 C C . ALA B 1 65 ? -11.969 -38.406 -7.902 1 97.31 65 ALA B C 1
ATOM 2910 O O . ALA B 1 65 ? -13.023 -37.969 -8.383 1 97.31 65 ALA B O 1
ATOM 2911 N N . TRP B 1 66 ? -11.133 -37.688 -7.211 1 97.38 66 TRP B N 1
ATOM 2912 C CA . TRP B 1 66 ? -11.469 -36.312 -6.832 1 97.38 66 TRP B CA 1
ATOM 2913 C C . TRP B 1 66 ? -10.414 -35.344 -7.32 1 97.38 66 TRP B C 1
ATOM 2915 O O . TRP B 1 66 ? -9.766 -34.656 -6.52 1 97.38 66 TRP B O 1
ATOM 2925 N N . PRO B 1 67 ? -10.328 -35.25 -8.641 1 97.69 67 PRO B N 1
ATOM 2926 C CA . PRO B 1 67 ? -9.398 -34.25 -9.148 1 97.69 67 PRO B CA 1
ATOM 2927 C C . PRO B 1 67 ? -9.844 -32.844 -8.844 1 97.69 67 PRO B C 1
ATOM 2929 O O . PRO B 1 67 ? -10.977 -32.625 -8.414 1 97.69 67 PRO B O 1
ATOM 2932 N N . ALA B 1 68 ? -8.961 -31.891 -9.062 1 98.38 68 ALA B N 1
ATOM 2933 C CA . ALA B 1 68 ? -9.203 -30.484 -8.773 1 98.38 68 ALA B CA 1
ATOM 2934 C C . ALA B 1 68 ? -10.484 -30 -9.438 1 98.38 68 ALA B C 1
ATOM 2936 O O . ALA B 1 68 ? -11.273 -29.281 -8.828 1 98.38 68 ALA B O 1
ATOM 2937 N N . ALA B 1 69 ? -10.672 -30.375 -10.695 1 98.38 69 ALA B N 1
ATOM 2938 C CA . ALA B 1 69 ? -11.836 -29.938 -11.461 1 98.38 69 ALA B CA 1
ATOM 2939 C C . ALA B 1 69 ? -13.133 -30.391 -10.781 1 98.38 69 ALA B C 1
ATOM 2941 O O . ALA B 1 69 ? -14.109 -29.641 -10.734 1 98.38 69 ALA B O 1
ATOM 2942 N N . ARG B 1 70 ? -13.117 -31.609 -10.305 1 98.56 70 ARG B N 1
ATOM 2943 C CA . ARG B 1 70 ? -14.312 -32.125 -9.656 1 98.56 70 ARG B CA 1
ATOM 2944 C C . ARG B 1 70 ? -14.555 -31.453 -8.312 1 98.56 70 ARG B C 1
ATOM 2946 O O . ARG B 1 70 ? -15.695 -31.172 -7.949 1 98.56 70 ARG B O 1
ATOM 2953 N N . ILE B 1 71 ? -13.531 -31.219 -7.566 1 98.56 71 ILE B N 1
ATOM 2954 C CA . ILE B 1 71 ? -13.656 -30.516 -6.297 1 98.56 71 ILE B CA 1
ATOM 2955 C C . ILE B 1 71 ? -14.273 -29.141 -6.531 1 98.56 71 ILE B C 1
ATOM 2957 O O . ILE B 1 71 ? -15.219 -28.75 -5.844 1 98.56 71 ILE B O 1
ATOM 2961 N N . SER B 1 72 ? -13.766 -28.422 -7.5 1 98.62 72 SER B N 1
ATOM 2962 C CA . SER B 1 72 ? -14.305 -27.109 -7.832 1 98.62 72 SER B CA 1
ATOM 2963 C C . SER B 1 72 ? -15.789 -27.188 -8.172 1 98.62 72 SER B C 1
ATOM 2965 O O . SER B 1 72 ? -16.578 -26.344 -7.742 1 98.62 72 SER B O 1
ATOM 2967 N N . ALA B 1 73 ? -16.172 -28.25 -8.797 1 98.44 73 ALA B N 1
ATOM 2968 C CA . ALA B 1 73 ? -17.516 -28.344 -9.367 1 98.44 73 ALA B CA 1
ATOM 2969 C C . ALA B 1 73 ? -18.5 -28.922 -8.359 1 98.44 73 ALA B C 1
ATOM 2971 O O . ALA B 1 73 ? -19.688 -28.609 -8.406 1 98.44 73 ALA B O 1
ATOM 2972 N N . GLU B 1 74 ? -17.969 -29.781 -7.453 1 98.38 74 GLU B N 1
ATOM 2973 C CA . GLU B 1 74 ? -18.938 -30.594 -6.73 1 98.38 74 GLU B CA 1
ATOM 2974 C C . GLU B 1 74 ? -18.766 -30.453 -5.219 1 98.38 74 GLU B C 1
ATOM 2976 O O . GLU B 1 74 ? -19.719 -30.625 -4.461 1 98.38 74 GLU B O 1
ATOM 2981 N N . ALA B 1 75 ? -17.562 -30.25 -4.723 1 98.31 75 ALA B N 1
ATOM 2982 C CA . ALA B 1 75 ? -17.328 -30.203 -3.279 1 98.31 75 ALA B CA 1
ATOM 2983 C C . ALA B 1 75 ? -18.031 -29.016 -2.648 1 98.31 75 ALA B C 1
ATOM 2985 O O . ALA B 1 75 ? -18.328 -28.016 -3.33 1 98.31 75 ALA B O 1
ATOM 2986 N N . GLU B 1 76 ? -18.391 -29.156 -1.365 1 98.31 76 GLU B N 1
ATOM 2987 C CA . GLU B 1 76 ? -18.984 -28.031 -0.632 1 98.31 76 GLU B CA 1
ATOM 2988 C C . GLU B 1 76 ? -17.922 -27.203 0.072 1 98.31 76 GLU B C 1
ATOM 2990 O O . GLU B 1 76 ? -17.172 -27.719 0.908 1 98.31 76 GLU B O 1
ATOM 2995 N N . TYR B 1 77 ? -17.812 -25.938 -0.267 1 98.5 77 TYR B N 1
ATOM 2996 C CA . TYR B 1 77 ? -16.906 -24.953 0.309 1 98.5 77 TYR B CA 1
ATOM 2997 C C . TYR B 1 77 ? -17.422 -23.531 0.09 1 98.5 77 TYR B C 1
ATOM 2999 O O . TYR B 1 77 ? -18.391 -23.328 -0.647 1 98.5 77 TYR B O 1
ATOM 3007 N N . ASP B 1 78 ? -16.812 -22.562 0.806 1 98.38 78 ASP B N 1
ATOM 3008 C CA . ASP B 1 78 ? -17.203 -21.156 0.665 1 98.38 78 ASP B CA 1
ATOM 3009 C C . ASP B 1 78 ? -16.25 -20.422 -0.276 1 98.38 78 ASP B C 1
ATOM 3011 O O . ASP B 1 78 ? -16.672 -19.562 -1.046 1 98.38 78 ASP B O 1
ATOM 3015 N N . ILE B 1 79 ? -14.961 -20.766 -0.258 1 98.88 79 ILE B N 1
ATOM 3016 C CA . ILE B 1 79 ? -13.922 -20.062 -0.99 1 98.88 79 ILE B CA 1
ATOM 3017 C C . ILE B 1 79 ? -12.953 -21.047 -1.625 1 98.88 79 ILE B C 1
ATOM 3019 O O . ILE B 1 79 ? -12.492 -21.984 -0.964 1 98.88 79 ILE B O 1
ATOM 3023 N N . LEU B 1 80 ? -12.703 -20.891 -2.883 1 98.94 80 LEU B N 1
ATOM 3024 C CA . LEU B 1 80 ? -11.664 -21.641 -3.576 1 98.94 80 LEU B CA 1
ATOM 3025 C C . LEU B 1 80 ? -10.352 -20.875 -3.592 1 98.94 80 LEU B C 1
ATOM 3027 O O . LEU B 1 80 ? -10.305 -19.719 -4.027 1 98.94 80 LEU B O 1
ATOM 3031 N N . VAL B 1 81 ? -9.328 -21.453 -3.021 1 98.94 81 VAL B N 1
ATOM 3032 C CA . VAL B 1 81 ? -7.969 -20.922 -3.156 1 98.94 81 VAL B CA 1
ATOM 3033 C C . VAL B 1 81 ? -7.215 -21.719 -4.223 1 98.94 81 VAL B C 1
ATOM 3035 O O . VAL B 1 81 ? -6.98 -22.922 -4.059 1 98.94 81 VAL B O 1
ATOM 3038 N N . GLU B 1 82 ? -6.902 -21.078 -5.289 1 98.88 82 GLU B N 1
ATOM 3039 C CA . GLU B 1 82 ? -6.258 -21.719 -6.43 1 98.88 82 GLU B CA 1
ATOM 3040 C C . GLU B 1 82 ? -4.812 -21.25 -6.586 1 98.88 82 GLU B C 1
ATOM 3042 O O . GLU B 1 82 ? -4.562 -20.062 -6.836 1 98.88 82 GLU B O 1
ATOM 3047 N N . VAL B 1 83 ? -3.818 -22.141 -6.391 1 98.38 83 VAL B N 1
ATOM 3048 C CA . VAL B 1 83 ? -2.412 -21.75 -6.375 1 98.38 83 VAL B CA 1
ATOM 3049 C C . VAL B 1 83 ? -1.589 -22.766 -7.172 1 98.38 83 VAL B C 1
ATOM 3051 O O . VAL B 1 83 ? -0.465 -23.094 -6.785 1 98.38 83 VAL B O 1
ATOM 3054 N N . THR B 1 84 ? -2.193 -23.328 -8.227 1 97.62 84 THR B N 1
ATOM 3055 C CA . THR B 1 84 ? -1.481 -24.25 -9.102 1 97.62 84 THR B CA 1
ATOM 3056 C C . THR B 1 84 ? -0.481 -23.5 -9.977 1 97.62 84 THR B C 1
ATOM 3058 O O . THR B 1 84 ? -0.496 -22.281 -10.039 1 97.62 84 THR B O 1
ATOM 3061 N N . PRO B 1 85 ? 0.449 -24.219 -10.594 1 94 85 PRO B N 1
ATOM 3062 C CA . PRO B 1 85 ? 1.444 -23.578 -11.461 1 94 85 PRO B CA 1
ATOM 3063 C C . PRO B 1 85 ? 0.814 -22.844 -12.633 1 94 85 PRO B C 1
ATOM 3065 O O . PRO B 1 85 ? -0.199 -23.281 -13.18 1 94 85 PRO B O 1
ATOM 3068 N N . THR B 1 86 ? 1.511 -21.859 -13.047 1 93.94 86 THR B N 1
ATOM 3069 C CA . THR B 1 86 ? 1.017 -20.938 -14.07 1 93.94 86 THR B CA 1
ATOM 3070 C C . THR B 1 86 ? 1.19 -21.531 -15.461 1 93.94 86 THR B C 1
ATOM 3072 O O . THR B 1 86 ? 2.252 -22.078 -15.789 1 93.94 86 THR B O 1
ATOM 3075 N N . ASN B 1 87 ? 0.147 -21.531 -16.203 1 94.75 87 ASN B N 1
ATOM 3076 C CA . ASN B 1 87 ? 0.185 -21.688 -17.656 1 94.75 87 ASN B CA 1
ATOM 3077 C C . ASN B 1 87 ? -0.209 -20.391 -18.375 1 94.75 87 ASN B C 1
ATOM 3079 O O . ASN B 1 87 ? -1.396 -20.094 -18.516 1 94.75 87 ASN B O 1
ATOM 3083 N N . ALA B 1 88 ? 0.753 -19.656 -18.828 1 90.69 88 ALA B N 1
ATOM 3084 C CA . ALA B 1 88 ? 0.532 -18.312 -19.359 1 90.69 88 ALA B CA 1
ATOM 3085 C C . ALA B 1 88 ? -0.093 -18.375 -20.75 1 90.69 88 ALA B C 1
ATOM 3087 O O . ALA B 1 88 ? -0.616 -17.375 -21.234 1 90.69 88 ALA B O 1
ATOM 3088 N N . GLU B 1 89 ? -0.031 -19.516 -21.391 1 92.94 89 GLU B N 1
ATOM 3089 C CA . GLU B 1 89 ? -0.536 -19.656 -22.75 1 92.94 89 GLU B CA 1
ATOM 3090 C C . GLU B 1 89 ? -2.047 -19.875 -22.766 1 92.94 89 GLU B C 1
ATOM 3092 O O . GLU B 1 89 ? -2.764 -19.234 -23.531 1 92.94 89 GLU B O 1
ATOM 3097 N N . THR B 1 90 ? -2.498 -20.781 -21.875 1 96.31 90 THR B N 1
ATOM 3098 C CA . THR B 1 90 ? -3.91 -21.141 -21.953 1 96.31 90 THR B CA 1
ATOM 3099 C C . THR B 1 90 ? -4.625 -20.797 -20.656 1 96.31 90 THR B C 1
ATOM 3101 O O . THR B 1 90 ? -5.855 -20.719 -20.609 1 96.31 90 THR B O 1
ATOM 3104 N N . GLY B 1 91 ? -3.859 -20.656 -19.594 1 97.19 91 GLY B N 1
ATOM 3105 C CA . GLY B 1 91 ? -4.453 -20.469 -18.281 1 97.19 91 GLY B CA 1
ATOM 3106 C C . GLY B 1 91 ? -5.121 -21.719 -17.734 1 97.19 91 GLY B C 1
ATOM 3107 O O . GLY B 1 91 ? -5.641 -21.719 -16.625 1 97.19 91 GLY B O 1
ATOM 3108 N N . GLU B 1 92 ? -5.156 -22.781 -18.516 1 97.81 92 GLU B N 1
ATOM 3109 C CA . GLU B 1 92 ? -5.836 -24.016 -18.125 1 97.81 92 GLU B CA 1
ATOM 3110 C C . GLU B 1 92 ? -4.898 -24.938 -17.359 1 97.81 92 GLU B C 1
ATOM 3112 O O . GLU B 1 92 ? -3.684 -24.922 -17.578 1 97.81 92 GLU B O 1
ATOM 3117 N N . PRO B 1 93 ? -5.43 -25.75 -16.5 1 97.62 93 PRO B N 1
ATOM 3118 C CA . PRO B 1 93 ? -6.848 -25.953 -16.188 1 97.62 93 PRO B CA 1
ATOM 3119 C C . PRO B 1 93 ? -7.371 -24.938 -15.164 1 97.62 93 PRO B C 1
ATOM 3121 O O . PRO B 1 93 ? -8.562 -24.938 -14.852 1 97.62 93 PRO B O 1
ATOM 3124 N N . ALA B 1 94 ? -6.539 -24.094 -14.648 1 98.56 94 ALA B N 1
ATOM 3125 C CA . ALA B 1 94 ? -6.898 -23.188 -13.57 1 98.56 94 ALA B CA 1
ATOM 3126 C C . ALA B 1 94 ? -8.039 -22.266 -13.984 1 98.56 94 ALA B C 1
ATOM 3128 O O . ALA B 1 94 ? -8.945 -21.984 -13.195 1 98.56 94 ALA B O 1
ATOM 3129 N N . LEU B 1 95 ? -7.98 -21.797 -15.195 1 98.69 95 LEU B N 1
ATOM 3130 C CA . LEU B 1 95 ? -9.016 -20.891 -15.695 1 98.69 95 LEU B CA 1
ATOM 3131 C C . LEU B 1 95 ? -10.391 -21.531 -15.578 1 98.69 95 LEU B C 1
ATOM 3133 O O . LEU B 1 95 ? -11.32 -20.922 -15.039 1 98.69 95 LEU B O 1
ATOM 3137 N N . SER B 1 96 ? -10.516 -22.781 -16.047 1 98.75 96 SER B N 1
ATOM 3138 C CA . SER B 1 96 ? -11.789 -23.484 -15.992 1 98.75 96 SER B CA 1
ATOM 3139 C C . SER B 1 96 ? -12.219 -23.75 -14.555 1 98.75 96 SER B C 1
ATOM 3141 O O . SER B 1 96 ? -13.398 -23.656 -14.227 1 98.75 96 SER B O 1
ATOM 3143 N N . ILE B 1 97 ? -11.289 -24.094 -13.75 1 98.81 97 ILE B N 1
ATOM 3144 C CA . ILE B 1 97 ? -11.547 -24.391 -12.344 1 98.81 97 ILE B CA 1
ATOM 3145 C C . ILE B 1 97 ? -12.094 -23.141 -11.648 1 98.81 97 ILE B C 1
ATOM 3147 O O . ILE B 1 97 ? -13.086 -23.203 -10.922 1 98.81 97 ILE B O 1
ATOM 3151 N N . ILE B 1 98 ? -11.477 -22 -11.867 1 98.88 98 ILE B N 1
ATOM 3152 C CA . ILE B 1 98 ? -11.867 -20.734 -11.273 1 98.88 98 ILE B CA 1
ATOM 3153 C C . ILE B 1 98 ? -13.258 -20.328 -11.773 1 98.88 98 ILE B C 1
ATOM 3155 O O . ILE B 1 98 ? -14.125 -19.984 -10.977 1 98.88 98 ILE B O 1
ATOM 3159 N N . LYS B 1 99 ? -13.453 -20.438 -13.07 1 98.81 99 LYS B N 1
ATOM 3160 C CA . LYS B 1 99 ? -14.75 -20.078 -13.656 1 98.81 99 LYS B CA 1
ATOM 3161 C C . LYS B 1 99 ? -15.875 -20.922 -13.047 1 98.81 99 LYS B C 1
ATOM 3163 O O . LYS B 1 99 ? -16.922 -20.391 -12.688 1 98.81 99 LYS B O 1
ATOM 3168 N N . THR B 1 100 ? -15.609 -22.188 -12.961 1 98.81 100 THR B N 1
ATOM 3169 C CA . THR B 1 100 ? -16.594 -23.109 -12.406 1 98.81 100 THR B CA 1
ATOM 3170 C C . THR B 1 100 ? -16.969 -22.719 -10.977 1 98.81 100 THR B C 1
ATOM 3172 O O . THR B 1 100 ? -18.141 -22.656 -10.633 1 98.81 100 THR B O 1
ATOM 3175 N N . ALA B 1 101 ? -15.977 -22.438 -10.148 1 98.88 101 ALA B N 1
ATOM 3176 C CA . ALA B 1 101 ? -16.203 -22.047 -8.766 1 98.88 101 ALA B CA 1
ATOM 3177 C C . ALA B 1 101 ? -17.047 -20.781 -8.688 1 98.88 101 ALA B C 1
ATOM 3179 O O . ALA B 1 101 ? -18.016 -20.703 -7.934 1 98.88 101 ALA B O 1
ATOM 3180 N N . ILE B 1 102 ? -16.703 -19.766 -9.5 1 98.88 102 ILE B N 1
ATOM 3181 C CA . ILE B 1 102 ? -17.406 -18.5 -9.5 1 98.88 102 ILE B CA 1
ATOM 3182 C C . ILE B 1 102 ? -18.859 -18.703 -9.906 1 98.88 102 ILE B C 1
ATOM 3184 O O . ILE B 1 102 ? -19.781 -18.188 -9.258 1 98.88 102 ILE B O 1
ATOM 3188 N N . MET B 1 103 ? -19.062 -19.531 -10.922 1 98.62 103 MET B N 1
ATOM 3189 C CA . MET B 1 103 ? -20.406 -19.766 -11.438 1 98.62 103 MET B CA 1
ATOM 3190 C C . MET B 1 103 ? -21.266 -20.5 -10.406 1 98.62 103 MET B C 1
ATOM 3192 O O . MET B 1 103 ? -22.484 -20.391 -10.422 1 98.62 103 MET B O 1
ATOM 3196 N N . ARG B 1 104 ? -20.625 -21.188 -9.484 1 98.5 104 ARG B N 1
ATOM 3197 C CA . ARG B 1 104 ? -21.312 -21.906 -8.414 1 98.5 104 ARG B CA 1
ATOM 3198 C C . ARG B 1 104 ? -21.578 -20.984 -7.227 1 98.5 104 ARG B C 1
ATOM 3200 O O . ARG B 1 104 ? -22.094 -21.422 -6.191 1 98.5 104 ARG B O 1
ATOM 3207 N N . GLY B 1 105 ? -21.172 -19.781 -7.352 1 98.44 105 GLY B N 1
ATOM 3208 C CA . GLY B 1 105 ? -21.391 -18.812 -6.277 1 98.44 105 GLY B CA 1
ATOM 3209 C C . GLY B 1 105 ? -20.344 -18.906 -5.184 1 98.44 105 GLY B C 1
ATOM 3210 O O . GLY B 1 105 ? -20.625 -18.625 -4.016 1 98.44 105 GLY B O 1
ATOM 3211 N N . LYS B 1 106 ? -19.188 -19.438 -5.5 1 98.81 106 LYS B N 1
ATOM 3212 C CA . LYS B 1 106 ? -18.078 -19.516 -4.543 1 98.81 106 LYS B CA 1
ATOM 3213 C C . LYS B 1 106 ? -17.109 -18.359 -4.738 1 98.81 106 LYS B C 1
ATOM 3215 O O . LYS B 1 106 ? -16.844 -17.953 -5.871 1 98.81 106 LYS B O 1
ATOM 3220 N N . HIS B 1 107 ? -16.562 -17.781 -3.648 1 98.81 107 HIS B N 1
ATOM 3221 C CA . HIS B 1 107 ? -15.469 -16.828 -3.752 1 98.81 107 HIS B CA 1
ATOM 3222 C C . HIS B 1 107 ? -14.195 -17.516 -4.242 1 98.81 107 HIS B C 1
ATOM 3224 O O . HIS B 1 107 ? -14.016 -18.719 -4.047 1 98.81 107 HIS B O 1
ATOM 3230 N N . VAL B 1 108 ? -13.359 -16.734 -4.898 1 98.94 108 VAL B N 1
ATOM 3231 C CA . VAL B 1 108 ? -12.109 -17.312 -5.383 1 98.94 108 VAL B CA 1
ATOM 3232 C C . VAL B 1 108 ? -10.945 -16.375 -5.074 1 98.94 108 VAL B C 1
ATOM 3234 O O . VAL B 1 108 ? -11.062 -15.164 -5.266 1 98.94 108 VAL B O 1
ATOM 3237 N N . VAL B 1 109 ? -9.875 -16.906 -4.559 1 98.88 109 VAL B N 1
ATOM 3238 C CA . VAL B 1 109 ? -8.586 -16.234 -4.422 1 98.88 109 VAL B CA 1
ATOM 3239 C C . VAL B 1 109 ? -7.512 -17.047 -5.156 1 98.88 109 VAL B C 1
ATOM 3241 O O . VAL B 1 109 ? -7.426 -18.266 -5 1 98.88 109 VAL B O 1
ATOM 3244 N N . THR B 1 110 ? -6.707 -16.391 -5.977 1 98.81 110 THR B N 1
ATOM 3245 C CA . THR B 1 110 ? -5.691 -17.125 -6.723 1 98.81 110 THR B CA 1
ATOM 3246 C C . THR B 1 110 ? -4.375 -16.344 -6.75 1 98.81 110 THR B C 1
ATOM 3248 O O . THR B 1 110 ? -4.371 -15.117 -6.656 1 98.81 110 THR B O 1
ATOM 3251 N N . SER B 1 111 ? -3.252 -17.031 -6.797 1 98.12 111 SER B N 1
ATOM 3252 C CA . SER B 1 111 ? -1.953 -16.438 -7.09 1 98.12 111 SER B CA 1
ATOM 3253 C C . SER B 1 111 ? -1.428 -16.906 -8.445 1 98.12 111 SER B C 1
ATOM 3255 O O . SER B 1 111 ? -0.251 -16.703 -8.758 1 98.12 111 SER B O 1
ATOM 3257 N N . ASN B 1 112 ? -2.309 -17.578 -9.188 1 98.12 112 ASN B N 1
ATOM 3258 C CA . ASN B 1 112 ? -1.963 -18.062 -10.516 1 98.12 112 ASN B CA 1
ATOM 3259 C C . ASN B 1 112 ? -2.055 -16.953 -11.562 1 98.12 112 ASN B C 1
ATOM 3261 O O . ASN B 1 112 ? -3.141 -16.438 -11.828 1 98.12 112 ASN B O 1
ATOM 3265 N N . LYS B 1 113 ? -0.943 -16.672 -12.18 1 97.56 113 LYS B N 1
ATOM 3266 C CA . LYS B 1 113 ? -0.873 -15.539 -13.102 1 97.56 113 LYS B CA 1
ATOM 3267 C C . LYS B 1 113 ? -1.558 -15.859 -14.422 1 97.56 113 LYS B C 1
ATOM 3269 O O . LYS B 1 113 ? -1.956 -14.953 -15.164 1 97.56 113 LYS B O 1
ATOM 3274 N N . GLY B 1 114 ? -1.664 -17.109 -14.781 1 97.31 114 GLY B N 1
ATOM 3275 C CA . GLY B 1 114 ? -2.188 -17.516 -16.078 1 97.31 114 GLY B CA 1
ATOM 3276 C C . GLY B 1 114 ? -3.609 -17.062 -16.312 1 97.31 114 GLY B C 1
ATOM 3277 O O . GLY B 1 114 ? -3.852 -16.219 -17.188 1 97.31 114 GLY B O 1
ATOM 3278 N N . PRO B 1 115 ? -4.535 -17.562 -15.461 1 98.19 115 PRO B N 1
ATOM 3279 C CA . PRO B 1 115 ? -5.93 -17.156 -15.641 1 98.19 115 PRO B CA 1
ATOM 3280 C C . PRO B 1 115 ? -6.105 -15.633 -15.562 1 98.19 115 PRO B C 1
ATOM 3282 O O . PRO B 1 115 ? -6.863 -15.062 -16.359 1 98.19 115 PRO B O 1
ATOM 3285 N N . VAL B 1 116 ? -5.367 -14.961 -14.742 1 98.06 116 VAL B N 1
ATOM 3286 C CA . VAL B 1 116 ? -5.57 -13.531 -14.492 1 98.06 116 VAL B CA 1
ATOM 3287 C C . VAL B 1 116 ? -5.043 -12.719 -15.672 1 98.06 116 VAL B C 1
ATOM 3289 O O . VAL B 1 116 ? -5.684 -11.766 -16.109 1 98.06 116 VAL B O 1
ATOM 3292 N N . SER B 1 117 ? -3.848 -13.086 -16.156 1 97.69 117 SER B N 1
ATOM 3293 C CA . SER B 1 117 ? -3.27 -12.344 -17.281 1 97.69 117 SER B CA 1
ATOM 3294 C C . SER B 1 117 ? -4.102 -12.516 -18.547 1 97.69 117 SER B C 1
ATOM 3296 O O . SER B 1 117 ? -4.152 -11.609 -19.391 1 97.69 117 SER B O 1
ATOM 3298 N N . LEU B 1 118 ? -4.828 -13.633 -18.656 1 97.12 118 LEU B N 1
ATOM 3299 C CA . LEU B 1 118 ? -5.527 -13.953 -19.891 1 97.12 118 LEU B CA 1
ATOM 3300 C C . LEU B 1 118 ? -6.984 -13.516 -19.828 1 97.12 118 LEU B C 1
ATOM 3302 O O . LEU B 1 118 ? -7.582 -13.172 -20.859 1 97.12 118 LEU B O 1
ATOM 3306 N N . ALA B 1 119 ? -7.555 -13.477 -18.562 1 97 119 ALA B N 1
ATOM 3307 C CA . ALA B 1 119 ? -9.016 -13.367 -18.531 1 97 119 ALA B CA 1
ATOM 3308 C C . ALA B 1 119 ? -9.477 -12.57 -17.312 1 97 119 ALA B C 1
ATOM 3310 O O . ALA B 1 119 ? -10.578 -12.797 -16.797 1 97 119 ALA B O 1
ATOM 3311 N N . SER B 1 120 ? -8.664 -11.695 -16.828 1 95.88 120 SER B N 1
ATOM 3312 C CA . SER B 1 120 ? -9.023 -10.984 -15.602 1 95.88 120 SER B CA 1
ATOM 3313 C C . SER B 1 120 ? -10.352 -10.242 -15.758 1 95.88 120 SER B C 1
ATOM 3315 O O . SER B 1 120 ? -11.211 -10.305 -14.875 1 95.88 120 SER B O 1
ATOM 3317 N N . ALA B 1 121 ? -10.625 -9.547 -16.844 1 95.88 121 ALA B N 1
ATOM 3318 C CA . ALA B 1 121 ? -11.859 -8.789 -17.062 1 95.88 121 ALA B CA 1
ATOM 3319 C C . ALA B 1 121 ? -13.078 -9.703 -17.047 1 95.88 121 ALA B C 1
ATOM 3321 O O . ALA B 1 121 ? -14.078 -9.398 -16.391 1 95.88 121 ALA B O 1
ATOM 3322 N N . GLU B 1 122 ? -12.953 -10.781 -17.766 1 97 122 GLU B N 1
ATOM 3323 C CA . GLU B 1 122 ? -14.047 -11.75 -17.812 1 97 122 GLU B CA 1
ATOM 3324 C C . GLU B 1 122 ? -14.328 -12.328 -16.422 1 97 122 GLU B C 1
ATOM 3326 O O . GLU B 1 122 ? -15.484 -12.43 -16.016 1 97 122 GLU B O 1
ATOM 3331 N N . LEU B 1 123 ? -13.297 -12.734 -15.766 1 98.19 123 LEU B N 1
ATOM 3332 C CA . LEU B 1 123 ? -13.445 -13.367 -14.453 1 98.19 123 LEU B CA 1
ATOM 3333 C C . LEU B 1 123 ? -14.023 -12.383 -13.445 1 98.19 123 LEU B C 1
ATOM 3335 O O . LEU B 1 123 ? -14.852 -12.758 -12.609 1 98.19 123 LEU B O 1
ATOM 3339 N N . LEU B 1 124 ? -13.602 -11.148 -13.516 1 97.38 124 LEU B N 1
ATOM 3340 C CA . LEU B 1 124 ? -14.133 -10.117 -12.617 1 97.38 124 LEU B CA 1
ATOM 3341 C C . LEU B 1 124 ? -15.609 -9.867 -12.891 1 97.38 124 LEU B C 1
ATOM 3343 O O . LEU B 1 124 ? -16.406 -9.727 -11.961 1 97.38 124 LEU B O 1
ATOM 3347 N N . ARG B 1 125 ? -15.953 -9.742 -14.133 1 97.44 125 ARG B N 1
ATOM 3348 C CA . ARG B 1 125 ? -17.359 -9.57 -14.5 1 97.44 125 ARG B CA 1
ATOM 3349 C C . ARG B 1 125 ? -18.203 -10.742 -14.008 1 97.44 125 ARG B C 1
ATOM 3351 O O . ARG B 1 125 ? -19.281 -10.539 -13.438 1 97.44 125 ARG B O 1
ATOM 3358 N N . LEU B 1 126 ? -17.703 -11.922 -14.25 1 98.38 126 LEU B N 1
ATOM 3359 C CA . LEU B 1 126 ? -18.406 -13.125 -13.812 1 98.38 126 LEU B CA 1
ATOM 3360 C C . LEU B 1 126 ? -18.609 -13.117 -12.305 1 98.38 126 LEU B C 1
ATOM 336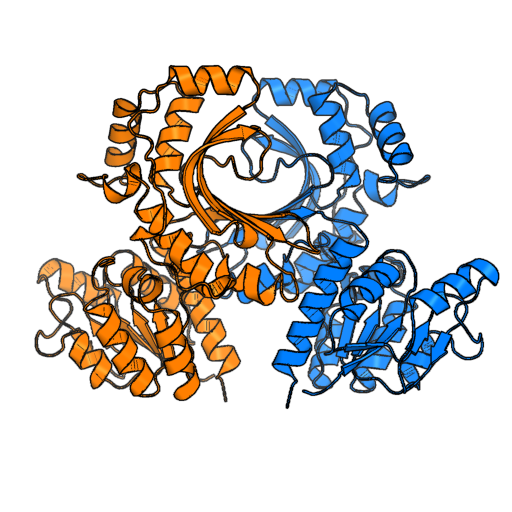2 O O . LEU B 1 126 ? -19.672 -13.5 -11.812 1 98.38 126 LEU B O 1
ATOM 3366 N N . ALA B 1 127 ? -17.578 -12.75 -11.57 1 98.62 127 ALA B N 1
ATOM 3367 C CA . ALA B 1 127 ? -17.672 -12.68 -10.109 1 98.62 127 ALA B CA 1
ATOM 3368 C C . ALA B 1 127 ? -18.734 -11.68 -9.672 1 98.62 127 ALA B C 1
ATOM 3370 O O . ALA B 1 127 ? -19.531 -11.961 -8.766 1 98.62 127 ALA B O 1
ATOM 3371 N N . GLU B 1 128 ? -18.734 -10.547 -10.312 1 97.19 128 GLU B N 1
ATOM 3372 C CA . GLU B 1 128 ? -19.75 -9.539 -10.016 1 97.19 128 GLU B CA 1
ATOM 3373 C C . GLU B 1 128 ? -21.156 -10.07 -10.273 1 97.19 128 GLU B C 1
ATOM 3375 O O . GLU B 1 128 ? -22.062 -9.891 -9.453 1 97.19 128 GLU B O 1
ATOM 3380 N N . GLU B 1 129 ? -21.312 -10.688 -11.383 1 98.06 129 GLU B N 1
ATOM 3381 C CA . GLU B 1 129 ? -22.609 -11.234 -11.773 1 98.06 129 GLU B CA 1
ATOM 3382 C C . GLU B 1 129 ? -23.094 -12.281 -10.781 1 98.06 129 GLU B C 1
ATOM 3384 O O . GLU B 1 129 ? -24.312 -12.461 -10.602 1 98.06 129 GLU B O 1
ATOM 3389 N N . ASN B 1 130 ? -22.219 -12.945 -10.164 1 98.31 130 ASN B N 1
ATOM 3390 C CA . ASN B 1 130 ? -22.578 -14.008 -9.227 1 98.31 130 ASN B CA 1
ATOM 3391 C C . ASN B 1 130 ? -22.469 -13.539 -7.781 1 98.31 130 ASN B C 1
ATOM 3393 O O . ASN B 1 130 ? -22.609 -14.336 -6.852 1 98.31 130 ASN B O 1
ATOM 3397 N N . ASN B 1 131 ? -22.156 -12.289 -7.57 1 97.25 131 ASN B N 1
ATOM 3398 C CA . ASN B 1 131 ? -22.078 -11.656 -6.262 1 97.25 131 ASN B CA 1
ATOM 3399 C C . ASN B 1 131 ? -21.062 -12.359 -5.359 1 97.25 131 ASN B C 1
ATOM 3401 O O . ASN B 1 131 ? -21.375 -12.688 -4.211 1 97.25 131 ASN B O 1
ATOM 3405 N N . VAL B 1 132 ? -19.906 -12.68 -5.891 1 98.31 132 VAL B N 1
ATOM 3406 C CA . VAL B 1 132 ? -18.828 -13.281 -5.117 1 98.31 132 VAL B CA 1
ATOM 3407 C C . VAL B 1 132 ? -17.547 -12.484 -5.324 1 98.31 132 VAL B C 1
ATOM 3409 O O . VAL B 1 132 ? -17.453 -11.656 -6.23 1 98.31 132 VAL B O 1
ATOM 3412 N N . GLY B 1 133 ? -16.594 -12.711 -4.445 1 98.12 133 GLY B N 1
ATOM 3413 C CA . GLY B 1 133 ? -15.297 -12.086 -4.578 1 98.12 133 GLY B CA 1
ATOM 3414 C C . GLY B 1 133 ? -14.336 -12.875 -5.445 1 98.12 133 GLY B C 1
ATOM 3415 O O . GLY B 1 133 ? -14.336 -14.109 -5.418 1 98.12 133 GLY B O 1
ATOM 3416 N N . PHE B 1 134 ? -13.609 -12.242 -6.309 1 98.62 134 PHE B N 1
ATOM 3417 C CA . PHE B 1 134 ? -12.469 -12.766 -7.059 1 98.62 134 PHE B CA 1
ATOM 3418 C C . PHE B 1 134 ? -11.242 -11.883 -6.871 1 98.62 134 PHE B C 1
ATOM 3420 O O . PHE B 1 134 ? -11.172 -10.781 -7.418 1 98.62 134 PHE B O 1
ATOM 3427 N N . LEU B 1 135 ? -10.297 -12.375 -6.051 1 98.31 135 LEU B N 1
ATOM 3428 C CA . LEU B 1 135 ? -9.125 -11.578 -5.707 1 98.31 135 LEU B CA 1
ATOM 3429 C C . LEU B 1 135 ? -7.84 -12.336 -6.031 1 98.31 135 LEU B C 1
ATOM 3431 O O . LEU B 1 135 ? -7.82 -13.57 -6.012 1 98.31 135 LEU B O 1
ATOM 3435 N N . PHE B 1 136 ? -6.785 -11.609 -6.336 1 98.5 136 PHE B N 1
ATOM 3436 C CA . PHE B 1 136 ? -5.578 -12.227 -6.863 1 98.5 136 PHE B CA 1
ATOM 3437 C C . PHE B 1 136 ? -4.355 -11.359 -6.594 1 98.5 136 PHE B C 1
ATOM 3439 O O . PHE B 1 136 ? -3.512 -11.18 -7.473 1 98.5 136 PHE B O 1
ATOM 3446 N N . GLU B 1 137 ? -4.242 -10.789 -5.418 1 97.75 137 GLU B N 1
ATOM 3447 C CA . GLU B 1 137 ? -3.129 -9.938 -5.008 1 97.75 137 GLU B CA 1
ATOM 3448 C C . GLU B 1 137 ? -1.791 -10.641 -5.23 1 97.75 137 GLU B C 1
ATOM 3450 O O . GLU B 1 137 ? -0.821 -10.016 -5.664 1 97.75 137 GLU B O 1
ATOM 3455 N N . GLY B 1 138 ? -1.732 -11.93 -5 1 97.06 138 GLY B N 1
ATOM 3456 C CA . GLY B 1 138 ? -0.487 -12.68 -5.02 1 97.06 138 GLY B CA 1
ATOM 3457 C C . GLY B 1 138 ? 0.052 -12.906 -6.422 1 97.06 138 GLY B C 1
ATOM 3458 O O . GLY B 1 138 ? 1.137 -13.469 -6.594 1 97.06 138 GLY B O 1
ATOM 3459 N N . THR B 1 139 ? -0.704 -12.43 -7.414 1 97.44 139 THR B N 1
ATOM 3460 C CA . THR B 1 139 ? -0.285 -12.664 -8.789 1 97.44 139 THR B CA 1
ATOM 3461 C C . THR B 1 139 ? 0.78 -11.656 -9.219 1 97.44 139 THR B C 1
ATOM 3463 O O . THR B 1 139 ? 1.479 -11.867 -10.211 1 97.44 139 THR B O 1
ATOM 3466 N N . VAL B 1 140 ? 0.815 -10.547 -8.461 1 96.5 140 VAL B N 1
ATOM 3467 C CA . VAL B 1 140 ? 1.776 -9.516 -8.828 1 96.5 140 VAL B CA 1
ATOM 3468 C C . VAL B 1 140 ? 2.674 -9.195 -7.641 1 96.5 140 VAL B C 1
ATOM 3470 O O . VAL B 1 140 ? 2.203 -8.688 -6.621 1 96.5 140 VAL B O 1
ATOM 3473 N N . ALA B 1 141 ? 3.961 -9.508 -7.672 1 94.19 141 ALA B N 1
ATOM 3474 C CA . ALA B 1 141 ? 5.02 -9.086 -6.762 1 94.19 141 ALA B CA 1
ATOM 3475 C C . ALA B 1 141 ? 4.871 -9.75 -5.395 1 94.19 141 ALA B C 1
ATOM 3477 O O . ALA B 1 141 ? 5.137 -9.125 -4.363 1 94.19 141 ALA B O 1
ATOM 3478 N N . GLY B 1 142 ? 4.344 -10.914 -5.352 1 92.88 142 GLY B N 1
ATOM 3479 C CA . GLY B 1 142 ? 4.379 -11.727 -4.141 1 92.88 142 GLY B CA 1
ATOM 3480 C C . GLY B 1 142 ? 3.574 -11.125 -3.002 1 92.88 142 GLY B C 1
ATOM 3481 O O . GLY B 1 142 ? 2.361 -10.945 -3.121 1 92.88 142 GLY B O 1
ATOM 3482 N N . ALA B 1 143 ? 4.32 -10.766 -1.959 1 93.56 143 ALA B N 1
ATOM 3483 C CA . ALA B 1 143 ? 3.674 -10.281 -0.74 1 93.56 143 ALA B CA 1
ATOM 3484 C C . ALA B 1 143 ? 3.377 -8.789 -0.828 1 93.56 143 ALA B C 1
ATOM 3486 O O . ALA B 1 143 ? 2.646 -8.242 0.002 1 93.56 143 ALA B O 1
ATOM 3487 N N . VAL B 1 144 ? 3.949 -8.094 -1.782 1 95.94 144 VAL B N 1
ATOM 3488 C CA . VAL B 1 144 ? 3.809 -6.648 -1.891 1 95.94 144 VAL B CA 1
ATOM 3489 C C . VAL B 1 144 ? 2.359 -6.293 -2.221 1 95.94 144 VAL B C 1
ATOM 3491 O O . VAL B 1 144 ? 1.807 -6.773 -3.213 1 95.94 144 VAL B O 1
ATOM 3494 N N . PRO B 1 145 ? 1.729 -5.531 -1.403 1 96.25 145 PRO B N 1
ATOM 3495 C CA . PRO B 1 145 ? 0.316 -5.223 -1.637 1 96.25 145 PRO B CA 1
ATOM 3496 C C . PRO B 1 145 ? 0.117 -4.156 -2.711 1 96.25 145 PRO B C 1
ATOM 3498 O O . PRO B 1 145 ? -0.406 -3.076 -2.426 1 96.25 145 PRO B O 1
ATOM 3501 N N . ILE B 1 146 ? 0.363 -4.512 -3.928 1 95.94 146 ILE B N 1
ATOM 3502 C CA . ILE B 1 146 ? 0.351 -3.553 -5.027 1 95.94 146 ILE B CA 1
ATOM 3503 C C . ILE B 1 146 ? -1.086 -3.307 -5.48 1 95.94 146 ILE B C 1
ATOM 3505 O O . ILE B 1 146 ? -1.519 -2.156 -5.594 1 95.94 146 ILE B O 1
ATOM 3509 N N . LEU B 1 147 ? -1.866 -4.402 -5.727 1 95.69 147 LEU B N 1
ATOM 3510 C CA . LEU B 1 147 ? -3.207 -4.254 -6.281 1 95.69 147 LEU B CA 1
ATOM 3511 C C . LEU B 1 147 ? -4.125 -3.535 -5.297 1 95.69 147 LEU B C 1
ATOM 3513 O O . LEU B 1 147 ? -4.738 -2.521 -5.641 1 95.69 147 LEU B O 1
ATOM 3517 N N . ARG B 1 148 ? -4.133 -3.965 -4.098 1 92.81 148 ARG B N 1
ATOM 3518 C CA . ARG B 1 148 ? -4.992 -3.344 -3.096 1 92.81 148 ARG B CA 1
ATOM 3519 C C . ARG B 1 148 ? -4.469 -1.964 -2.707 1 92.81 148 ARG B C 1
ATOM 3521 O O . ARG B 1 148 ? -5.254 -1.058 -2.414 1 92.81 148 ARG B O 1
ATOM 3528 N N . GLY B 1 149 ? -3.111 -1.868 -2.656 1 92.88 149 GLY B N 1
ATOM 3529 C CA . GLY B 1 149 ? -2.52 -0.577 -2.342 1 92.88 149 GLY B CA 1
ATOM 3530 C C . GLY B 1 149 ? -2.908 0.512 -3.324 1 92.88 149 GLY B C 1
ATOM 3531 O O . GLY B 1 149 ? -3.207 1.639 -2.924 1 92.88 149 GLY B O 1
ATOM 3532 N N . ILE B 1 150 ? -2.936 0.121 -4.547 1 93.81 150 ILE B N 1
ATOM 3533 C CA . ILE B 1 150 ? -3.307 1.087 -5.574 1 93.81 150 ILE B CA 1
ATOM 3534 C C . ILE B 1 150 ? -4.812 1.332 -5.531 1 93.81 150 ILE B C 1
ATOM 3536 O O . ILE B 1 150 ? -5.262 2.48 -5.48 1 93.81 150 ILE B O 1
ATOM 3540 N N . LYS B 1 151 ? -5.59 0.298 -5.469 1 92.56 151 LYS B N 1
ATOM 3541 C CA . LYS B 1 151 ? -7.043 0.386 -5.574 1 92.56 151 LYS B CA 1
ATOM 3542 C C . LYS B 1 151 ? -7.629 1.202 -4.426 1 92.56 151 LYS B C 1
ATOM 3544 O O . LYS B 1 151 ? -8.523 2.02 -4.637 1 92.56 151 LYS B O 1
ATOM 3549 N N . TYR B 1 152 ? -7.09 1.053 -3.244 1 91 152 TYR B N 1
ATOM 3550 C CA . TYR B 1 152 ? -7.703 1.689 -2.086 1 91 152 TYR B CA 1
ATOM 3551 C C . TYR B 1 152 ? -6.848 2.846 -1.581 1 91 152 TYR B C 1
ATOM 3553 O O . TYR B 1 152 ? -7.375 3.842 -1.08 1 91 152 TYR B O 1
ATOM 3561 N N . GLY B 1 153 ? -5.598 2.707 -1.716 1 92.69 153 GLY B N 1
ATOM 3562 C CA . GLY B 1 153 ? -4.695 3.727 -1.212 1 92.69 153 GLY B CA 1
ATOM 3563 C C . GLY B 1 153 ? -4.562 4.918 -2.141 1 92.69 153 GLY B C 1
ATOM 3564 O O . GLY B 1 153 ? -4.289 6.035 -1.693 1 92.69 153 GLY B O 1
ATOM 3565 N N . LEU B 1 154 ? -4.77 4.691 -3.377 1 95.25 154 LEU B N 1
ATOM 3566 C CA . LEU B 1 154 ? -4.578 5.746 -4.367 1 95.25 154 LEU B CA 1
ATOM 3567 C C . LEU B 1 154 ? -5.867 6 -5.145 1 95.25 154 LEU B C 1
ATOM 3569 O O . LEU B 1 154 ? -5.824 6.508 -6.27 1 95.25 154 LEU B O 1
ATOM 3573 N N . ALA B 1 155 ? -6.965 5.594 -4.477 1 94.19 155 ALA B N 1
ATOM 3574 C CA . ALA B 1 155 ? -8.273 5.781 -5.102 1 94.19 155 ALA B CA 1
ATOM 3575 C C . ALA B 1 155 ? -8.484 7.238 -5.5 1 94.19 155 ALA B C 1
ATOM 3577 O O . ALA B 1 155 ? -8.148 8.148 -4.742 1 94.19 155 ALA B O 1
ATOM 3578 N N . GLY B 1 156 ? -9.031 7.473 -6.68 1 92.44 156 GLY B N 1
ATOM 3579 C CA . GLY B 1 156 ? -9.312 8.812 -7.164 1 92.44 156 GLY B CA 1
ATOM 3580 C C . GLY B 1 156 ? -8.18 9.391 -8 1 92.44 156 GLY B C 1
ATOM 3581 O O . GLY B 1 156 ? -8.375 10.375 -8.719 1 92.44 156 GLY B O 1
ATOM 3582 N N . ASN B 1 157 ? -7 8.75 -7.934 1 94.5 157 ASN B N 1
ATOM 3583 C CA . ASN B 1 157 ? -5.871 9.195 -8.742 1 94.5 157 ASN B CA 1
ATOM 3584 C C . ASN B 1 157 ? -5.922 8.594 -10.148 1 94.5 157 ASN B C 1
ATOM 3586 O O . ASN B 1 157 ? -6.234 7.414 -10.312 1 94.5 157 ASN B O 1
ATOM 3590 N N . LYS B 1 158 ? -5.695 9.438 -11.086 1 95.25 158 LYS B N 1
ATOM 3591 C CA . LYS B 1 158 ? -5.328 8.891 -12.391 1 95.25 158 LYS B CA 1
ATOM 3592 C C . LYS B 1 158 ? -3.893 8.375 -12.383 1 95.25 158 LYS B C 1
ATOM 3594 O O . LYS B 1 158 ? -2.98 9.062 -11.922 1 95.25 158 LYS B O 1
ATOM 3599 N N . ILE B 1 159 ? -3.725 7.145 -12.844 1 96.94 159 ILE B N 1
ATOM 3600 C CA . ILE B 1 159 ? -2.389 6.57 -12.945 1 96.94 159 ILE B CA 1
ATOM 3601 C C . ILE B 1 159 ? -1.739 7.012 -14.258 1 96.94 159 ILE B C 1
ATOM 3603 O O . ILE B 1 159 ? -2.248 6.715 -15.336 1 96.94 159 ILE B O 1
ATOM 3607 N N . LYS B 1 160 ? -0.623 7.688 -14.133 1 97.94 160 LYS B N 1
ATOM 3608 C CA . LYS B 1 160 ? 0.074 8.211 -15.305 1 97.94 160 LYS B CA 1
ATOM 3609 C C . LYS B 1 160 ? 1.08 7.199 -15.844 1 97.94 160 LYS B C 1
ATOM 3611 O O . LYS B 1 160 ? 1.275 7.098 -17.062 1 97.94 160 LYS B O 1
ATOM 3616 N N . ALA B 1 161 ? 1.733 6.508 -14.992 1 98.19 161 ALA B N 1
ATOM 3617 C CA . ALA B 1 161 ? 2.732 5.512 -15.375 1 98.19 161 ALA B CA 1
ATOM 3618 C C . ALA B 1 161 ? 2.994 4.531 -14.227 1 98.19 161 ALA B C 1
ATOM 3620 O O . ALA B 1 161 ? 2.697 4.832 -13.07 1 98.19 161 ALA B O 1
ATOM 3621 N N . LEU B 1 162 ? 3.432 3.379 -14.57 1 98.25 162 LEU B N 1
ATOM 3622 C CA . LEU B 1 162 ? 3.91 2.377 -13.625 1 98.25 162 LEU B CA 1
ATOM 3623 C C . LEU B 1 162 ? 5.281 1.854 -14.039 1 98.25 162 LEU B C 1
ATOM 3625 O O . LEU B 1 162 ? 5.523 1.597 -15.219 1 98.25 162 LEU B O 1
ATOM 3629 N N . TYR B 1 163 ? 6.215 1.804 -13.094 1 98.5 163 TYR B N 1
ATOM 3630 C CA . TYR B 1 163 ? 7.539 1.209 -13.25 1 98.5 163 TYR B CA 1
ATOM 3631 C C . TYR B 1 163 ? 7.777 0.121 -12.211 1 98.5 163 TYR B C 1
ATOM 3633 O O . TYR B 1 163 ? 7.457 0.299 -11.031 1 98.5 163 TYR B O 1
ATOM 3641 N N . GLY B 1 164 ? 8.273 -1.009 -12.688 1 98.19 164 GLY B N 1
ATOM 3642 C CA . GLY B 1 164 ? 8.422 -2.059 -11.695 1 98.19 164 GLY B CA 1
ATOM 3643 C C . GLY B 1 164 ? 9.633 -2.938 -11.922 1 98.19 164 GLY B C 1
ATOM 3644 O O . GLY B 1 164 ? 9.961 -3.266 -13.07 1 98.19 164 GLY B O 1
ATOM 3645 N N . VAL B 1 165 ? 10.422 -3.164 -10.891 1 98.31 165 VAL B N 1
ATOM 3646 C CA . VAL B 1 165 ? 11.273 -4.348 -10.789 1 98.31 165 VAL B CA 1
ATOM 3647 C C . VAL B 1 165 ? 10.445 -5.535 -10.297 1 98.31 165 VAL B C 1
ATOM 3649 O O . VAL B 1 165 ? 10.227 -5.691 -9.086 1 98.31 165 VAL B O 1
ATOM 3652 N N . LEU B 1 166 ? 10.031 -6.449 -11.227 1 97.88 166 LEU B N 1
ATOM 3653 C CA . LEU B 1 166 ? 8.961 -7.398 -10.938 1 97.88 166 LEU B CA 1
ATOM 3654 C C . LEU B 1 166 ? 9.477 -8.828 -11 1 97.88 166 LEU B C 1
ATOM 3656 O O . LEU B 1 166 ? 8.695 -9.781 -10.953 1 97.88 166 LEU B O 1
ATOM 3660 N N . ASN B 1 167 ? 10.75 -8.977 -11.234 1 96.44 167 ASN B N 1
ATOM 3661 C CA . ASN B 1 167 ? 11.367 -10.297 -11.289 1 96.44 167 ASN B CA 1
ATOM 3662 C C . ASN B 1 167 ? 12.555 -10.398 -10.344 1 96.44 167 ASN B C 1
ATOM 3664 O O . ASN B 1 167 ? 13.641 -9.891 -10.641 1 96.44 167 ASN B O 1
ATOM 3668 N N . GLY B 1 168 ? 12.383 -11.133 -9.305 1 95.62 168 GLY B N 1
ATOM 3669 C CA . GLY B 1 168 ? 13.398 -11.227 -8.273 1 95.62 168 GLY B CA 1
ATOM 3670 C C . GLY B 1 168 ? 14.672 -11.906 -8.742 1 95.62 168 GLY B C 1
ATOM 3671 O O . GLY B 1 168 ? 15.773 -11.516 -8.344 1 95.62 168 GLY B O 1
ATOM 3672 N N . THR B 1 169 ? 14.547 -12.883 -9.562 1 94.88 169 THR B N 1
ATOM 3673 C CA . THR B 1 169 ? 15.703 -13.609 -10.078 1 94.88 169 THR B CA 1
ATOM 3674 C C . THR B 1 169 ? 16.625 -12.68 -10.859 1 94.88 169 THR B C 1
ATOM 3676 O O . THR B 1 169 ? 17.828 -12.633 -10.609 1 94.88 169 THR B O 1
ATOM 3679 N N . CYS B 1 170 ? 16.062 -11.961 -11.781 1 96.56 170 CYS B N 1
ATOM 3680 C CA . CYS B 1 170 ? 16.844 -11.008 -12.562 1 96.56 170 CYS B CA 1
ATOM 3681 C C . CYS B 1 170 ? 17.469 -9.945 -11.664 1 96.56 170 CYS B C 1
ATOM 3683 O O . CYS B 1 170 ? 18.625 -9.562 -11.852 1 96.56 170 CYS B O 1
ATOM 3685 N N . ASN B 1 171 ? 16.672 -9.508 -10.727 1 96.88 171 ASN B N 1
ATOM 3686 C CA . ASN B 1 171 ? 17.188 -8.469 -9.844 1 96.88 171 ASN B CA 1
ATOM 3687 C C . ASN B 1 171 ? 18.375 -8.984 -9.016 1 96.88 171 ASN B C 1
ATOM 3689 O O . ASN B 1 171 ? 19.328 -8.25 -8.773 1 96.88 171 ASN B O 1
ATOM 3693 N N . TYR B 1 172 ? 18.266 -10.219 -8.578 1 96.75 172 TYR B N 1
ATOM 3694 C CA . TYR B 1 172 ? 19.359 -10.828 -7.844 1 96.75 172 TYR B CA 1
ATOM 3695 C C . TYR B 1 172 ? 20.625 -10.875 -8.695 1 96.75 172 TYR B C 1
ATOM 3697 O O . TYR B 1 172 ? 21.703 -10.461 -8.25 1 96.75 172 TYR B O 1
ATOM 3705 N N . ILE B 1 173 ? 20.484 -11.352 -9.836 1 96.19 173 ILE B N 1
ATOM 3706 C CA . ILE B 1 173 ? 21.609 -11.484 -10.75 1 96.19 173 ILE B CA 1
ATOM 3707 C C . ILE B 1 173 ? 22.25 -10.125 -10.977 1 96.19 173 ILE B C 1
ATOM 3709 O O . ILE B 1 173 ? 23.469 -9.969 -10.812 1 96.19 173 ILE B O 1
ATOM 3713 N N . LEU B 1 174 ? 21.453 -9.133 -11.305 1 96.5 174 LEU B N 1
ATOM 3714 C CA . LEU B 1 174 ? 21.969 -7.797 -11.586 1 96.5 174 LEU B CA 1
ATOM 3715 C C . LEU B 1 174 ? 22.609 -7.191 -10.344 1 96.5 174 LEU B C 1
ATOM 3717 O O . LEU B 1 174 ? 23.625 -6.488 -10.445 1 96.5 174 LEU B O 1
ATOM 3721 N N . THR B 1 175 ? 22 -7.477 -9.172 1 95.06 175 THR B N 1
ATOM 3722 C CA . THR B 1 175 ? 22.562 -7.008 -7.906 1 95.06 175 THR B CA 1
ATOM 3723 C C . THR B 1 175 ? 23.953 -7.59 -7.68 1 95.06 175 THR B C 1
ATOM 3725 O O . THR B 1 175 ? 24.891 -6.863 -7.332 1 95.06 175 THR B O 1
ATOM 3728 N N . ARG B 1 176 ? 24.094 -8.883 -7.93 1 95.12 176 ARG B N 1
ATOM 3729 C CA . ARG B 1 176 ? 25.375 -9.57 -7.73 1 95.12 176 ARG B CA 1
ATOM 3730 C C . ARG B 1 176 ? 26.406 -9.102 -8.734 1 95.12 176 ARG B C 1
ATOM 3732 O O . ARG B 1 176 ? 27.578 -8.93 -8.391 1 95.12 176 ARG B O 1
ATOM 3739 N N . MET B 1 177 ? 26.016 -8.906 -9.922 1 95.31 177 MET B N 1
ATOM 3740 C CA . MET B 1 177 ? 26.922 -8.398 -10.945 1 95.31 177 MET B CA 1
ATOM 3741 C C . MET B 1 177 ? 27.422 -7.004 -10.578 1 95.31 177 MET B C 1
ATOM 3743 O O . MET B 1 177 ? 28.609 -6.715 -10.703 1 95.31 177 MET B O 1
ATOM 3747 N N . GLU B 1 178 ? 26.531 -6.227 -10.078 1 92.38 178 GLU B N 1
ATOM 3748 C CA . GLU B 1 178 ? 26.844 -4.84 -9.75 1 92.38 178 GLU B CA 1
ATOM 3749 C C . GLU B 1 178 ? 27.719 -4.762 -8.5 1 92.38 178 GLU B C 1
ATOM 3751 O O . GLU B 1 178 ? 28.719 -4.031 -8.477 1 92.38 178 GLU B O 1
ATOM 3756 N N . GLU B 1 179 ? 27.406 -5.473 -7.496 1 90.06 179 GLU B N 1
ATOM 3757 C CA . GLU B 1 179 ? 28.047 -5.336 -6.188 1 90.06 179 GLU B CA 1
ATOM 3758 C C . GLU B 1 179 ? 29.359 -6.113 -6.133 1 90.06 179 GLU B C 1
ATOM 3760 O O . GLU B 1 179 ? 30.328 -5.676 -5.492 1 90.06 179 GLU B O 1
ATOM 3765 N N . GLU B 1 180 ? 29.391 -7.285 -6.805 1 92.25 180 GLU B N 1
ATOM 3766 C CA . GLU B 1 180 ? 30.531 -8.18 -6.629 1 92.25 180 GLU B CA 1
ATOM 3767 C C . GLU B 1 180 ? 31.328 -8.32 -7.922 1 92.25 180 GLU B C 1
ATOM 3769 O O . GLU B 1 180 ? 32.375 -8.961 -7.941 1 92.25 180 GLU B O 1
ATOM 3774 N N . GLY B 1 181 ? 30.828 -7.789 -8.961 1 92.31 181 GLY B N 1
ATOM 3775 C CA . GLY B 1 181 ? 31.516 -7.855 -10.234 1 92.31 181 GLY B CA 1
ATOM 3776 C C . GLY B 1 181 ? 31.438 -9.219 -10.891 1 92.31 181 GLY B C 1
ATOM 3777 O O . GLY B 1 181 ? 32.312 -9.594 -11.672 1 92.31 181 GLY B O 1
ATOM 3778 N N . LEU B 1 182 ? 30.406 -9.93 -10.617 1 93.81 182 LEU B N 1
ATOM 3779 C CA . LEU B 1 182 ? 30.219 -11.234 -11.234 1 93.81 182 LEU B CA 1
ATOM 3780 C C . LEU B 1 182 ? 29.766 -11.102 -12.68 1 93.81 182 LEU B C 1
ATOM 3782 O O . LEU B 1 182 ? 29.062 -10.141 -13.031 1 93.81 182 LEU B O 1
ATOM 3786 N N . THR B 1 183 ? 30.141 -12.086 -13.508 1 92.88 183 THR B N 1
ATOM 3787 C CA . THR B 1 183 ? 29.562 -12.148 -14.844 1 92.88 183 THR B CA 1
ATOM 3788 C C . THR B 1 183 ? 28.109 -12.656 -14.773 1 92.88 183 THR B C 1
ATOM 3790 O O . THR B 1 183 ? 27.703 -13.211 -13.75 1 92.88 183 THR B O 1
ATOM 3793 N N . TYR B 1 184 ? 27.484 -12.461 -15.883 1 92.94 184 TYR B N 1
ATOM 3794 C CA . TYR B 1 184 ? 26.109 -12.969 -15.984 1 92.94 184 TYR B CA 1
ATOM 3795 C C . TYR B 1 184 ? 26.062 -14.461 -15.711 1 92.94 184 TYR B C 1
ATOM 3797 O O . TYR B 1 184 ? 25.219 -14.93 -14.938 1 92.94 184 TYR B O 1
ATOM 3805 N N . VAL B 1 185 ? 26.969 -15.172 -16.219 1 93.62 185 VAL B N 1
ATOM 3806 C CA . VAL B 1 185 ? 27.016 -16.625 -16.109 1 93.62 185 VAL B CA 1
ATOM 3807 C C . VAL B 1 185 ? 27.266 -17.031 -14.656 1 93.62 185 VAL B C 1
ATOM 3809 O O . VAL B 1 185 ? 26.609 -17.922 -14.133 1 93.62 185 VAL B O 1
ATOM 3812 N N . GLN B 1 186 ? 28.156 -16.391 -14.023 1 95.12 186 GLN B N 1
ATOM 3813 C CA . GLN B 1 186 ? 28.469 -16.656 -12.617 1 95.12 186 GLN B CA 1
ATOM 3814 C C . GLN B 1 186 ? 27.266 -16.359 -11.727 1 95.12 186 GLN B C 1
ATOM 3816 O O . GLN B 1 186 ? 26.938 -17.156 -10.844 1 95.12 186 GLN B O 1
ATOM 3821 N N . ALA B 1 187 ? 26.703 -15.18 -11.93 1 95.19 187 ALA B N 1
ATOM 3822 C CA . ALA B 1 187 ? 25.562 -14.758 -11.125 1 95.19 187 ALA B CA 1
ATOM 3823 C C . ALA B 1 187 ? 24.375 -15.695 -11.32 1 95.19 187 ALA B C 1
ATOM 3825 O O . ALA B 1 187 ? 23.672 -16.031 -10.367 1 95.19 187 ALA B O 1
ATOM 3826 N N . LEU B 1 188 ? 24.125 -16.125 -12.547 1 95 188 LEU B N 1
ATOM 3827 C CA . LEU B 1 188 ? 23.031 -17.062 -12.836 1 95 188 LEU B CA 1
ATOM 3828 C C . LEU B 1 188 ? 23.281 -18.391 -12.148 1 95 188 LEU B C 1
ATOM 3830 O O . LEU B 1 188 ? 22.344 -19 -11.609 1 95 188 LEU B O 1
ATOM 3834 N N . ALA B 1 189 ? 24.453 -18.891 -12.195 1 95.38 189 ALA B N 1
ATOM 3835 C CA . ALA B 1 189 ? 24.812 -20.141 -11.531 1 95.38 189 ALA B CA 1
ATOM 3836 C C . ALA B 1 189 ? 24.547 -20.047 -10.031 1 95.38 189 ALA B C 1
ATOM 3838 O O . ALA B 1 189 ? 24.016 -20.984 -9.43 1 95.38 189 ALA B O 1
ATOM 3839 N N . GLU B 1 190 ? 24.922 -18.953 -9.5 1 95.62 190 GLU B N 1
ATOM 3840 C CA . GLU B 1 190 ? 24.672 -18.719 -8.078 1 95.62 190 GLU B CA 1
ATOM 3841 C C . GLU B 1 190 ? 23.188 -18.703 -7.773 1 95.62 190 GLU B C 1
ATOM 3843 O O . GLU B 1 190 ? 22.734 -19.297 -6.785 1 95.62 190 GLU B O 1
ATOM 3848 N N . ALA B 1 191 ? 22.438 -17.984 -8.578 1 94.31 191 ALA B N 1
ATOM 3849 C CA . ALA B 1 191 ? 20.984 -17.938 -8.414 1 94.31 191 ALA B CA 1
ATOM 3850 C C . ALA B 1 191 ? 20.375 -19.328 -8.453 1 94.31 191 ALA B C 1
ATOM 3852 O O . ALA B 1 191 ? 19.438 -19.625 -7.703 1 94.31 191 ALA B O 1
ATOM 3853 N N . ARG B 1 192 ? 20.844 -20.188 -9.305 1 93.94 192 ARG B N 1
ATOM 3854 C CA . ARG B 1 192 ? 20.375 -21.562 -9.406 1 93.94 192 ARG B CA 1
ATOM 3855 C C . ARG B 1 192 ? 20.703 -22.344 -8.141 1 93.94 192 ARG B C 1
ATOM 3857 O O . ARG B 1 192 ? 19.859 -23.062 -7.605 1 93.94 192 ARG B O 1
ATOM 3864 N N . ASP B 1 193 ? 21.906 -22.172 -7.676 1 94.56 193 ASP B N 1
ATOM 3865 C CA . ASP B 1 193 ? 22.375 -22.875 -6.477 1 94.56 193 ASP B CA 1
ATOM 3866 C C . ASP B 1 193 ? 21.516 -22.5 -5.266 1 94.56 193 ASP B C 1
ATOM 3868 O O . ASP B 1 193 ? 21.281 -23.328 -4.383 1 94.56 193 ASP B O 1
ATOM 3872 N N . LEU B 1 194 ? 21.094 -21.281 -5.309 1 92.81 194 LEU B N 1
ATOM 3873 C CA . LEU B 1 194 ? 20.328 -20.766 -4.18 1 92.81 194 LEU B CA 1
ATOM 3874 C C . LEU B 1 194 ? 18.844 -21.062 -4.359 1 92.81 194 LEU B C 1
ATOM 3876 O O . LEU B 1 194 ? 18.047 -20.781 -3.465 1 92.81 194 LEU B O 1
ATOM 3880 N N . GLY B 1 195 ? 18.453 -21.5 -5.551 1 90.06 195 GLY B N 1
ATOM 3881 C CA . GLY B 1 195 ? 17.062 -21.875 -5.805 1 90.06 195 GLY B CA 1
ATOM 3882 C C . GLY B 1 195 ? 16.219 -20.719 -6.312 1 90.06 195 GLY B C 1
ATOM 3883 O O . GLY B 1 195 ? 15 -20.812 -6.352 1 90.06 195 GLY B O 1
ATOM 3884 N N . TYR B 1 196 ? 16.875 -19.625 -6.633 1 90.56 196 TYR B N 1
ATOM 3885 C CA . TYR B 1 196 ? 16.141 -18.484 -7.168 1 90.56 196 TYR B CA 1
ATOM 3886 C C . TYR B 1 196 ? 15.812 -18.688 -8.641 1 90.56 196 TYR B C 1
ATOM 3888 O O . TYR B 1 196 ? 14.836 -18.125 -9.141 1 90.56 196 TYR B O 1
ATOM 3896 N N . ALA B 1 197 ? 16.672 -19.438 -9.266 1 90.81 197 ALA B N 1
ATOM 3897 C CA . ALA B 1 197 ? 16.469 -19.719 -10.688 1 90.81 197 ALA B CA 1
ATOM 3898 C C . ALA B 1 197 ? 16.344 -21.219 -10.93 1 90.81 197 ALA B C 1
ATOM 3900 O O . ALA B 1 197 ? 17.047 -22.016 -10.297 1 90.81 197 ALA B O 1
ATOM 3901 N N . GLU B 1 198 ? 15.445 -21.516 -11.852 1 88.81 198 GLU B N 1
ATOM 3902 C CA . GLU B 1 198 ? 15.312 -22.922 -12.25 1 88.81 198 GLU B CA 1
ATOM 3903 C C . GLU B 1 198 ? 16.406 -23.312 -13.242 1 88.81 198 GLU B C 1
ATOM 3905 O O . GLU B 1 198 ? 17.188 -22.453 -13.688 1 88.81 198 GLU B O 1
ATOM 3910 N N . ALA B 1 199 ? 16.359 -24.625 -13.5 1 86.62 199 ALA B N 1
ATOM 3911 C CA . ALA B 1 199 ? 17.344 -25.109 -14.477 1 86.62 199 ALA B CA 1
ATOM 3912 C C . ALA B 1 199 ? 17.172 -24.391 -15.812 1 86.62 199 ALA B C 1
ATOM 3914 O O . ALA B 1 199 ? 18.156 -23.922 -16.406 1 86.62 199 ALA B O 1
ATOM 3915 N N . ASP B 1 200 ? 16.016 -24.312 -16.234 1 89.81 200 ASP B N 1
ATOM 3916 C CA . ASP B 1 200 ? 15.688 -23.453 -17.375 1 89.81 200 ASP B CA 1
ATOM 3917 C C . ASP B 1 200 ? 15.125 -22.109 -16.906 1 89.81 200 ASP B C 1
ATOM 3919 O O . ASP B 1 200 ? 13.93 -22 -16.625 1 89.81 200 ASP B O 1
ATOM 3923 N N . PRO B 1 201 ? 15.977 -21.094 -16.891 1 90.44 201 PRO B N 1
ATOM 3924 C CA . PRO B 1 201 ? 15.57 -19.812 -16.344 1 90.44 201 PRO B CA 1
ATOM 3925 C C . PRO B 1 201 ? 14.992 -18.859 -17.391 1 90.44 201 PRO B C 1
ATOM 3927 O O . PRO B 1 201 ? 14.812 -17.672 -17.125 1 90.44 201 PRO B O 1
ATOM 3930 N N . THR B 1 202 ? 14.695 -19.312 -18.594 1 89.25 202 THR B N 1
ATOM 3931 C CA . THR B 1 202 ? 14.344 -18.516 -19.75 1 89.25 202 THR B CA 1
ATOM 3932 C C . THR B 1 202 ? 13.172 -17.578 -19.422 1 89.25 202 THR B C 1
ATOM 3934 O O . THR B 1 202 ? 13.203 -16.391 -19.75 1 89.25 202 THR B O 1
ATOM 3937 N N . TYR B 1 203 ? 12.188 -18.078 -18.688 1 89 203 TYR B N 1
ATOM 3938 C CA . TYR B 1 203 ? 10.977 -17.328 -18.359 1 89 203 TYR B CA 1
ATOM 3939 C C . TYR B 1 203 ? 11.312 -16.094 -17.531 1 89 203 TYR B C 1
ATOM 3941 O O . TYR B 1 203 ? 10.68 -15.047 -17.672 1 89 203 TYR B O 1
ATOM 3949 N N . ASP B 1 204 ? 12.32 -16.203 -16.75 1 92.06 204 ASP B N 1
ATOM 3950 C CA . ASP B 1 204 ? 12.773 -15.102 -15.914 1 92.06 204 ASP B CA 1
ATOM 3951 C C . ASP B 1 204 ? 13.703 -14.172 -16.688 1 92.06 204 ASP B C 1
ATOM 3953 O O . ASP B 1 204 ? 13.438 -12.969 -16.797 1 92.06 204 ASP B O 1
ATOM 3957 N N . ILE B 1 205 ? 14.633 -14.695 -17.359 1 94.5 205 ILE B N 1
ATOM 3958 C CA . ILE B 1 205 ? 15.773 -13.953 -17.875 1 94.5 205 ILE B CA 1
ATOM 3959 C C . ILE B 1 205 ? 15.367 -13.188 -19.141 1 94.5 205 ILE B C 1
ATOM 3961 O O . ILE B 1 205 ? 15.914 -12.125 -19.422 1 94.5 205 ILE B O 1
ATOM 3965 N N . ASN B 1 206 ? 14.398 -13.672 -19.828 1 95.12 206 ASN B N 1
ATOM 3966 C CA . ASN B 1 206 ? 13.969 -12.992 -21.047 1 95.12 206 ASN B CA 1
ATOM 3967 C C . ASN B 1 206 ? 12.875 -11.969 -20.766 1 95.12 206 ASN B C 1
ATOM 3969 O O . ASN B 1 206 ? 12.391 -11.305 -21.688 1 95.12 206 ASN B O 1
ATOM 3973 N N . GLY B 1 207 ? 12.414 -11.859 -19.531 1 96.56 207 GLY B N 1
ATOM 3974 C CA . GLY B 1 207 ? 11.484 -10.82 -19.125 1 96.56 207 GLY B CA 1
ATOM 3975 C C . GLY B 1 207 ? 10.031 -11.258 -19.188 1 96.56 207 GLY B C 1
ATOM 3976 O O . GLY B 1 207 ? 9.125 -10.453 -18.984 1 96.56 207 GLY B O 1
ATOM 3977 N N . THR B 1 208 ? 9.805 -12.523 -19.5 1 96.31 208 THR B N 1
ATOM 3978 C CA . THR B 1 208 ? 8.438 -13.008 -19.703 1 96.31 208 THR B CA 1
ATOM 3979 C C . THR B 1 208 ? 7.641 -12.914 -18.406 1 96.31 208 THR B C 1
ATOM 3981 O O . THR B 1 208 ? 6.496 -12.461 -18.406 1 96.31 208 THR B O 1
ATOM 3984 N N . ASP B 1 209 ? 8.195 -13.352 -17.312 1 96.38 209 ASP B N 1
ATOM 3985 C CA . ASP B 1 209 ? 7.504 -13.281 -16.031 1 96.38 209 ASP B CA 1
ATOM 3986 C C . ASP B 1 209 ? 7.117 -11.844 -15.695 1 96.38 209 ASP B C 1
ATOM 3988 O O . ASP B 1 209 ? 5.98 -11.578 -15.305 1 96.38 209 ASP B O 1
ATOM 3992 N N . ALA B 1 210 ? 8.07 -10.922 -15.844 1 97.75 210 ALA B N 1
ATOM 3993 C CA . ALA B 1 210 ? 7.805 -9.508 -15.594 1 97.75 210 ALA B CA 1
ATOM 3994 C C . ALA B 1 210 ? 6.719 -8.984 -16.531 1 97.75 210 ALA B C 1
ATOM 3996 O O . ALA B 1 210 ? 5.867 -8.188 -16.109 1 97.75 210 ALA B O 1
ATOM 3997 N N . ALA B 1 211 ? 6.746 -9.469 -17.719 1 98.31 211 ALA B N 1
ATOM 3998 C CA . ALA B 1 211 ? 5.77 -9.031 -18.719 1 98.31 211 ALA B CA 1
ATOM 3999 C C . ALA B 1 211 ? 4.363 -9.492 -18.328 1 98.31 211 ALA B C 1
ATOM 4001 O O . ALA B 1 211 ? 3.396 -8.742 -18.484 1 98.31 211 ALA B O 1
ATOM 4002 N N . ILE B 1 212 ? 4.242 -10.711 -17.922 1 97.81 212 ILE B N 1
ATOM 4003 C CA . ILE B 1 212 ? 2.949 -11.242 -17.5 1 97.81 212 ILE B CA 1
ATOM 4004 C C . ILE B 1 212 ? 2.395 -10.406 -16.344 1 97.81 212 ILE B C 1
ATOM 4006 O O . ILE B 1 212 ? 1.219 -10.031 -16.359 1 97.81 212 ILE B O 1
ATOM 4010 N N . LYS B 1 213 ? 3.219 -10.102 -15.391 1 97.88 213 LYS B N 1
ATOM 4011 C CA . LYS B 1 213 ? 2.812 -9.281 -14.258 1 97.88 213 LYS B CA 1
ATOM 4012 C C . LYS B 1 213 ? 2.4 -7.883 -14.711 1 97.88 213 LYS B C 1
ATOM 4014 O O . LYS B 1 213 ? 1.44 -7.312 -14.188 1 97.88 213 LYS B O 1
ATOM 4019 N N . LEU B 1 214 ? 3.109 -7.383 -15.648 1 98.44 214 LEU B N 1
ATOM 4020 C CA . LEU B 1 214 ? 2.783 -6.074 -16.203 1 98.44 214 LEU B CA 1
ATOM 4021 C C . LEU B 1 214 ? 1.411 -6.086 -16.859 1 98.44 214 LEU B C 1
ATOM 4023 O O . LEU B 1 214 ? 0.64 -5.137 -16.719 1 98.44 214 LEU B O 1
ATOM 4027 N N . VAL B 1 215 ? 1.096 -7.137 -17.578 1 98.06 215 VAL B N 1
ATOM 4028 C CA . VAL B 1 215 ? -0.196 -7.297 -18.234 1 98.06 215 VAL B CA 1
ATOM 4029 C C . VAL B 1 215 ? -1.312 -7.305 -17.203 1 98.06 215 VAL B C 1
ATOM 4031 O O . VAL B 1 215 ? -2.338 -6.645 -17.375 1 98.06 215 VAL B O 1
ATOM 4034 N N . ILE B 1 216 ? -1.092 -8.008 -16.125 1 98 216 ILE B N 1
ATOM 4035 C CA . ILE B 1 216 ? -2.074 -8.07 -15.047 1 98 216 ILE B CA 1
ATOM 4036 C C . ILE B 1 216 ? -2.316 -6.664 -14.492 1 98 216 ILE B C 1
ATOM 4038 O O . ILE B 1 216 ? -3.465 -6.242 -14.336 1 98 216 ILE B O 1
ATOM 4042 N N . LEU B 1 217 ? -1.257 -5.93 -14.258 1 97.69 217 LEU B N 1
ATOM 4043 C CA . LEU B 1 217 ? -1.378 -4.574 -13.734 1 97.69 217 LEU B CA 1
ATOM 4044 C C . LEU B 1 217 ? -2.123 -3.678 -14.719 1 97.69 217 LEU B C 1
ATOM 4046 O O . LEU B 1 217 ? -3.037 -2.947 -14.328 1 97.69 217 LEU B O 1
ATOM 4050 N N . ALA B 1 218 ? -1.74 -3.73 -15.969 1 97.56 218 ALA B N 1
ATOM 4051 C CA . ALA B 1 218 ? -2.35 -2.893 -17 1 97.56 218 ALA B CA 1
ATOM 4052 C C . ALA B 1 218 ? -3.854 -3.143 -17.094 1 97.56 218 ALA B C 1
ATOM 4054 O O . ALA B 1 218 ? -4.645 -2.197 -17.125 1 97.56 218 ALA B O 1
ATOM 4055 N N . ASN B 1 219 ? -4.242 -4.406 -17.094 1 96.5 219 ASN B N 1
ATOM 4056 C CA . ASN B 1 219 ? -5.641 -4.777 -17.281 1 96.5 219 ASN B CA 1
ATOM 4057 C C . ASN B 1 219 ? -6.473 -4.512 -16.031 1 96.5 219 ASN B C 1
ATOM 4059 O O . ASN B 1 219 ? -7.617 -4.062 -16.125 1 96.5 219 ASN B O 1
ATOM 4063 N N . THR B 1 220 ? -5.91 -4.688 -14.891 1 94.31 220 THR B N 1
ATOM 4064 C CA . THR B 1 220 ? -6.703 -4.625 -13.672 1 94.31 220 THR B CA 1
ATOM 4065 C C . THR B 1 220 ? -6.73 -3.205 -13.117 1 94.31 220 THR B C 1
ATOM 4067 O O . THR B 1 220 ? -7.723 -2.787 -12.516 1 94.31 220 THR B O 1
ATOM 4070 N N . MET B 1 221 ? -5.617 -2.459 -13.32 1 93.31 221 MET B N 1
ATOM 4071 C CA . MET B 1 221 ? -5.543 -1.133 -12.711 1 93.31 221 MET B CA 1
ATOM 4072 C C . MET B 1 221 ? -5.988 -0.058 -13.703 1 93.31 221 MET B C 1
ATOM 4074 O O . MET B 1 221 ? -6.473 1 -13.297 1 93.31 221 MET B O 1
ATOM 4078 N N . LEU B 1 222 ? -5.848 -0.338 -14.953 1 94.25 222 LEU B N 1
ATOM 4079 C CA . LEU B 1 222 ? -6.105 0.714 -15.93 1 94.25 222 LEU B CA 1
ATOM 4080 C C . LEU B 1 222 ? -7.184 0.286 -16.922 1 94.25 222 LEU B C 1
ATOM 4082 O O . LEU B 1 222 ? -7.586 1.068 -17.781 1 94.25 222 LEU B O 1
ATOM 4086 N N . GLY B 1 223 ? -7.664 -0.955 -16.781 1 92.88 223 GLY B N 1
ATOM 4087 C CA . GLY B 1 223 ? -8.711 -1.446 -17.672 1 92.88 223 GLY B CA 1
ATOM 4088 C C . GLY B 1 223 ? -8.258 -1.575 -19.109 1 92.88 223 GLY B C 1
ATOM 4089 O O . GLY B 1 223 ? -9.055 -1.421 -20.031 1 92.88 223 GLY B O 1
ATOM 4090 N N . MET B 1 224 ? -7.035 -1.866 -19.078 1 93.56 224 MET B N 1
ATOM 4091 C CA . MET B 1 224 ? -6.531 -2.055 -20.438 1 93.56 224 MET B CA 1
ATOM 4092 C C . MET B 1 224 ? -6.84 -3.461 -20.938 1 93.56 224 MET B C 1
ATOM 4094 O O . MET B 1 224 ? -7.266 -4.32 -20.172 1 93.56 224 MET B O 1
ATOM 4098 N N . ASP B 1 225 ? -6.934 -3.82 -22.141 1 92.88 225 ASP B N 1
ATOM 4099 C CA . ASP B 1 225 ? -7.152 -5.121 -22.766 1 92.88 225 ASP B CA 1
ATOM 4100 C C . ASP B 1 225 ? -5.93 -5.555 -23.562 1 92.88 225 ASP B C 1
ATOM 4102 O O . ASP B 1 225 ? -6.027 -5.816 -24.766 1 92.88 225 ASP B O 1
ATOM 4106 N N . VAL B 1 226 ? -4.883 -5.691 -22.766 1 96.31 226 VAL B N 1
ATOM 4107 C CA . VAL B 1 226 ? -3.627 -6.035 -23.422 1 96.31 226 VAL B CA 1
ATOM 4108 C C . VAL B 1 226 ? -3.252 -7.48 -23.094 1 96.31 226 VAL B C 1
ATOM 4110 O O . VAL B 1 226 ? -3.781 -8.07 -22.156 1 96.31 226 VAL B O 1
ATOM 4113 N N . LYS B 1 227 ? -2.408 -8.062 -23.891 1 95.69 227 LYS B N 1
ATOM 4114 C CA . LYS B 1 227 ? -1.904 -9.43 -23.75 1 95.69 227 LYS B CA 1
ATOM 4115 C C . LYS B 1 227 ? -0.379 -9.445 -23.703 1 95.69 227 LYS B C 1
ATOM 4117 O O . LYS B 1 227 ? 0.267 -8.414 -23.891 1 95.69 227 LYS B O 1
ATOM 4122 N N . LEU B 1 228 ? 0.108 -10.656 -23.422 1 96.56 228 LEU B N 1
ATOM 4123 C CA . LEU B 1 228 ? 1.551 -10.828 -23.281 1 96.56 228 LEU B CA 1
ATOM 4124 C C . LEU B 1 228 ? 2.27 -10.383 -24.562 1 96.56 228 LEU B C 1
ATOM 4126 O O . LEU B 1 228 ? 3.334 -9.766 -24.5 1 96.56 228 LEU B O 1
ATOM 4130 N N . ASP B 1 229 ? 1.682 -10.633 -25.703 1 96 229 ASP B N 1
ATOM 4131 C CA . ASP B 1 229 ? 2.303 -10.328 -26.984 1 96 229 ASP B CA 1
ATOM 4132 C C . ASP B 1 229 ? 2.363 -8.82 -27.234 1 96 229 ASP B C 1
ATOM 4134 O O . ASP B 1 229 ? 3.1 -8.352 -28.109 1 96 229 ASP B O 1
ATOM 4138 N N . ASP B 1 230 ? 1.63 -8.039 -26.5 1 96.88 230 ASP B N 1
ATOM 4139 C CA . ASP B 1 230 ? 1.615 -6.582 -26.625 1 96.88 230 ASP B CA 1
ATOM 4140 C C . ASP B 1 230 ? 2.783 -5.953 -25.875 1 96.88 230 ASP B C 1
ATOM 4142 O O . ASP B 1 230 ? 3.027 -4.75 -25.984 1 96.88 230 ASP B O 1
ATOM 4146 N N . VAL B 1 231 ? 3.496 -6.738 -25.094 1 98.12 231 VAL B N 1
ATOM 4147 C CA . VAL B 1 231 ? 4.594 -6.227 -24.281 1 98.12 231 VAL B CA 1
ATOM 4148 C C . VAL B 1 231 ? 5.918 -6.43 -25.016 1 98.12 231 VAL B C 1
ATOM 4150 O O . VAL B 1 231 ? 6.285 -7.562 -25.344 1 98.12 231 VAL B O 1
ATOM 4153 N N . GLN B 1 232 ? 6.602 -5.375 -25.297 1 98.19 232 GLN B N 1
ATOM 4154 C CA . GLN B 1 232 ? 7.957 -5.492 -25.828 1 98.19 232 GLN B CA 1
ATOM 4155 C C . GLN B 1 232 ? 8.922 -5.965 -24.734 1 98.19 232 GLN B C 1
ATOM 4157 O O . GLN B 1 232 ? 8.938 -5.422 -23.625 1 98.19 232 GLN B O 1
ATOM 4162 N N . ARG B 1 233 ? 9.719 -6.984 -25.062 1 97.81 233 ARG B N 1
ATOM 4163 C CA . ARG B 1 233 ? 10.555 -7.582 -24.016 1 97.81 233 ARG B CA 1
ATOM 4164 C C . ARG B 1 233 ? 12.008 -7.684 -24.484 1 97.81 233 ARG B C 1
ATOM 4166 O O . ARG B 1 233 ? 12.281 -8.141 -25.594 1 97.81 233 ARG B O 1
ATOM 4173 N N . THR B 1 234 ? 12.852 -7.18 -23.688 1 97.19 234 THR B N 1
ATOM 4174 C CA . THR B 1 234 ? 14.289 -7.395 -23.797 1 97.19 234 THR B CA 1
ATOM 4175 C C . THR B 1 234 ? 14.852 -7.918 -22.469 1 97.19 234 THR B C 1
ATOM 4177 O O . THR B 1 234 ? 14.695 -7.285 -21.422 1 97.19 234 THR B O 1
ATOM 4180 N N . GLY B 1 235 ? 15.469 -9.086 -22.469 1 95.38 235 GLY B N 1
ATOM 4181 C CA . GLY B 1 235 ? 16 -9.711 -21.266 1 95.38 235 GLY B CA 1
ATOM 4182 C C . GLY B 1 235 ? 17.344 -9.148 -20.828 1 95.38 235 GLY B C 1
ATOM 4183 O O . GLY B 1 235 ? 17.719 -8.055 -21.25 1 95.38 235 GLY B O 1
ATOM 4184 N N . ILE B 1 236 ? 17.984 -9.875 -19.906 1 95.62 236 ILE B N 1
ATOM 4185 C CA . ILE B 1 236 ? 19.203 -9.32 -19.297 1 95.62 236 ILE B CA 1
ATOM 4186 C C . ILE B 1 236 ? 20.406 -10.141 -19.75 1 95.62 236 ILE B C 1
ATOM 4188 O O . ILE B 1 236 ? 21.531 -9.883 -19.312 1 95.62 236 ILE B O 1
ATOM 4192 N N . SER B 1 237 ? 20.266 -11.125 -20.594 1 90.88 237 SER B N 1
ATOM 4193 C CA . SER B 1 237 ? 21.312 -12.078 -20.938 1 90.88 237 SER B CA 1
ATOM 4194 C C . SER B 1 237 ? 22.484 -11.391 -21.641 1 90.88 237 SER B C 1
ATOM 4196 O O . SER B 1 237 ? 23.609 -11.875 -21.594 1 90.88 237 SER B O 1
ATOM 4198 N N . ASP B 1 238 ? 22.234 -10.258 -22.266 1 90.31 238 ASP B N 1
ATOM 4199 C CA . ASP B 1 238 ? 23.281 -9.602 -23.047 1 90.31 238 ASP B CA 1
ATOM 4200 C C . ASP B 1 238 ? 24 -8.539 -22.219 1 90.31 238 ASP B C 1
ATOM 4202 O O . ASP B 1 238 ? 24.922 -7.883 -22.703 1 90.31 238 ASP B O 1
ATOM 4206 N N . LEU B 1 239 ? 23.578 -8.375 -21.016 1 91.81 239 LEU B N 1
ATOM 4207 C CA . LEU B 1 239 ? 24.203 -7.34 -20.188 1 91.81 239 LEU B CA 1
ATOM 4208 C C . LEU B 1 239 ? 25.578 -7.773 -19.719 1 91.81 239 LEU B C 1
ATOM 4210 O O . LEU B 1 239 ? 25.781 -8.93 -19.344 1 91.81 239 LEU B O 1
ATOM 4214 N N . THR B 1 240 ? 26.531 -6.848 -19.781 1 91.25 240 THR B N 1
ATOM 4215 C CA . THR B 1 240 ? 27.906 -7.129 -19.375 1 91.25 240 THR B CA 1
ATOM 4216 C C . THR B 1 240 ? 28.219 -6.43 -18.062 1 91.25 240 THR B C 1
ATOM 4218 O O . THR B 1 240 ? 27.594 -5.43 -17.703 1 91.25 240 THR B O 1
ATOM 4221 N N . VAL B 1 241 ? 29.188 -6.965 -17.469 1 91.19 241 VAL B N 1
ATOM 4222 C CA . VAL B 1 241 ? 29.672 -6.352 -16.234 1 91.19 241 VAL B CA 1
ATOM 4223 C C . VAL B 1 241 ? 30.172 -4.938 -16.516 1 91.19 241 VAL B C 1
ATOM 4225 O O . VAL B 1 241 ? 29.969 -4.02 -15.719 1 91.19 241 VAL B O 1
ATOM 4228 N N . ASP B 1 242 ? 30.75 -4.828 -17.609 1 92.56 242 ASP B N 1
ATOM 4229 C CA . ASP B 1 242 ? 31.297 -3.527 -17.984 1 92.56 242 ASP B CA 1
ATOM 4230 C C . ASP B 1 242 ? 30.188 -2.479 -18.094 1 92.56 242 ASP B C 1
ATOM 4232 O O . ASP B 1 242 ? 30.391 -1.328 -17.688 1 92.56 242 ASP B O 1
ATOM 4236 N N . ALA B 1 243 ? 29.156 -2.891 -18.625 1 92.38 243 ALA B N 1
ATOM 4237 C CA . ALA B 1 243 ? 28.031 -1.97 -18.719 1 92.38 243 ALA B CA 1
ATOM 4238 C C . ALA B 1 243 ? 27.562 -1.517 -17.344 1 92.38 243 ALA B C 1
ATOM 4240 O O . ALA B 1 243 ? 27.266 -0.337 -17.141 1 92.38 243 ALA B O 1
ATOM 4241 N N . LEU B 1 244 ? 27.5 -2.377 -16.422 1 92.75 244 LEU B N 1
ATOM 4242 C CA . LEU B 1 244 ? 27.047 -2.074 -15.07 1 92.75 244 LEU B CA 1
ATOM 4243 C C . LEU B 1 244 ? 28.047 -1.176 -14.352 1 92.75 244 LEU B C 1
ATOM 4245 O O . LEU B 1 244 ? 27.656 -0.24 -13.648 1 92.75 244 LEU B O 1
ATOM 4249 N N . LEU B 1 245 ? 29.266 -1.466 -14.562 1 91.12 245 LEU B N 1
ATOM 4250 C CA . LEU B 1 245 ? 30.312 -0.668 -13.938 1 91.12 245 LEU B CA 1
ATOM 4251 C C . LEU B 1 245 ? 30.312 0.754 -14.484 1 91.12 245 LEU B C 1
ATOM 4253 O O . LEU B 1 245 ? 30.5 1.714 -13.734 1 91.12 245 LEU B O 1
ATOM 4257 N N . MET B 1 246 ? 30.172 0.874 -15.766 1 93 246 MET B N 1
ATOM 4258 C CA . MET B 1 246 ? 30.094 2.191 -16.391 1 93 246 MET B CA 1
ATOM 4259 C C . MET B 1 246 ? 28.922 2.99 -15.852 1 93 246 MET B C 1
ATOM 4261 O O . MET B 1 246 ? 29.031 4.195 -15.609 1 93 246 MET B O 1
ATOM 4265 N N . ALA B 1 247 ? 27.781 2.311 -15.68 1 93.56 247 ALA B N 1
ATOM 4266 C CA . ALA B 1 247 ? 26.609 2.959 -15.102 1 93.56 247 ALA B CA 1
ATOM 4267 C C . ALA B 1 247 ? 26.891 3.445 -13.688 1 93.56 247 ALA B C 1
ATOM 4269 O O . ALA B 1 247 ? 26.516 4.566 -13.32 1 93.56 247 ALA B O 1
ATOM 4270 N N . GLU B 1 248 ? 27.484 2.678 -12.938 1 91.12 248 GLU B N 1
ATOM 4271 C CA . GLU B 1 248 ? 27.797 2.994 -11.547 1 91.12 248 GLU B CA 1
ATOM 4272 C C . GLU B 1 248 ? 28.672 4.242 -11.438 1 91.12 248 GLU B C 1
ATOM 4274 O O . GLU B 1 248 ? 28.516 5.035 -10.508 1 91.12 248 GLU B O 1
ATOM 4279 N N . GLU B 1 249 ? 29.578 4.352 -12.305 1 92.12 249 GLU B N 1
ATOM 4280 C CA . GLU B 1 249 ? 30.5 5.484 -12.305 1 92.12 249 GLU B CA 1
ATOM 4281 C C . GLU B 1 249 ? 29.75 6.805 -12.469 1 92.12 249 GLU B C 1
ATOM 4283 O O . GLU B 1 249 ? 30.219 7.852 -12.016 1 92.12 249 GLU B O 1
ATOM 4288 N N . THR B 1 250 ? 28.672 6.719 -13.023 1 93.81 250 THR B N 1
ATOM 4289 C CA . THR B 1 250 ? 27.922 7.941 -13.266 1 93.81 250 THR B CA 1
ATOM 4290 C C . THR B 1 250 ? 26.734 8.047 -12.305 1 93.81 250 THR B C 1
ATOM 4292 O O . THR B 1 250 ? 25.797 8.805 -12.547 1 93.81 250 THR B O 1
ATOM 4295 N N . GLY B 1 251 ? 26.688 7.254 -11.281 1 91.69 251 GLY B N 1
ATOM 4296 C CA . GLY B 1 251 ? 25.656 7.336 -10.266 1 91.69 251 GLY B CA 1
ATOM 4297 C C . GLY B 1 251 ? 24.359 6.66 -10.672 1 91.69 251 GLY B C 1
ATOM 4298 O O . GLY B 1 251 ? 23.281 7.023 -10.188 1 91.69 251 GLY B O 1
ATOM 4299 N N . HIS B 1 252 ? 24.578 5.656 -11.609 1 96.12 252 HIS B N 1
ATOM 4300 C CA . HIS B 1 252 ? 23.391 4.969 -12.094 1 96.12 252 HIS B CA 1
ATOM 4301 C C . HIS B 1 252 ? 23.484 3.463 -11.875 1 96.12 252 HIS B C 1
ATOM 4303 O O . HIS B 1 252 ? 24.562 2.955 -11.523 1 96.12 252 HIS B O 1
ATOM 4309 N N . SER B 1 253 ? 22.391 2.834 -11.906 1 95.88 253 SER B N 1
ATOM 4310 C CA . SER B 1 253 ? 22.25 1.38 -11.906 1 95.88 253 SER B CA 1
ATOM 4311 C C . SER B 1 253 ? 21.469 0.898 -13.117 1 95.88 253 SER B C 1
ATOM 4313 O O . SER B 1 253 ? 20.828 1.698 -13.812 1 95.88 253 SER B O 1
ATOM 4315 N N . ILE B 1 254 ? 21.625 -0.384 -13.438 1 97 254 ILE B N 1
ATOM 4316 C CA . ILE B 1 254 ? 20.812 -1 -14.477 1 97 254 ILE B CA 1
ATOM 4317 C C . ILE B 1 254 ? 19.891 -2.049 -13.852 1 97 254 ILE B C 1
ATOM 4319 O O . ILE B 1 254 ? 20.344 -2.932 -13.125 1 97 254 ILE B O 1
ATOM 4323 N N . ARG B 1 255 ? 18.641 -1.903 -14.109 1 97.56 255 ARG B N 1
ATOM 4324 C CA . ARG B 1 255 ? 17.641 -2.846 -13.625 1 97.56 255 ARG B CA 1
ATOM 4325 C C . ARG B 1 255 ? 16.688 -3.25 -14.742 1 97.56 255 ARG B C 1
ATOM 4327 O O . ARG B 1 255 ? 16.5 -2.51 -15.711 1 97.56 255 ARG B O 1
ATOM 4334 N N . LEU B 1 256 ? 16.188 -4.5 -14.664 1 98.25 256 LEU B N 1
ATOM 4335 C CA . LEU B 1 256 ? 15.125 -4.898 -15.57 1 98.25 256 LEU B CA 1
ATOM 4336 C C . LEU B 1 256 ? 13.797 -4.258 -15.164 1 98.25 256 LEU B C 1
ATOM 4338 O O . LEU B 1 256 ? 13.18 -4.676 -14.188 1 98.25 256 LEU B O 1
ATOM 4342 N N . ILE B 1 257 ? 13.336 -3.291 -15.945 1 98.56 257 ILE B N 1
ATOM 4343 C CA . ILE B 1 257 ? 12.195 -2.473 -15.539 1 98.56 257 ILE B CA 1
ATOM 4344 C C . ILE B 1 257 ? 11 -2.783 -16.438 1 98.56 257 ILE B C 1
ATOM 4346 O O . ILE B 1 257 ? 11.109 -2.744 -17.656 1 98.56 257 ILE B O 1
ATOM 4350 N N . ALA B 1 258 ? 9.922 -3.176 -15.805 1 98.75 258 ALA B N 1
ATOM 4351 C CA . ALA B 1 258 ? 8.625 -3.186 -16.484 1 98.75 258 ALA B CA 1
ATOM 4352 C C . ALA B 1 258 ? 8.016 -1.787 -16.516 1 98.75 258 ALA B C 1
ATOM 4354 O O . ALA B 1 258 ? 7.871 -1.139 -15.477 1 98.75 258 ALA B O 1
ATOM 4355 N N . THR B 1 259 ? 7.684 -1.326 -17.672 1 98.62 259 THR B N 1
ATOM 4356 C CA . THR B 1 259 ? 7.191 0.036 -17.859 1 98.62 259 THR B CA 1
ATOM 4357 C C . THR B 1 259 ? 5.801 0.034 -18.484 1 98.62 259 THR B C 1
ATOM 4359 O O . THR B 1 259 ? 5.574 -0.619 -19.5 1 98.62 259 THR B O 1
ATOM 4362 N N . LEU B 1 260 ? 4.926 0.73 -17.844 1 98.44 260 LEU B N 1
ATOM 4363 C CA . LEU B 1 260 ? 3.572 0.934 -18.359 1 98.44 260 LEU B CA 1
ATOM 4364 C C . LEU B 1 260 ? 3.242 2.42 -18.438 1 98.44 260 LEU B C 1
ATOM 4366 O O . LEU B 1 260 ? 3.258 3.123 -17.422 1 98.44 260 LEU B O 1
ATOM 4370 N N . HIS B 1 261 ? 3.045 2.98 -19.609 1 97.44 261 HIS B N 1
ATOM 4371 C CA . HIS B 1 261 ? 2.531 4.32 -19.875 1 97.44 261 HIS B CA 1
ATOM 4372 C C . HIS B 1 261 ? 1.244 4.262 -20.688 1 97.44 261 HIS B C 1
ATOM 4374 O O . HIS B 1 261 ? 1.286 4.207 -21.922 1 97.44 261 HIS B O 1
ATOM 4380 N N . PRO B 1 262 ? 0.177 4.426 -20.016 1 95.12 262 PRO B N 1
ATOM 4381 C CA . PRO B 1 262 ? -1.095 4.227 -20.719 1 95.12 262 PRO B CA 1
ATOM 4382 C C . PRO B 1 262 ? -1.314 5.234 -21.844 1 95.12 262 PRO B C 1
ATOM 4384 O O . PRO B 1 262 ? -1.784 4.863 -22.922 1 95.12 262 PRO B O 1
ATOM 4387 N N . GLU B 1 263 ? -1.003 6.488 -21.656 1 94.06 263 GLU B N 1
ATOM 4388 C CA . GLU B 1 263 ? -1.254 7.523 -22.656 1 94.06 263 GLU B CA 1
ATOM 4389 C C . GLU B 1 263 ? -0.393 7.312 -23.906 1 94.06 263 GLU B C 1
ATOM 4391 O O . GLU B 1 263 ? -0.777 7.711 -25 1 94.06 263 GLU B O 1
ATOM 4396 N N . LYS B 1 264 ? 0.738 6.672 -23.719 1 93.44 264 LYS B N 1
ATOM 4397 C CA . LYS B 1 264 ? 1.632 6.398 -24.844 1 93.44 264 LYS B CA 1
ATOM 4398 C C . LYS B 1 264 ? 1.44 4.977 -25.359 1 93.44 264 LYS B C 1
ATOM 4400 O O . LYS B 1 264 ? 2.156 4.543 -26.266 1 93.44 264 LYS B O 1
ATOM 4405 N N . ASN B 1 265 ? 0.532 4.219 -24.781 1 91.25 265 ASN B N 1
ATOM 4406 C CA . ASN B 1 265 ? 0.331 2.807 -25.094 1 91.25 265 ASN B CA 1
ATOM 4407 C C . ASN B 1 265 ? 1.641 2.025 -25.031 1 91.25 265 ASN B C 1
ATOM 4409 O O . ASN B 1 265 ? 1.942 1.237 -25.922 1 91.25 265 ASN B O 1
ATOM 4413 N N . LEU B 1 266 ? 2.412 2.391 -24.078 1 96.31 266 LEU B N 1
ATOM 4414 C CA . LEU B 1 266 ? 3.727 1.781 -23.922 1 96.31 266 LEU B CA 1
ATOM 4415 C C . LEU B 1 266 ? 3.693 0.695 -22.859 1 96.31 266 LEU B C 1
ATOM 4417 O O . LEU B 1 266 ? 3.33 0.959 -21.703 1 96.31 266 LEU B O 1
ATOM 4421 N N . LEU B 1 267 ? 3.947 -0.513 -23.188 1 98.31 267 LEU B N 1
ATOM 4422 C CA . LEU B 1 267 ? 4.188 -1.677 -22.344 1 98.31 267 LEU B CA 1
ATOM 4423 C C . LEU B 1 267 ? 5.512 -2.344 -22.703 1 98.31 267 LEU B C 1
ATOM 4425 O O . LEU B 1 267 ? 5.648 -2.922 -23.781 1 98.31 267 LEU B O 1
ATOM 4429 N N . GLU B 1 268 ? 6.422 -2.254 -21.781 1 98.69 268 GLU B N 1
ATOM 4430 C CA . GLU B 1 268 ? 7.766 -2.715 -22.109 1 98.69 268 GLU B CA 1
ATOM 4431 C C . GLU B 1 268 ? 8.484 -3.264 -20.891 1 98.69 268 GLU B C 1
ATOM 4433 O O . GLU B 1 268 ? 8.305 -2.754 -19.781 1 98.69 268 GLU B O 1
ATOM 4438 N N . VAL B 1 269 ? 9.188 -4.336 -21.094 1 98.69 269 VAL B N 1
ATOM 4439 C CA . VAL B 1 269 ? 10.141 -4.852 -20.109 1 98.69 269 VAL B CA 1
ATOM 4440 C C . VAL B 1 269 ? 11.547 -4.852 -20.703 1 98.69 269 VAL B C 1
ATOM 4442 O O . VAL B 1 269 ? 11.789 -5.492 -21.734 1 98.69 269 VAL B O 1
ATOM 4445 N N . SER B 1 270 ? 12.43 -4.125 -20.078 1 98.5 270 SER B N 1
ATOM 4446 C CA . SER B 1 270 ? 13.789 -4.051 -20.609 1 98.5 270 SER B CA 1
ATOM 4447 C C . SER B 1 270 ? 14.758 -3.537 -19.547 1 98.5 270 SER B C 1
ATOM 4449 O O . SER B 1 270 ? 14.352 -2.871 -18.594 1 98.5 270 SER B O 1
ATOM 4451 N N . PRO B 1 271 ? 16.047 -3.936 -19.688 1 97.56 271 PRO B N 1
ATOM 4452 C CA . PRO B 1 271 ? 17.031 -3.275 -18.828 1 97.56 271 PRO B CA 1
ATOM 4453 C C . PRO B 1 271 ? 17.078 -1.764 -19.031 1 97.56 271 PRO B C 1
ATOM 4455 O O . PRO B 1 271 ? 17.078 -1.296 -20.188 1 97.56 271 PRO B O 1
ATOM 4458 N N . ARG B 1 272 ? 17.062 -1.046 -17.969 1 97.38 272 ARG B N 1
ATOM 4459 C CA . ARG B 1 272 ? 17.094 0.411 -18.031 1 97.38 272 ARG B CA 1
ATOM 4460 C C . ARG B 1 272 ? 18.125 0.984 -17.062 1 97.38 272 ARG B C 1
ATOM 4462 O O . ARG B 1 272 ? 18.312 0.458 -15.969 1 97.38 272 ARG B O 1
ATOM 4469 N N . LEU B 1 273 ? 18.719 2.051 -17.547 1 97.19 273 LEU B N 1
ATOM 4470 C CA . LEU B 1 273 ? 19.594 2.852 -16.703 1 97.19 273 LEU B CA 1
ATOM 4471 C C . LEU B 1 273 ? 18.797 3.785 -15.812 1 97.19 273 LEU B C 1
ATOM 4473 O O . LEU B 1 273 ? 17.984 4.578 -16.312 1 97.19 273 LEU B O 1
ATOM 4477 N N . ILE B 1 274 ? 19 3.646 -14.5 1 96.94 274 ILE B N 1
ATOM 4478 C CA . ILE B 1 274 ? 18.266 4.516 -13.578 1 96.94 274 ILE B CA 1
ATOM 4479 C C . ILE B 1 274 ? 19.219 5.008 -12.484 1 96.94 274 ILE B C 1
ATOM 4481 O O . ILE B 1 274 ? 20.219 4.359 -12.18 1 96.94 274 ILE B O 1
ATOM 4485 N N . SER B 1 275 ? 18.875 6.184 -11.922 1 95.75 275 SER B N 1
ATOM 4486 C CA . SER B 1 275 ? 19.688 6.723 -10.836 1 95.75 275 SER B CA 1
ATOM 4487 C C . SER B 1 275 ? 19.766 5.746 -9.664 1 95.75 275 SER B C 1
ATOM 4489 O O . SER B 1 275 ? 18.766 5.113 -9.312 1 95.75 275 SER B O 1
ATOM 4491 N N . LYS B 1 276 ? 20.891 5.727 -9.031 1 93.31 276 LYS B N 1
ATOM 4492 C CA . LYS B 1 276 ? 21.078 4.832 -7.895 1 93.31 276 LYS B CA 1
ATOM 4493 C C . LYS B 1 276 ? 20.188 5.23 -6.723 1 93.31 276 LYS B C 1
ATOM 4495 O O . LYS B 1 276 ? 19.906 4.418 -5.84 1 93.31 276 LYS B O 1
ATOM 4500 N N . THR B 1 277 ? 19.75 6.438 -6.738 1 92.81 277 THR B N 1
ATOM 4501 C CA . THR B 1 277 ? 18.922 6.922 -5.637 1 92.81 277 THR B CA 1
ATOM 4502 C C . THR B 1 277 ? 17.438 6.672 -5.918 1 92.81 277 THR B C 1
ATOM 4504 O O . THR B 1 277 ? 16.578 6.965 -5.078 1 92.81 277 THR B O 1
ATOM 4507 N N . ASN B 1 278 ? 17.156 6.133 -7.129 1 96.31 278 ASN B N 1
ATOM 4508 C CA . ASN B 1 278 ? 15.773 5.793 -7.457 1 96.31 278 ASN B CA 1
ATOM 4509 C C . ASN B 1 278 ? 15.234 4.699 -6.543 1 96.31 278 ASN B C 1
ATOM 4511 O O . ASN B 1 278 ? 15.898 3.689 -6.312 1 96.31 278 ASN B O 1
ATOM 4515 N N . PRO B 1 279 ? 14.055 4.875 -6.043 1 96.94 279 PRO B N 1
ATOM 4516 C CA . PRO B 1 279 ? 13.477 3.881 -5.137 1 96.94 279 PRO B CA 1
ATOM 4517 C C . PRO B 1 279 ? 13.344 2.502 -5.781 1 96.94 279 PRO B C 1
ATOM 4519 O O . PRO B 1 279 ? 13.211 1.498 -5.074 1 96.94 279 PRO B O 1
ATOM 4522 N N . LEU B 1 280 ? 13.406 2.395 -7.004 1 97.88 280 LEU B N 1
ATOM 4523 C CA . LEU B 1 280 ? 13.289 1.123 -7.707 1 97.88 280 LEU B CA 1
ATOM 4524 C C . LEU B 1 280 ? 14.578 0.32 -7.598 1 97.88 280 LEU B C 1
ATOM 4526 O O . LEU B 1 280 ? 14.602 -0.872 -7.914 1 97.88 280 LEU B O 1
ATOM 4530 N N . VAL B 1 281 ? 15.664 1.006 -7.254 1 96.81 281 VAL B N 1
ATOM 4531 C CA . VAL B 1 281 ? 16.922 0.298 -7.105 1 96.81 281 VAL B CA 1
ATOM 4532 C C . VAL B 1 281 ? 16.938 -0.461 -5.777 1 96.81 281 VAL B C 1
ATOM 4534 O O . VAL B 1 281 ? 17.469 0.035 -4.777 1 96.81 281 VAL B O 1
ATOM 4537 N N . VAL B 1 282 ? 16.391 -1.613 -5.809 1 96.25 282 VAL B N 1
ATOM 4538 C CA . VAL B 1 282 ? 16.375 -2.516 -4.66 1 96.25 282 VAL B CA 1
ATOM 4539 C C . VAL B 1 282 ? 17.359 -3.654 -4.887 1 96.25 282 VAL B C 1
ATOM 4541 O O . VAL B 1 282 ? 17.812 -3.877 -6.012 1 96.25 282 VAL B O 1
ATOM 4544 N N . THR B 1 283 ? 17.719 -4.367 -3.816 1 94.69 283 THR B N 1
ATOM 4545 C CA . THR B 1 283 ? 18.766 -5.371 -3.934 1 94.69 283 THR B CA 1
ATOM 4546 C C . THR B 1 283 ? 18.203 -6.773 -3.723 1 94.69 283 THR B C 1
ATOM 4548 O O . THR B 1 283 ? 17.062 -6.93 -3.26 1 94.69 283 THR B O 1
ATOM 4551 N N . GLY B 1 284 ? 19 -7.746 -4.129 1 94.31 284 GLY B N 1
ATOM 4552 C CA . GLY B 1 284 ? 18.609 -9.133 -3.932 1 94.31 284 GLY B CA 1
ATOM 4553 C C . GLY B 1 284 ? 17.359 -9.516 -4.715 1 94.31 284 GLY B C 1
ATOM 4554 O O . GLY B 1 284 ? 17.281 -9.258 -5.918 1 94.31 284 GLY B O 1
ATOM 4555 N N . THR B 1 285 ? 16.453 -10.203 -4.012 1 94.5 285 THR B N 1
ATOM 4556 C CA . THR B 1 285 ? 15.273 -10.719 -4.703 1 94.5 285 THR B CA 1
ATOM 4557 C C . THR B 1 285 ? 14.062 -9.828 -4.438 1 94.5 285 THR B C 1
ATOM 4559 O O . THR B 1 285 ? 12.922 -10.242 -4.656 1 94.5 285 THR B O 1
ATOM 4562 N N . LEU B 1 286 ? 14.289 -8.625 -3.99 1 96.69 286 LEU B N 1
ATOM 4563 C CA . LEU B 1 286 ? 13.195 -7.703 -3.715 1 96.69 286 LEU B CA 1
ATOM 4564 C C . LEU B 1 286 ? 12.531 -7.242 -5.012 1 96.69 286 LEU B C 1
ATOM 4566 O O . LEU B 1 286 ? 13.203 -7.098 -6.035 1 96.69 286 LEU B O 1
ATOM 4570 N N . ASN B 1 287 ? 11.234 -7.074 -4.957 1 98 287 ASN B N 1
ATOM 4571 C CA . ASN B 1 287 ? 10.453 -6.387 -5.98 1 98 287 ASN B CA 1
ATOM 4572 C C . ASN B 1 287 ? 10.109 -4.961 -5.559 1 98 287 ASN B C 1
ATOM 4574 O O . ASN B 1 287 ? 10.055 -4.656 -4.363 1 98 287 ASN B O 1
ATOM 4578 N N . ALA B 1 288 ? 9.945 -4.117 -6.492 1 98.38 288 ALA B N 1
ATOM 4579 C CA . ALA B 1 288 ? 9.523 -2.738 -6.277 1 98.38 288 ALA B CA 1
ATOM 4580 C C . ALA B 1 288 ? 8.633 -2.256 -7.418 1 98.38 288 ALA B C 1
ATOM 4582 O O . ALA B 1 288 ? 8.883 -2.564 -8.586 1 98.38 288 ALA B O 1
ATOM 4583 N N . VAL B 1 289 ? 7.613 -1.543 -7.078 1 98.38 289 VAL B N 1
ATOM 4584 C CA . VAL B 1 289 ? 6.727 -0.945 -8.07 1 98.38 289 VAL B CA 1
ATOM 4585 C C . VAL B 1 289 ? 6.48 0.522 -7.73 1 98.38 289 VAL B C 1
ATOM 4587 O O . VAL B 1 289 ? 6.094 0.848 -6.605 1 98.38 289 VAL B O 1
ATOM 4590 N N . THR B 1 290 ? 6.754 1.401 -8.648 1 98.56 290 THR B N 1
ATOM 4591 C CA . THR B 1 290 ? 6.434 2.818 -8.523 1 98.56 290 THR B CA 1
ATOM 4592 C C . THR B 1 290 ? 5.227 3.178 -9.383 1 98.56 290 THR B C 1
ATOM 4594 O O . THR B 1 290 ? 5.184 2.852 -10.578 1 98.56 290 THR B O 1
ATOM 4597 N N . VAL B 1 291 ? 4.285 3.793 -8.781 1 98.25 291 VAL B N 1
ATOM 4598 C CA . VAL B 1 291 ? 3.109 4.297 -9.477 1 98.25 291 VAL B CA 1
ATOM 4599 C C . VAL B 1 291 ? 3.148 5.824 -9.523 1 98.25 291 VAL B C 1
ATOM 4601 O O . VAL B 1 291 ? 3.193 6.48 -8.484 1 98.25 291 VAL B O 1
ATOM 4604 N N . GLU B 1 292 ? 3.209 6.324 -10.695 1 98.12 292 GLU B N 1
ATOM 4605 C CA . GLU B 1 292 ? 3.08 7.77 -10.867 1 98.12 292 GLU B CA 1
ATOM 4606 C C . GLU B 1 292 ? 1.62 8.18 -11.031 1 98.12 292 GLU B C 1
ATOM 4608 O O . GLU B 1 292 ? 0.925 7.676 -11.914 1 98.12 292 GLU B O 1
ATOM 4613 N N . THR B 1 293 ? 1.186 9.125 -10.195 1 97.31 293 THR B N 1
ATOM 4614 C CA . THR B 1 293 ? -0.238 9.445 -10.172 1 97.31 293 THR B CA 1
ATOM 4615 C C . THR B 1 293 ? -0.464 10.938 -10.359 1 97.31 293 THR B C 1
ATOM 4617 O O . THR B 1 293 ? 0.484 11.727 -10.312 1 97.31 293 THR B O 1
ATOM 4620 N N . GLU B 1 294 ? -1.679 11.289 -10.586 1 95.81 294 GLU B N 1
ATOM 4621 C CA . GLU B 1 294 ? -2.084 12.672 -10.852 1 95.81 294 GLU B CA 1
ATOM 4622 C C . GLU B 1 294 ? -1.907 13.547 -9.617 1 95.81 294 GLU B C 1
ATOM 4624 O O . GLU B 1 294 ? -1.421 14.68 -9.719 1 95.81 294 GLU B O 1
ATOM 4629 N N . TYR B 1 295 ? -2.246 13.039 -8.453 1 96.31 295 TYR B N 1
ATOM 4630 C CA . TYR B 1 295 ? -2.277 13.891 -7.27 1 96.31 295 TYR B CA 1
ATOM 4631 C C . TYR B 1 295 ? -1.215 13.469 -6.262 1 96.31 295 TYR B C 1
ATOM 4633 O O . TYR B 1 295 ? -0.491 14.312 -5.723 1 96.31 295 TYR B O 1
ATOM 4641 N N . ALA B 1 296 ? -0.993 12.172 -6.039 1 96.88 296 ALA B N 1
ATOM 4642 C CA . ALA B 1 296 ? -0.143 11.656 -4.969 1 96.88 296 ALA B CA 1
ATOM 4643 C C . ALA B 1 296 ? 1.327 11.688 -5.375 1 96.88 296 ALA B C 1
ATOM 4645 O O . ALA B 1 296 ? 2.209 11.43 -4.555 1 96.88 296 ALA B O 1
ATOM 4646 N N . GLY B 1 297 ? 1.627 12.062 -6.66 1 97.06 297 GLY B N 1
ATOM 4647 C CA . GLY B 1 297 ? 2.988 11.906 -7.145 1 97.06 297 GLY B CA 1
ATOM 4648 C C . GLY B 1 297 ? 3.406 10.461 -7.309 1 97.06 297 GLY B C 1
ATOM 4649 O O . GLY B 1 297 ? 2.588 9.609 -7.66 1 97.06 297 GLY B O 1
ATOM 4650 N N . ALA B 1 298 ? 4.672 10.188 -7.176 1 97.94 298 ALA B N 1
ATOM 4651 C CA . ALA B 1 298 ? 5.184 8.82 -7.289 1 97.94 298 ALA B CA 1
ATOM 4652 C C . ALA B 1 298 ? 5.094 8.094 -5.949 1 97.94 298 ALA B C 1
ATOM 4654 O O . ALA B 1 298 ? 5.562 8.602 -4.93 1 97.94 298 ALA B O 1
ATOM 4655 N N . ILE B 1 299 ? 4.441 6.988 -5.945 1 98.25 299 ILE B N 1
ATOM 4656 C CA . ILE B 1 299 ? 4.363 6.113 -4.781 1 98.25 299 ILE B CA 1
ATOM 4657 C C . ILE B 1 299 ? 5.047 4.781 -5.09 1 98.25 299 ILE B C 1
ATOM 4659 O O . ILE B 1 299 ? 4.797 4.176 -6.133 1 98.25 299 ILE B O 1
ATOM 4663 N N . THR B 1 300 ? 5.934 4.316 -4.188 1 98.44 300 THR B N 1
ATOM 4664 C CA . THR B 1 300 ? 6.66 3.074 -4.426 1 98.44 300 THR B CA 1
ATOM 4665 C C . THR B 1 300 ? 6.344 2.047 -3.344 1 98.44 300 THR B C 1
ATOM 4667 O O . THR B 1 300 ? 6.281 2.387 -2.16 1 98.44 300 THR B O 1
ATOM 4670 N N . PHE B 1 301 ? 6.113 0.82 -3.748 1 98.25 301 PHE B N 1
ATOM 4671 C CA . PHE B 1 301 ? 5.953 -0.353 -2.896 1 98.25 301 PHE B CA 1
ATOM 4672 C C . PHE B 1 301 ? 7.125 -1.31 -3.062 1 98.25 301 PHE B C 1
ATOM 4674 O O . PHE B 1 301 ? 7.516 -1.633 -4.188 1 98.25 301 PHE B O 1
ATOM 4681 N N . ILE B 1 302 ? 7.691 -1.762 -1.914 1 98.31 302 ILE B N 1
ATOM 4682 C CA . ILE B 1 302 ? 8.844 -2.65 -1.973 1 98.31 302 ILE B CA 1
ATOM 4683 C C . ILE B 1 302 ? 8.625 -3.848 -1.052 1 98.31 302 ILE B C 1
ATOM 4685 O O . ILE B 1 302 ? 8.117 -3.697 0.063 1 98.31 302 ILE B O 1
ATOM 4689 N N . GLY B 1 303 ? 9.008 -5 -1.462 1 97.62 303 GLY B N 1
ATOM 4690 C CA . GLY B 1 303 ? 8.969 -6.203 -0.642 1 97.62 303 GLY B CA 1
ATOM 4691 C C . GLY B 1 303 ? 9.445 -7.441 -1.38 1 97.62 303 GLY B C 1
ATOM 4692 O O . GLY B 1 303 ? 9.875 -7.359 -2.529 1 97.62 303 GLY B O 1
ATOM 4693 N N . ARG B 1 304 ? 9.305 -8.547 -0.699 1 95 304 ARG B N 1
ATOM 4694 C CA . ARG B 1 304 ? 9.688 -9.805 -1.328 1 95 304 ARG B CA 1
ATOM 4695 C C . ARG B 1 304 ? 8.695 -10.211 -2.408 1 95 304 ARG B C 1
ATOM 4697 O O . ARG B 1 304 ? 7.488 -10.266 -2.156 1 95 304 ARG B O 1
ATOM 4704 N N . GLY B 1 305 ? 9.234 -10.516 -3.545 1 91.81 305 GLY B N 1
ATOM 4705 C CA . GLY B 1 305 ? 8.383 -10.781 -4.691 1 91.81 305 GLY B CA 1
ATOM 4706 C C . GLY B 1 305 ? 8 -12.242 -4.824 1 91.81 305 GLY B C 1
ATOM 4707 O O . GLY B 1 305 ? 7.23 -12.617 -5.715 1 91.81 305 GLY B O 1
ATOM 4708 N N . ALA B 1 306 ? 8.578 -13.031 -4.016 1 89.12 306 ALA B N 1
ATOM 4709 C CA . ALA B 1 306 ? 8.32 -14.469 -4.074 1 89.12 306 ALA B CA 1
ATOM 4710 C C . ALA B 1 306 ? 8.516 -15.117 -2.707 1 89.12 306 ALA B C 1
ATOM 4712 O O . ALA B 1 306 ? 8.812 -14.43 -1.726 1 89.12 306 ALA B O 1
ATOM 4713 N N . GLY B 1 307 ? 8.141 -16.406 -2.699 1 91.88 307 GLY B N 1
ATOM 4714 C CA . GLY B 1 307 ? 8.227 -17.203 -1.479 1 91.88 307 GLY B CA 1
ATOM 4715 C C . GLY B 1 307 ? 6.918 -17.875 -1.113 1 91.88 307 GLY B C 1
ATOM 4716 O O . GLY B 1 307 ? 5.84 -17.344 -1.401 1 91.88 307 GLY B O 1
ATOM 4717 N N . SER B 1 308 ? 7.066 -18.953 -0.446 1 94.56 308 SER B N 1
ATOM 4718 C CA . SER B 1 308 ? 5.906 -19.75 -0.063 1 94.56 308 SER B CA 1
ATOM 4719 C C . SER B 1 308 ? 5.027 -19.016 0.936 1 94.56 308 SER B C 1
ATOM 4721 O O . SER B 1 308 ? 3.916 -18.594 0.603 1 94.56 308 SER B O 1
ATOM 4723 N N . VAL B 1 309 ? 5.598 -18.609 2.021 1 95.94 309 VAL B N 1
ATOM 4724 C CA . VAL B 1 309 ? 4.852 -17.969 3.096 1 95.94 309 VAL B CA 1
ATOM 4725 C C . VAL B 1 309 ? 4.531 -16.531 2.705 1 95.94 309 VAL B C 1
ATOM 4727 O O . VAL B 1 309 ? 3.453 -16.016 3.023 1 95.94 309 VAL B O 1
ATOM 4730 N N . GLU B 1 310 ? 5.422 -15.867 1.991 1 95.75 310 GLU B N 1
ATOM 4731 C CA . GLU B 1 310 ? 5.215 -14.492 1.547 1 95.75 310 GLU B CA 1
ATOM 4732 C C . GLU B 1 310 ? 4.016 -14.391 0.61 1 95.75 310 GLU B C 1
ATOM 4734 O O . GLU B 1 310 ? 3.143 -13.539 0.8 1 95.75 310 GLU B O 1
ATOM 4739 N N . THR B 1 311 ? 3.961 -15.273 -0.327 1 95.94 311 THR B N 1
ATOM 4740 C CA . THR B 1 311 ? 2.828 -15.273 -1.245 1 95.94 311 THR B CA 1
ATOM 4741 C C . THR B 1 311 ? 1.54 -15.641 -0.513 1 95.94 311 THR B C 1
ATOM 4743 O O . THR B 1 311 ? 0.476 -15.094 -0.807 1 95.94 311 THR B O 1
ATOM 4746 N N . ALA B 1 312 ? 1.657 -16.562 0.438 1 97.25 312 ALA B N 1
ATOM 4747 C CA . ALA B 1 312 ? 0.504 -16.969 1.236 1 97.25 312 ALA B CA 1
ATOM 4748 C C . ALA B 1 312 ? -0.054 -15.797 2.033 1 97.25 312 ALA B C 1
ATOM 4750 O O . ALA B 1 312 ? -1.262 -15.719 2.273 1 97.25 312 ALA B O 1
ATOM 4751 N N . SER B 1 313 ? 0.809 -14.898 2.383 1 96.88 313 SER B N 1
ATOM 4752 C CA . SER B 1 313 ? 0.364 -13.711 3.094 1 96.88 313 SER B CA 1
ATOM 4753 C C . SER B 1 313 ? -0.6 -12.883 2.246 1 96.88 313 SER B C 1
ATOM 4755 O O . SER B 1 313 ? -1.588 -12.352 2.758 1 96.88 313 SER B O 1
ATOM 4757 N N . ALA B 1 314 ? -0.276 -12.734 1.01 1 97.38 314 ALA B N 1
ATOM 4758 C CA . ALA B 1 314 ? -1.164 -12.023 0.096 1 97.38 314 ALA B CA 1
ATOM 4759 C C . ALA B 1 314 ? -2.506 -12.734 -0.035 1 97.38 314 ALA B C 1
ATOM 4761 O O . ALA B 1 314 ? -3.555 -12.086 -0.097 1 97.38 314 ALA B O 1
ATOM 4762 N N . ILE B 1 315 ? -2.473 -14.039 -0.087 1 98 315 ILE B N 1
ATOM 4763 C CA . ILE B 1 315 ? -3.688 -14.844 -0.168 1 98 315 ILE B CA 1
ATOM 4764 C C . ILE B 1 315 ? -4.527 -14.641 1.092 1 98 315 ILE B C 1
ATOM 4766 O O . ILE B 1 315 ? -5.746 -14.469 1.014 1 98 315 ILE B O 1
ATOM 4770 N N . LEU B 1 316 ? -3.859 -14.695 2.209 1 97.38 316 LEU B N 1
ATOM 4771 C CA . LEU B 1 316 ? -4.551 -14.469 3.473 1 97.38 316 LEU B CA 1
ATOM 4772 C C . LEU B 1 316 ? -5.238 -13.109 3.482 1 97.38 316 LEU B C 1
ATOM 4774 O O . LEU B 1 316 ? -6.391 -12.992 3.906 1 97.38 316 LEU B O 1
ATOM 4778 N N . ALA B 1 317 ? -4.547 -12.078 3.049 1 96.88 317 ALA B N 1
ATOM 4779 C CA . ALA B 1 317 ? -5.129 -10.742 3 1 96.88 317 ALA B CA 1
ATOM 4780 C C . ALA B 1 317 ? -6.371 -10.711 2.113 1 96.88 317 ALA B C 1
ATOM 4782 O O . ALA B 1 317 ? -7.375 -10.094 2.465 1 96.88 317 ALA B O 1
ATOM 4783 N N . ASP B 1 318 ? -6.309 -11.367 0.969 1 97.81 318 ASP B N 1
ATOM 4784 C CA . ASP B 1 318 ? -7.457 -11.461 0.069 1 97.81 318 ASP B CA 1
ATOM 4785 C C . ASP B 1 318 ? -8.625 -12.172 0.742 1 97.81 318 ASP B C 1
ATOM 4787 O O . ASP B 1 318 ? -9.773 -11.742 0.616 1 97.81 318 ASP B O 1
ATOM 4791 N N . LEU B 1 319 ? -8.312 -13.242 1.443 1 98 319 LEU B N 1
ATOM 4792 C CA . LEU B 1 319 ? -9.352 -13.992 2.139 1 98 319 LEU B CA 1
ATOM 4793 C C . LEU B 1 319 ? -10.047 -13.125 3.182 1 98 319 LEU B C 1
ATOM 4795 O O . LEU B 1 319 ? -11.273 -13.109 3.26 1 98 319 LEU B O 1
ATOM 4799 N N . LEU B 1 320 ? -9.273 -12.445 3.885 1 96.38 320 LEU B N 1
ATOM 4800 C CA . LEU B 1 320 ? -9.828 -11.609 4.941 1 96.38 320 LEU B CA 1
ATOM 4801 C C . LEU B 1 320 ? -10.641 -10.461 4.355 1 96.38 320 LEU B C 1
ATOM 4803 O O . LEU B 1 320 ? -11.641 -10.039 4.941 1 96.38 320 LEU B O 1
ATOM 4807 N N . PHE B 1 321 ? -10.211 -10 3.248 1 95.75 321 PHE B N 1
ATOM 4808 C CA . PHE B 1 321 ? -10.984 -8.961 2.572 1 95.75 321 PHE B CA 1
ATOM 4809 C C . PHE B 1 321 ? -12.352 -9.5 2.156 1 95.75 3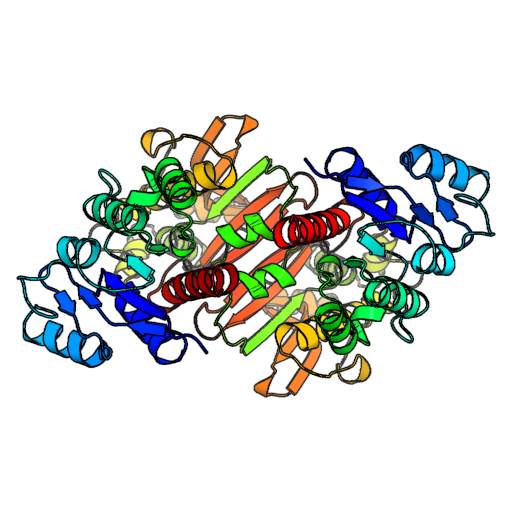21 PHE B C 1
ATOM 4811 O O . PHE B 1 321 ? -13.367 -8.836 2.357 1 95.75 321 PHE B O 1
ATOM 4818 N N . ILE B 1 322 ? -12.336 -10.648 1.61 1 96.69 322 ILE B N 1
ATOM 4819 C CA . ILE B 1 322 ? -13.57 -11.281 1.168 1 96.69 322 ILE B CA 1
ATOM 4820 C C . ILE B 1 322 ? -14.492 -11.5 2.363 1 96.69 322 ILE B C 1
ATOM 4822 O O . ILE B 1 322 ? -15.68 -11.148 2.312 1 96.69 322 ILE B O 1
ATOM 4826 N N . THR B 1 323 ? -14.008 -12.055 3.43 1 95.88 323 THR B N 1
ATOM 4827 C CA . THR B 1 323 ? -14.859 -12.391 4.566 1 95.88 323 THR B CA 1
ATOM 4828 C C . THR B 1 323 ? -15.383 -11.125 5.246 1 95.88 323 THR B C 1
ATOM 4830 O O . THR B 1 323 ? -16.5 -11.109 5.75 1 95.88 323 THR B O 1
ATOM 4833 N N . ASP B 1 324 ? -14.609 -10.078 5.246 1 91.56 324 ASP B N 1
ATOM 4834 C CA . ASP B 1 324 ? -15.062 -8.812 5.812 1 91.56 324 ASP B CA 1
ATOM 4835 C C . ASP B 1 324 ? -16.188 -8.211 4.973 1 91.56 324 ASP B C 1
ATOM 4837 O O . ASP B 1 324 ? -17.156 -7.668 5.516 1 91.56 324 ASP B O 1
ATOM 4841 N N . LYS B 1 325 ? -16.031 -8.32 3.676 1 90 325 LYS B N 1
ATOM 4842 C CA . LYS B 1 325 ? -17 -7.715 2.76 1 90 325 LYS B CA 1
ATOM 4843 C C . LYS B 1 325 ? -18.281 -8.531 2.705 1 90 325 LYS B C 1
ATOM 4845 O O . LYS B 1 325 ? -19.375 -7.969 2.568 1 90 325 LYS B O 1
ATOM 4850 N N . TYR B 1 326 ? -18.156 -9.844 2.857 1 90.5 326 TYR B N 1
ATOM 4851 C CA . TYR B 1 326 ? -19.312 -10.695 2.566 1 90.5 326 TYR B CA 1
ATOM 4852 C C . TYR B 1 326 ? -19.844 -11.352 3.836 1 90.5 326 TYR B C 1
ATOM 4854 O O . TYR B 1 326 ? -20.797 -12.133 3.789 1 90.5 326 TYR B O 1
ATOM 4862 N N . ASP B 1 327 ? -19.094 -11.039 5.051 1 82.5 327 ASP B N 1
ATOM 4863 C CA . ASP B 1 327 ? -19.594 -11.609 6.301 1 82.5 327 ASP B CA 1
ATOM 4864 C C . ASP B 1 327 ? -20.984 -11.062 6.633 1 82.5 327 ASP B C 1
ATOM 4866 O O . ASP B 1 327 ? -21.156 -9.859 6.828 1 82.5 327 ASP B O 1
ATOM 4870 N N . ARG B 1 328 ? -22.125 -11.562 6.078 1 57.59 328 ARG B N 1
ATOM 4871 C CA . ARG B 1 328 ? -23.516 -11.227 6.41 1 57.59 328 ARG B CA 1
ATOM 4872 C C . ARG B 1 328 ? -23.953 -11.922 7.695 1 57.59 328 ARG B C 1
ATOM 4874 O O . ARG B 1 328 ? -23.469 -13.008 8.016 1 57.59 328 ARG B O 1
#

pLDDT: mean 95.61, std 3.91, range [57.59, 98.94]

Foldseek 3Di:
DAAFEEAEEADPLQSVLLLVVCVPPRNYFHAKYAHQQDIDGHPVGDDSVVLVVVCVVPVGSHHSVCHLQNCLQPNDGAEYEYEHEEDQPQRPPVLVSLLNNLQVLHAYEYLHLRNLLQQVPPSCVSNVVSVAHYYHQCVFQFLWRPLCCCCPVVPPWDWQKKKKQGFLLQQALQQCCQPVVDWSVRSNVVCVVVPSAPPPRCCRQFCVSVLSNLSSCCCRVVVDDDHSVLEATGGCNPPGSVVQVVLVVVQWGWGFMFMDGPVVSHTYTYIDIGGCPDPNNDHHRKMKMWTATDPPGIDMIIDHRDGNNRNSNSSVVSVVVRCVVPVD/DAAFEEAEEADPLQSVLLLVVCVPPRNYFHAKYAHQQDIDGHNVGDDSVVLVVVCVVPVGSHHSVCHLQNCLQPNDGAEYEYEHEEDQPQRPPVLVSLLNNLQVLHAYEYLHLRNLLQQVPPSCVSNVVSVYHYYHQCVFQFLWRDLCCCCPVVPPWDWQKKKKQGFLLQQALQQCCQPVVDWSVRSNVVCVVVPSADPPRCCRQFCVSVLSNLSSCCCRVVVDDDHSVLEATGGCNPPGSVVQVVLVVVQWGWGFMFMDGPVVSHTYTDIDIGGCPDPNNDHHRKMKMWTATDPPGIDMIIDHRDGNNRNSNSSVVSVVVRCVVPVD